Protein AF-A0A3D0HLX1-F1 (afdb_monomer_lite)

pLDDT: mean 71.3, std 19.12, range [29.48, 96.5]

Sequence (409 aa):
MECYVVQDLLPEYVEGLCREETAKEIKEHLAGCEECQRIWKNMSKNDEEPGKMELQKIQPFQKIKKEIKKDKRGKWVAIALLVLVCVVFGTLTAGQIFPALSCPSYDTIYYHHRAKQIATQLVEGDIEAVMRGMGARVTNERARGQVEFYHDTVDQIKDLQKKVFDGKDVSIQVGTVTYEQFLYSDQDFFPQTDYRTPVTITYNGKKLYLTFLFYEKNYYSMMVSDGKENFNRWGMTEEESQNEDTVHLRRMFALLDFYYCASRQDNIERLLLTHRISRITKDNIDKMRKEDLDFHTDYIVKNCNDFRPIKNGEYVSEFHTEVREKVYNILQCSVKNTLEMTDGEYDTGKKAFNATLYWTLTDRNGKKAVMTQKFYYGMSGYEPAQGTAKVYADEGFDQKLEQKLKEGF

Foldseek 3Di:
DDLVVLLVCLVCLLVVNDDPVVNVVSVVVCVPDPVSVVSSCVVNVVPDDDDDDDPPPPPPVVCVVVVCVVPPPVVVVVVVVVVVVCVVVVQQVVCVVVVQDLTHHPVQVLVLVVVQVLVVCLLVLVQVLNLVQQPLDCPPPQHPQVVLLVVVLSVLLSVLSCLQHPPWDKDKDKDGKHADQDDDDDDDPDAGQGIKIWMWIATPNDIWIKIWGDHPSRHTDIATDPPDPDDDRDDDDLVCLPDPNCVSVLLSVLSSVCSSQLSPVVRVQCLQPVDAPQPQFLVNVVPDDPVVLVVVLVSNQVSQPSQDGDHDPDDPDPVSVVVSVLSVVLRNQFGHKGKDKDNAGRDSVVSWGWIKIWMWTAGPVRWIKIWIWIWTAHNRGIDTDPQRIDMDTDPPPDPVSRVSSNRPD

Secondary structure (DSSP, 8-state):
--HHHHHHHHHHHHTT-S-HHHHHHHHHHHHH-HHHHHHHHHHHTTT------------SHHHHHHHTTT-HHHHHHHHHHHHHHHHHHHHHHHHHH-TTSSS--HHHHHHHHHHHHHHHHHHHT-HHHHHHHTT----TTSHHHHHHHHHHHHHHHHHHHHHHHTTS-EEEEE---EE------SS--PPPP-EEEEEEEEETTEEEEEEEEEETTTEEEEEEE-SSSS--S----HHHHH-HHHHHHHHHHHHHHHHHHHTSTHHHHHHHHSSSGGG--HHHHHTS-HHHHHHHHHHHHHHHHTTS---SSS---HHHHHHHHHHHHHHTT-SEEEEEE---EEETTTTEEEEEEEEEEE-TTS-EEEEEEEEEEETTEEEE-TT--EEEE-TT--HHHHHHHHH--

Radius of gyration: 36.34 Å; chains: 1; bounding box: 70×86×102 Å

Structure (mmCIF, N/CA/C/O backbone):
data_AF-A0A3D0HLX1-F1
#
_entry.id   AF-A0A3D0HLX1-F1
#
loop_
_atom_site.group_PDB
_atom_site.id
_atom_site.type_symbol
_atom_site.label_atom_id
_atom_site.label_alt_id
_atom_site.label_comp_id
_atom_site.label_asym_id
_atom_site.label_entity_id
_atom_site.label_seq_id
_atom_site.pdbx_PDB_ins_code
_atom_site.Cartn_x
_atom_site.Cartn_y
_atom_site.Cartn_z
_atom_site.occupancy
_atom_site.B_iso_or_equiv
_atom_site.auth_seq_id
_atom_site.auth_comp_id
_atom_site.auth_asym_id
_atom_site.auth_atom_id
_atom_site.pdbx_PDB_model_num
ATOM 1 N N . MET A 1 1 ? 36.469 -59.836 -31.945 1.00 81.06 1 MET A N 1
ATOM 2 C CA . MET A 1 1 ? 35.286 -59.095 -31.456 1.00 81.06 1 MET A CA 1
ATOM 3 C C . MET A 1 1 ? 34.011 -59.658 -32.065 1.00 81.06 1 MET A C 1
ATOM 5 O O . MET A 1 1 ? 34.053 -60.112 -33.205 1.00 81.06 1 MET A O 1
ATOM 9 N N . GLU A 1 2 ? 32.909 -59.605 -31.316 1.00 89.69 2 GLU A N 1
ATOM 10 C CA . GLU A 1 2 ? 31.560 -59.946 -31.790 1.00 89.69 2 GLU A CA 1
ATOM 11 C C . GLU A 1 2 ? 30.985 -58.839 -32.690 1.00 89.69 2 GLU A C 1
ATOM 13 O O . GLU A 1 2 ? 31.304 -57.663 -32.510 1.00 89.69 2 GLU A O 1
ATOM 18 N N . CYS A 1 3 ? 30.112 -59.196 -33.640 1.00 88.75 3 CYS A N 1
ATOM 19 C CA . CYS A 1 3 ? 29.606 -58.257 -34.654 1.00 88.75 3 CYS A CA 1
ATOM 20 C C . CYS A 1 3 ? 28.874 -57.045 -34.060 1.00 88.75 3 CYS A C 1
ATOM 22 O O . CYS A 1 3 ? 29.071 -55.936 -34.540 1.00 88.75 3 CYS A O 1
ATOM 24 N N . TYR A 1 4 ? 28.061 -57.234 -33.015 1.00 84.81 4 TYR A N 1
ATOM 25 C CA . TYR A 1 4 ? 27.308 -56.132 -32.402 1.00 84.81 4 TYR A CA 1
ATOM 26 C C . TYR A 1 4 ? 28.241 -55.097 -31.750 1.00 84.81 4 TYR A C 1
ATOM 28 O O . TYR A 1 4 ? 28.028 -53.902 -31.900 1.00 84.81 4 TYR A O 1
ATOM 36 N N . VAL A 1 5 ? 29.339 -55.550 -31.130 1.00 86.62 5 VAL A N 1
ATOM 37 C CA . VAL A 1 5 ? 30.357 -54.665 -30.538 1.00 86.62 5 VAL A CA 1
ATOM 38 C C . VAL A 1 5 ? 31.062 -53.858 -31.623 1.00 86.62 5 VAL A C 1
ATOM 40 O O . VAL A 1 5 ? 31.295 -52.666 -31.462 1.00 86.62 5 VAL A O 1
ATOM 43 N N . VAL A 1 6 ? 31.385 -54.495 -32.751 1.00 89.19 6 VAL A N 1
ATOM 44 C CA . VAL A 1 6 ? 32.008 -53.797 -33.880 1.00 89.19 6 VAL A CA 1
ATOM 45 C C . VAL A 1 6 ? 31.044 -52.780 -34.480 1.00 89.19 6 VAL A C 1
ATOM 47 O O . VAL A 1 6 ? 31.456 -51.660 -34.743 1.00 89.19 6 VAL A O 1
ATOM 50 N N . GLN A 1 7 ? 29.770 -53.129 -34.654 1.00 87.69 7 GLN A N 1
ATOM 51 C CA . GLN A 1 7 ? 28.758 -52.227 -35.208 1.00 87.69 7 GLN A CA 1
ATOM 52 C C . GLN A 1 7 ? 28.515 -50.988 -34.339 1.00 87.69 7 GLN A C 1
ATOM 54 O O . GLN A 1 7 ? 28.405 -49.897 -34.894 1.00 87.69 7 GLN A O 1
ATOM 59 N N . ASP A 1 8 ? 28.506 -51.136 -33.013 1.00 88.62 8 ASP A N 1
ATOM 60 C CA . ASP A 1 8 ? 28.365 -50.006 -32.085 1.00 88.62 8 ASP A CA 1
ATOM 61 C C . ASP A 1 8 ? 29.581 -49.066 -32.125 1.00 88.62 8 ASP A C 1
ATOM 63 O O . ASP A 1 8 ? 29.431 -47.853 -32.007 1.00 88.62 8 ASP A O 1
ATOM 67 N N . LEU A 1 9 ? 30.785 -49.612 -32.338 1.00 90.50 9 LEU A N 1
ATOM 68 C CA . LEU A 1 9 ? 32.038 -48.844 -32.384 1.00 90.50 9 LEU A CA 1
ATOM 69 C C . LEU A 1 9 ? 32.398 -48.325 -33.786 1.00 90.50 9 LEU A C 1
ATOM 71 O O . LEU A 1 9 ? 33.314 -47.514 -33.928 1.00 90.50 9 LEU A O 1
ATOM 75 N N . LEU A 1 10 ? 31.700 -48.773 -34.835 1.00 89.69 10 LEU A N 1
ATOM 76 C CA . LEU A 1 10 ? 31.971 -48.379 -36.220 1.00 89.69 10 LEU A CA 1
ATOM 77 C C . LEU A 1 10 ? 31.902 -46.860 -36.467 1.00 89.69 10 LEU A C 1
ATOM 79 O O . LEU A 1 10 ? 32.772 -46.375 -37.191 1.00 89.69 10 LEU A O 1
ATOM 83 N N . PRO A 1 11 ? 30.947 -46.096 -35.895 1.00 85.56 11 PRO A N 1
ATOM 84 C CA . PRO A 1 11 ? 30.908 -44.643 -36.060 1.00 85.56 11 PRO A CA 1
ATOM 85 C C . PRO A 1 11 ? 32.178 -43.961 -35.530 1.00 85.56 11 PRO A C 1
ATOM 87 O O . PRO A 1 11 ? 32.833 -43.223 -36.261 1.00 85.56 11 PRO A O 1
ATOM 90 N N . GLU A 1 12 ? 32.594 -44.293 -34.304 1.00 85.62 12 GLU A N 1
ATOM 91 C CA . GLU A 1 12 ? 33.815 -43.751 -33.689 1.00 85.62 12 GLU A CA 1
ATOM 92 C C . GLU A 1 12 ? 35.083 -44.183 -34.443 1.00 85.62 12 GLU A C 1
ATOM 94 O O . GLU A 1 12 ? 36.061 -43.435 -34.523 1.00 85.62 12 GLU A O 1
ATOM 99 N N . TYR A 1 13 ? 35.066 -45.385 -35.028 1.00 86.25 13 TYR A N 1
ATOM 100 C CA . TYR A 1 13 ? 36.150 -45.901 -35.859 1.00 86.25 13 TYR A CA 1
ATOM 101 C C . TYR A 1 13 ? 36.279 -45.146 -37.189 1.00 86.25 13 TYR A C 1
ATOM 103 O O . TYR A 1 13 ? 37.396 -44.840 -37.604 1.00 86.25 13 TYR A O 1
ATOM 111 N N . VAL A 1 14 ? 35.158 -44.812 -37.843 1.00 85.69 14 VAL A N 1
ATOM 112 C CA . VAL A 1 14 ? 35.132 -43.990 -39.069 1.00 85.69 14 VAL A CA 1
ATOM 113 C C . VAL A 1 14 ? 35.618 -42.565 -38.785 1.00 85.69 14 VAL A C 1
ATOM 115 O O . VAL A 1 14 ? 36.364 -42.010 -39.586 1.00 85.69 14 VAL A O 1
ATOM 118 N N . GLU A 1 15 ? 35.278 -42.010 -37.621 1.00 80.00 15 GLU A N 1
ATOM 119 C CA . GLU A 1 15 ? 35.713 -40.677 -37.177 1.00 80.00 15 GLU A CA 1
ATOM 120 C C . GLU A 1 15 ? 37.155 -40.642 -36.628 1.00 80.00 15 GLU A C 1
ATOM 122 O O . GLU A 1 15 ? 37.671 -39.576 -36.286 1.00 80.00 15 GLU A O 1
ATOM 127 N N . GLY A 1 16 ? 37.839 -41.791 -36.554 1.00 81.56 16 GLY A N 1
ATOM 128 C CA . GLY A 1 16 ? 39.227 -41.886 -36.092 1.00 81.56 16 GLY A CA 1
ATOM 129 C C . GLY A 1 16 ? 39.412 -41.641 -34.590 1.00 81.56 16 GLY A C 1
ATOM 130 O O . GLY A 1 16 ? 40.504 -41.276 -34.158 1.00 81.56 16 GLY A O 1
ATOM 131 N N . LEU A 1 17 ? 38.358 -41.832 -33.793 1.00 82.00 17 LEU A N 1
ATOM 132 C CA . LEU A 1 17 ? 38.333 -41.563 -32.350 1.00 82.00 17 LEU A CA 1
ATOM 133 C C . LEU A 1 17 ? 38.649 -42.801 -31.493 1.00 82.00 17 LEU A C 1
ATOM 135 O O . LEU A 1 17 ? 38.818 -42.693 -30.277 1.00 82.00 17 LEU A O 1
ATOM 139 N N . CYS A 1 18 ? 38.781 -43.977 -32.110 1.00 84.88 18 CYS A N 1
ATOM 140 C CA . CYS A 1 18 ? 39.192 -45.193 -31.413 1.00 84.88 18 CYS A CA 1
ATOM 141 C C . CYS A 1 18 ? 40.683 -45.174 -31.035 1.00 84.88 18 CYS A C 1
ATOM 143 O O . CYS A 1 18 ? 41.542 -44.742 -31.804 1.00 84.88 18 CYS A O 1
ATOM 145 N N . ARG A 1 19 ? 41.014 -45.747 -29.869 1.00 85.00 19 ARG A N 1
ATOM 146 C CA . ARG A 1 19 ? 42.407 -46.046 -29.488 1.00 85.00 19 ARG A CA 1
ATOM 147 C C . ARG A 1 19 ? 43.012 -47.079 -30.445 1.00 85.00 19 ARG A C 1
ATOM 149 O O . ARG A 1 19 ? 42.291 -47.919 -30.979 1.00 85.00 19 ARG A O 1
ATOM 156 N N . GLU A 1 20 ? 44.333 -47.056 -30.617 1.00 83.88 20 GLU A N 1
ATOM 157 C CA . GLU A 1 20 ? 45.040 -47.903 -31.597 1.00 83.88 20 GLU A CA 1
ATOM 158 C C . GLU A 1 20 ? 44.751 -49.406 -31.442 1.00 83.88 20 GLU A C 1
ATOM 160 O O . GLU A 1 20 ? 44.541 -50.101 -32.435 1.00 83.88 20 GLU A O 1
ATOM 165 N N . GLU A 1 21 ? 44.686 -49.900 -30.203 1.00 84.12 21 GLU A N 1
ATOM 166 C CA . GLU A 1 21 ? 44.392 -51.305 -29.887 1.00 84.12 21 GLU A CA 1
ATOM 167 C C . GLU A 1 21 ? 42.987 -51.702 -30.374 1.00 84.12 21 GLU A C 1
ATOM 169 O O . GLU A 1 21 ? 42.822 -52.680 -31.103 1.00 84.12 21 GLU A O 1
ATOM 174 N N . THR A 1 22 ? 41.983 -50.874 -30.075 1.00 83.56 22 THR A N 1
ATOM 175 C CA . THR A 1 22 ? 40.585 -51.062 -30.493 1.00 83.56 22 THR A CA 1
ATOM 176 C C . THR A 1 22 ? 40.424 -50.934 -32.010 1.00 83.56 22 THR A C 1
ATOM 178 O O . THR A 1 22 ? 39.735 -51.735 -32.638 1.00 83.56 22 THR A O 1
ATOM 181 N N . ALA A 1 23 ? 41.105 -49.966 -32.626 1.00 88.88 23 ALA A N 1
ATOM 182 C CA . ALA A 1 23 ? 41.091 -49.761 -34.071 1.00 88.88 23 ALA A CA 1
ATOM 183 C C . ALA A 1 23 ? 41.687 -50.958 -34.834 1.00 88.88 23 ALA A C 1
ATOM 185 O O . ALA A 1 23 ? 41.211 -51.314 -35.917 1.00 88.88 23 ALA A O 1
ATOM 186 N N . LYS A 1 24 ? 42.717 -51.601 -34.271 1.00 89.88 24 LYS A N 1
ATOM 187 C CA . LYS A 1 24 ? 43.327 -52.803 -34.842 1.00 89.88 24 LYS A CA 1
ATOM 188 C C . LYS A 1 24 ? 42.370 -53.995 -34.798 1.00 89.88 24 LYS A C 1
ATOM 190 O O . LYS A 1 24 ? 42.189 -54.651 -35.821 1.00 89.88 24 LYS A O 1
ATOM 195 N N . GLU A 1 25 ? 41.712 -54.225 -33.666 1.00 89.81 25 GLU A N 1
ATOM 196 C CA . GLU A 1 25 ? 40.734 -55.311 -33.517 1.00 89.81 25 GLU A CA 1
ATOM 197 C C . GLU A 1 25 ? 39.506 -55.136 -34.430 1.00 89.81 25 GLU A C 1
ATOM 199 O O . GLU A 1 25 ? 39.033 -56.105 -35.031 1.00 89.81 25 GLU A O 1
ATOM 204 N N . ILE A 1 26 ? 39.023 -53.900 -34.606 1.00 89.44 26 ILE A N 1
ATOM 205 C CA . ILE A 1 26 ? 37.945 -53.581 -35.557 1.00 89.44 26 ILE A CA 1
ATOM 206 C C . ILE A 1 26 ? 38.398 -53.860 -36.998 1.00 89.44 26 ILE A C 1
ATOM 208 O O . ILE A 1 26 ? 37.667 -54.485 -37.768 1.00 89.44 26 ILE A O 1
ATOM 212 N N . LYS A 1 27 ? 39.625 -53.465 -37.366 1.00 90.06 27 LYS A N 1
ATOM 213 C CA . LYS A 1 27 ? 40.192 -53.708 -38.703 1.00 90.06 27 LYS A CA 1
ATOM 214 C C . LYS A 1 27 ? 40.329 -55.199 -39.019 1.00 90.06 27 LYS A C 1
ATOM 216 O O . LYS A 1 27 ? 40.024 -55.616 -40.135 1.00 90.06 27 LYS A O 1
ATOM 221 N N . GLU A 1 28 ? 40.775 -55.995 -38.051 1.00 91.38 28 GLU A N 1
ATOM 222 C CA . GLU A 1 28 ? 40.881 -57.452 -38.182 1.00 91.38 28 GLU A CA 1
ATOM 223 C C . GLU A 1 28 ? 39.498 -58.099 -38.356 1.00 91.38 28 GLU A C 1
ATOM 225 O O . GLU A 1 28 ? 39.329 -58.964 -39.215 1.00 91.38 28 GLU A O 1
ATOM 230 N N . HIS A 1 29 ? 38.477 -57.632 -37.629 1.00 91.62 29 HIS A N 1
ATOM 231 C CA . HIS A 1 29 ? 37.105 -58.120 -37.793 1.00 91.62 29 HIS A CA 1
ATOM 232 C C . HIS A 1 29 ? 36.495 -57.740 -39.156 1.00 91.62 29 HIS A C 1
ATOM 234 O O . HIS A 1 29 ? 35.863 -58.575 -39.805 1.00 91.62 29 HIS A O 1
ATOM 240 N N . LEU A 1 30 ? 36.717 -56.510 -39.637 1.00 89.94 30 LEU A N 1
ATOM 241 C CA . LEU A 1 30 ? 36.244 -56.055 -40.954 1.00 89.94 30 LEU A CA 1
ATOM 242 C C . LEU A 1 30 ? 36.870 -56.826 -42.127 1.00 89.94 30 LEU A C 1
ATOM 244 O O . LEU A 1 30 ? 36.289 -56.854 -43.212 1.00 89.94 30 LEU A O 1
ATOM 248 N N . ALA A 1 31 ? 38.029 -57.459 -41.925 1.00 89.56 31 ALA A N 1
ATOM 249 C CA . ALA A 1 31 ? 38.653 -58.319 -42.928 1.00 89.56 31 ALA A CA 1
ATOM 250 C C . ALA A 1 31 ? 37.953 -59.684 -43.076 1.00 89.56 31 ALA A C 1
ATOM 252 O O . ALA A 1 31 ? 38.084 -60.311 -44.126 1.00 89.56 31 ALA A O 1
ATOM 253 N N . GLY A 1 32 ? 37.224 -60.141 -42.049 1.00 83.94 32 GLY A N 1
ATOM 254 C CA . GLY A 1 32 ? 36.590 -61.465 -42.007 1.00 83.94 32 GLY A CA 1
ATOM 255 C C . GLY A 1 32 ? 35.058 -61.468 -41.959 1.00 83.94 32 GLY A C 1
ATOM 256 O O . GLY A 1 32 ? 34.464 -62.535 -42.076 1.00 83.94 32 GLY A O 1
ATOM 257 N N . CYS A 1 33 ? 34.410 -60.312 -41.784 1.00 91.50 33 CYS A N 1
ATOM 258 C CA . CYS A 1 33 ? 32.954 -60.204 -41.663 1.00 91.50 33 CYS A CA 1
ATOM 259 C C . CYS A 1 33 ? 32.359 -59.312 -42.761 1.00 91.50 33 CYS A C 1
ATOM 261 O O . CYS A 1 33 ? 32.438 -58.082 -42.694 1.00 91.50 33 CYS A O 1
ATOM 263 N N . GLU A 1 34 ? 31.716 -59.934 -43.754 1.00 85.19 34 GLU A N 1
ATOM 264 C CA . GLU A 1 34 ? 31.097 -59.230 -44.888 1.00 85.19 34 GLU A CA 1
ATOM 265 C C . GLU A 1 34 ? 29.990 -58.259 -44.453 1.00 85.19 34 GLU A C 1
ATOM 267 O O . GLU A 1 34 ? 29.856 -57.176 -45.023 1.00 85.19 34 GLU A O 1
ATOM 272 N N . GLU A 1 35 ? 29.230 -58.602 -43.410 1.00 83.81 35 GLU A N 1
ATOM 273 C CA . GLU A 1 35 ? 28.116 -57.774 -42.942 1.00 83.81 35 GLU A CA 1
ATOM 274 C C . GLU A 1 35 ? 28.605 -56.485 -42.270 1.00 83.81 35 GLU A C 1
ATOM 276 O O . GLU A 1 35 ? 28.169 -55.387 -42.622 1.00 83.81 35 GLU A O 1
ATOM 281 N N . CYS A 1 36 ? 29.588 -56.584 -41.372 1.00 88.25 36 CYS A N 1
ATOM 282 C CA . CYS A 1 36 ? 30.213 -55.407 -40.767 1.00 88.25 36 CYS A CA 1
ATOM 283 C C . CYS A 1 36 ? 30.965 -54.572 -41.815 1.00 88.25 36 CYS A C 1
ATOM 285 O O . CYS A 1 36 ? 30.926 -53.343 -41.765 1.00 88.25 36 CYS A O 1
ATOM 287 N N . GLN A 1 37 ? 31.583 -55.210 -42.817 1.00 86.75 37 GLN A N 1
ATOM 288 C CA . GLN A 1 37 ? 32.238 -54.511 -43.923 1.00 86.75 37 GLN A CA 1
ATOM 289 C C . GLN A 1 37 ? 31.242 -53.731 -44.794 1.00 86.75 37 GLN A C 1
ATOM 291 O O . GLN A 1 37 ? 31.554 -52.633 -45.259 1.00 86.75 37 GLN A O 1
ATOM 296 N N . ARG A 1 38 ? 30.039 -54.272 -45.013 1.00 85.19 38 ARG A N 1
ATOM 297 C CA . ARG A 1 38 ? 28.951 -53.602 -45.737 1.00 85.19 38 ARG A CA 1
ATOM 298 C C . ARG A 1 38 ? 28.457 -52.367 -44.984 1.00 85.19 38 ARG A C 1
ATOM 300 O O . ARG A 1 38 ? 28.295 -51.315 -45.600 1.00 85.19 38 ARG A O 1
ATOM 307 N N . ILE A 1 39 ? 28.263 -52.481 -43.669 1.00 84.12 39 ILE A N 1
ATOM 308 C CA . ILE A 1 39 ? 27.845 -51.367 -42.803 1.00 84.12 39 ILE A CA 1
ATOM 309 C C . ILE A 1 39 ? 28.916 -50.272 -42.788 1.00 84.12 39 ILE A C 1
ATOM 311 O O . ILE A 1 39 ? 28.606 -49.114 -43.060 1.00 84.12 39 ILE A O 1
ATOM 315 N N . TRP A 1 40 ? 30.182 -50.648 -42.590 1.00 85.12 40 TRP A N 1
ATOM 316 C CA . TRP A 1 40 ? 31.314 -49.725 -42.646 1.00 85.12 40 TRP A CA 1
ATOM 317 C C . TRP A 1 40 ? 31.402 -49.002 -43.997 1.00 85.12 40 TRP A C 1
ATOM 319 O O . TRP A 1 40 ? 31.456 -47.779 -44.033 1.00 85.12 40 TRP A O 1
ATOM 329 N N . LYS A 1 41 ? 31.302 -49.723 -45.124 1.00 82.06 41 LYS A N 1
ATOM 330 C CA . LYS A 1 41 ? 31.297 -49.114 -46.469 1.00 82.06 41 LYS A CA 1
ATOM 331 C C . LYS A 1 41 ? 30.131 -48.155 -46.689 1.00 82.06 41 LYS A C 1
ATOM 333 O O . LYS A 1 41 ? 30.302 -47.179 -47.411 1.00 82.06 41 LYS A O 1
ATOM 338 N N . ASN A 1 42 ? 28.961 -48.423 -46.113 1.00 80.31 42 ASN A N 1
ATOM 339 C CA . ASN A 1 42 ? 27.820 -47.513 -46.200 1.00 80.31 42 ASN A CA 1
ATOM 340 C C . ASN A 1 42 ? 28.050 -46.230 -45.389 1.00 80.31 42 ASN A C 1
ATOM 342 O O . ASN A 1 42 ? 27.623 -45.169 -45.831 1.00 80.31 42 ASN A O 1
ATOM 346 N N . MET A 1 43 ? 28.749 -46.313 -44.254 1.00 75.69 43 MET A N 1
ATOM 347 C CA . MET A 1 43 ? 29.127 -45.147 -43.449 1.00 75.69 43 MET A CA 1
ATOM 348 C C . MET A 1 43 ? 30.254 -44.345 -44.119 1.00 75.69 43 MET A C 1
ATOM 350 O O . MET A 1 43 ? 30.130 -43.137 -44.270 1.00 75.69 43 MET A O 1
ATOM 354 N N . SER A 1 44 ? 31.295 -45.009 -44.633 1.00 62.97 44 SER A N 1
ATOM 355 C CA . SER A 1 44 ? 32.419 -44.356 -45.326 1.00 62.97 44 SER A CA 1
ATOM 356 C C . SER A 1 44 ? 32.064 -43.809 -46.716 1.00 62.97 44 SER A C 1
ATOM 358 O O . SER A 1 44 ? 32.752 -42.929 -47.224 1.00 62.97 44 SER A O 1
ATOM 360 N N . LYS A 1 45 ? 30.983 -44.293 -47.349 1.00 57.47 45 LYS A N 1
ATOM 361 C CA . LYS A 1 45 ? 30.473 -43.746 -48.622 1.00 57.47 45 LYS A CA 1
ATOM 362 C C . LYS A 1 45 ? 29.826 -42.370 -48.493 1.00 57.47 45 LYS A C 1
ATOM 364 O O . LYS A 1 45 ? 29.583 -41.747 -49.523 1.00 57.47 45 LYS A O 1
ATOM 369 N N . ASN A 1 46 ? 29.552 -41.905 -47.276 1.00 53.00 46 ASN A N 1
ATOM 370 C CA . ASN A 1 46 ? 29.078 -40.542 -47.078 1.00 53.00 46 ASN A CA 1
ATOM 371 C C . ASN A 1 46 ? 30.203 -39.503 -47.128 1.00 53.00 46 ASN A C 1
ATOM 373 O O . ASN A 1 46 ? 29.870 -38.326 -47.234 1.00 53.00 46 ASN A O 1
ATOM 377 N N . ASP A 1 47 ? 31.484 -39.909 -47.141 1.00 5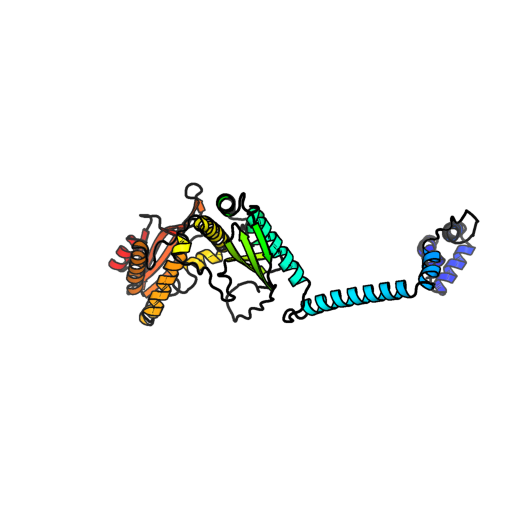3.69 47 ASP A N 1
ATOM 378 C CA . ASP A 1 47 ? 32.577 -38.943 -46.996 1.00 53.69 47 ASP A CA 1
ATOM 379 C C . ASP A 1 47 ? 33.551 -38.769 -48.171 1.00 53.69 47 ASP A C 1
ATOM 381 O O . ASP A 1 47 ? 34.128 -37.690 -48.232 1.00 53.69 47 ASP A O 1
ATOM 385 N N . GLU A 1 48 ? 33.704 -39.651 -49.175 1.00 42.66 48 GLU A N 1
ATOM 386 C CA . GLU A 1 48 ? 34.610 -39.326 -50.310 1.00 42.66 48 GLU A CA 1
ATOM 387 C C . GLU A 1 48 ? 34.214 -39.921 -51.686 1.00 42.66 48 GLU A C 1
ATOM 389 O O . GLU A 1 48 ? 34.539 -41.060 -52.005 1.00 42.66 48 GLU A O 1
ATOM 394 N N . GLU A 1 49 ? 33.592 -39.110 -52.561 1.00 35.53 49 GLU A N 1
ATOM 395 C CA . GLU A 1 49 ? 34.154 -38.812 -53.896 1.00 35.53 49 GLU A CA 1
ATOM 396 C C . GLU A 1 49 ? 33.613 -37.475 -54.477 1.00 35.53 49 GLU A C 1
ATOM 398 O O . GLU A 1 49 ? 32.405 -37.213 -54.464 1.00 35.53 49 GLU A O 1
ATOM 403 N N . PRO A 1 50 ? 34.493 -36.608 -55.022 1.00 45.25 50 PRO A N 1
ATOM 404 C CA . PRO A 1 50 ? 34.178 -35.258 -55.480 1.00 45.25 50 PRO A CA 1
ATOM 405 C C . PRO A 1 50 ? 33.628 -35.269 -56.917 1.00 45.25 50 PRO A C 1
ATOM 407 O O . PRO A 1 50 ? 34.330 -35.001 -57.894 1.00 45.25 50 PRO A O 1
ATOM 410 N N . GLY A 1 51 ? 32.339 -35.567 -57.058 1.00 30.11 51 GLY A N 1
ATOM 411 C CA . GLY A 1 51 ? 31.617 -35.496 -58.328 1.00 30.11 51 GLY A CA 1
ATOM 412 C C . GLY A 1 51 ? 31.070 -34.095 -58.600 1.00 30.11 51 GLY A C 1
ATOM 413 O O . GLY A 1 51 ? 30.212 -33.601 -57.877 1.00 30.11 51 GLY A O 1
ATOM 414 N N . LYS A 1 52 ? 31.549 -33.457 -59.672 1.00 35.50 52 LYS A N 1
ATOM 415 C CA . LYS A 1 52 ? 31.036 -32.198 -60.234 1.00 35.50 52 LYS A CA 1
ATOM 416 C C . LYS A 1 52 ? 29.509 -32.237 -60.423 1.00 35.50 52 LYS A C 1
ATOM 418 O O . LYS A 1 52 ? 29.022 -32.651 -61.469 1.00 35.50 52 LYS A O 1
ATOM 423 N N . MET A 1 53 ? 28.769 -31.706 -59.463 1.00 29.48 53 MET A N 1
ATOM 424 C CA . MET A 1 53 ? 27.499 -31.036 -59.709 1.00 29.48 53 MET A CA 1
ATOM 425 C C . MET A 1 53 ? 27.699 -29.584 -59.321 1.00 29.48 53 MET A C 1
ATOM 427 O O . MET A 1 53 ? 28.324 -29.283 -58.307 1.00 29.48 53 MET A O 1
ATOM 431 N N . GLU A 1 54 ? 27.293 -28.704 -60.228 1.00 33.81 54 GLU A N 1
ATOM 432 C CA . GLU A 1 54 ? 27.571 -27.280 -60.219 1.00 33.81 54 GLU A CA 1
ATOM 433 C C . GLU A 1 54 ? 27.496 -26.692 -58.810 1.00 33.81 54 GLU A C 1
ATOM 435 O O . GLU A 1 54 ? 26.423 -26.475 -58.250 1.00 33.81 54 GLU A O 1
ATOM 440 N N . LEU A 1 55 ? 28.668 -26.351 -58.269 1.00 32.56 55 LEU A N 1
ATOM 441 C CA . LEU A 1 55 ? 28.783 -25.231 -57.356 1.00 32.56 55 LEU A CA 1
ATOM 442 C C . LEU A 1 55 ? 28.267 -24.019 -58.136 1.00 32.56 55 LEU A C 1
ATOM 444 O O . LEU A 1 55 ? 29.046 -23.257 -58.718 1.00 32.56 55 LEU A O 1
ATOM 448 N N . GLN A 1 56 ? 26.945 -23.812 -58.126 1.00 35.12 56 GLN A N 1
ATOM 449 C CA . GLN A 1 56 ? 26.422 -22.465 -58.038 1.00 35.12 56 GLN A CA 1
ATOM 450 C C . GLN A 1 56 ? 27.262 -21.830 -56.951 1.00 35.12 56 GLN A C 1
ATOM 452 O O . GLN A 1 56 ? 27.231 -22.234 -55.791 1.00 35.12 56 GLN A O 1
ATOM 457 N N . LYS A 1 57 ? 28.141 -20.940 -57.398 1.00 38.97 57 LYS A N 1
ATOM 458 C CA . LYS A 1 57 ? 28.989 -20.096 -56.585 1.00 38.97 57 LYS A CA 1
ATOM 459 C C . LYS A 1 57 ? 28.089 -19.455 -55.536 1.00 38.97 57 LYS A C 1
ATOM 461 O O . LYS A 1 57 ? 27.577 -18.360 -55.754 1.00 38.97 57 LYS A O 1
ATOM 466 N N . ILE A 1 58 ? 27.935 -20.103 -54.385 1.00 41.72 58 ILE A N 1
ATOM 467 C CA . ILE A 1 58 ? 27.488 -19.468 -53.159 1.00 41.72 58 ILE A CA 1
ATOM 468 C C . ILE A 1 58 ? 28.679 -18.581 -52.777 1.00 41.72 58 ILE A C 1
ATOM 470 O O . ILE A 1 58 ? 29.567 -18.908 -51.995 1.00 41.72 58 ILE A O 1
ATOM 474 N N . GLN A 1 59 ? 28.707 -17.426 -53.442 1.00 45.00 59 GLN A N 1
ATOM 475 C CA . GLN A 1 59 ? 29.578 -16.284 -53.241 1.00 45.00 59 GLN A CA 1
ATOM 476 C C . GLN A 1 59 ? 29.015 -15.270 -52.213 1.00 45.00 59 GLN A C 1
ATOM 478 O O . GLN A 1 59 ? 29.182 -14.076 -52.445 1.00 45.00 59 GLN A O 1
ATOM 483 N N . PRO A 1 60 ? 28.432 -15.623 -51.046 1.00 41.69 60 PRO A N 1
ATOM 484 C CA . PRO A 1 60 ? 28.373 -14.658 -49.959 1.00 41.69 60 PRO A CA 1
ATOM 485 C C . PRO A 1 60 ? 29.768 -14.478 -49.342 1.00 41.69 60 PRO A C 1
ATOM 487 O O . PRO A 1 60 ? 30.260 -13.363 -49.236 1.00 41.69 60 PRO A O 1
ATOM 490 N N . PHE A 1 61 ? 30.500 -15.555 -49.024 1.00 42.62 61 PHE A N 1
ATOM 491 C CA . PHE A 1 61 ? 31.626 -15.446 -48.078 1.00 42.62 61 PHE A CA 1
ATOM 492 C C . PHE A 1 61 ? 33.020 -15.159 -48.670 1.00 42.62 61 PHE A C 1
ATOM 494 O O . PHE A 1 61 ? 33.882 -14.615 -47.974 1.00 42.62 61 PHE A O 1
ATOM 501 N N . GLN A 1 62 ? 33.273 -15.435 -49.955 1.00 40.75 62 GLN A N 1
ATOM 502 C CA . GLN A 1 62 ? 34.550 -15.056 -50.592 1.00 40.75 62 GLN A CA 1
ATOM 503 C C . GLN A 1 62 ? 34.555 -13.619 -51.138 1.00 40.75 62 GLN A C 1
ATOM 505 O O . GLN A 1 62 ? 35.617 -12.991 -51.166 1.00 40.75 62 GLN A O 1
ATOM 510 N N . LYS A 1 63 ? 33.385 -13.062 -51.492 1.00 42.00 63 LYS A N 1
ATOM 511 C CA . LYS A 1 63 ? 33.234 -11.619 -51.746 1.00 42.00 63 LYS A CA 1
ATOM 512 C C . LYS A 1 63 ? 33.367 -10.825 -50.453 1.00 42.00 63 LYS A C 1
ATOM 514 O O . LYS A 1 63 ? 34.108 -9.855 -50.437 1.00 42.00 63 LYS A O 1
ATOM 519 N N . ILE A 1 64 ? 32.831 -11.325 -49.341 1.00 50.59 64 ILE A N 1
ATOM 520 C CA . ILE A 1 64 ? 33.070 -10.756 -48.009 1.00 50.59 64 ILE A CA 1
ATOM 521 C C . ILE A 1 64 ? 34.582 -10.742 -47.679 1.00 50.59 64 ILE A C 1
ATOM 523 O O . ILE A 1 64 ? 35.119 -9.695 -47.338 1.00 50.59 64 ILE A O 1
ATOM 527 N N . LYS A 1 65 ? 35.356 -11.817 -47.905 1.00 43.59 65 LYS A N 1
ATOM 528 C CA . LYS A 1 65 ? 36.824 -11.785 -47.668 1.00 43.59 65 LYS A CA 1
ATOM 529 C C . LYS A 1 65 ? 37.636 -10.902 -48.640 1.00 43.59 65 LYS A C 1
ATOM 531 O O . LYS A 1 65 ? 38.700 -10.419 -48.243 1.00 43.59 65 LYS A O 1
ATOM 536 N N . LYS A 1 66 ? 37.197 -10.692 -49.892 1.00 45.12 66 LYS A N 1
ATOM 537 C CA . LYS A 1 66 ? 37.906 -9.844 -50.883 1.00 45.12 66 LYS A CA 1
ATOM 538 C C . LYS A 1 66 ? 37.462 -8.376 -50.879 1.00 45.12 66 LYS A C 1
ATOM 540 O O . LYS A 1 66 ? 38.297 -7.521 -51.164 1.00 45.12 66 LYS A O 1
ATOM 545 N N . GLU A 1 67 ? 36.230 -8.069 -50.483 1.00 47.41 67 GLU A N 1
ATOM 546 C CA . GLU A 1 67 ? 35.731 -6.694 -50.345 1.00 47.41 67 GLU A CA 1
ATOM 547 C C . GLU A 1 67 ? 36.016 -6.099 -48.960 1.00 47.41 67 GLU A C 1
ATOM 549 O O . GLU A 1 67 ? 36.459 -4.955 -48.882 1.00 47.41 67 GLU A O 1
ATOM 554 N N . ILE A 1 68 ? 35.991 -6.895 -47.879 1.00 49.84 68 ILE A N 1
ATOM 555 C CA . ILE A 1 68 ? 36.502 -6.456 -46.561 1.00 49.84 68 ILE A CA 1
ATOM 556 C C . ILE A 1 68 ? 38.024 -6.189 -46.623 1.00 49.84 68 ILE A C 1
ATOM 558 O O . ILE A 1 68 ? 38.569 -5.423 -45.829 1.00 49.84 68 ILE A O 1
ATOM 562 N N . LYS A 1 69 ? 38.761 -6.769 -47.586 1.00 48.41 69 LYS A N 1
ATOM 563 C CA . LYS A 1 69 ? 40.188 -6.453 -47.798 1.00 48.41 69 LYS A CA 1
ATOM 564 C C . LYS A 1 69 ? 40.438 -5.092 -48.459 1.00 48.41 69 LYS A C 1
ATOM 566 O O . LYS A 1 69 ? 41.545 -4.581 -48.301 1.00 48.41 69 LYS A O 1
ATOM 571 N N . LYS A 1 70 ? 39.465 -4.510 -49.170 1.00 52.06 70 LYS A N 1
ATOM 572 C CA . LYS A 1 70 ? 39.630 -3.211 -49.845 1.00 52.06 70 LYS A CA 1
ATOM 573 C C . LYS A 1 70 ? 39.139 -2.037 -49.010 1.00 52.06 70 LYS A C 1
ATOM 575 O O . LYS A 1 70 ? 39.725 -0.964 -49.112 1.00 52.06 70 LYS A O 1
ATOM 580 N N . ASP A 1 71 ? 38.168 -2.253 -48.129 1.00 58.97 71 ASP A N 1
ATOM 581 C CA . ASP A 1 71 ? 37.627 -1.175 -47.311 1.00 58.97 71 ASP A CA 1
ATOM 582 C C . ASP A 1 71 ? 38.149 -1.239 -45.872 1.00 58.97 71 ASP A C 1
ATOM 584 O O . ASP A 1 71 ? 37.524 -1.786 -44.959 1.00 58.97 71 ASP A O 1
ATOM 588 N N . LYS A 1 72 ? 39.344 -0.666 -45.653 1.00 62.31 72 LYS A N 1
ATOM 589 C CA . LYS A 1 72 ? 39.902 -0.487 -44.299 1.00 62.31 72 LYS A CA 1
ATOM 590 C C . LYS A 1 72 ? 38.876 0.195 -43.382 1.00 62.31 72 LYS A C 1
ATOM 592 O O . LYS A 1 72 ? 38.811 -0.142 -42.206 1.00 62.31 72 LYS A O 1
ATOM 597 N N . ARG A 1 73 ? 38.040 1.085 -43.934 1.00 69.25 73 ARG A N 1
ATOM 598 C CA . ARG A 1 73 ? 36.964 1.786 -43.221 1.00 69.25 73 ARG A CA 1
ATOM 599 C C . ARG A 1 73 ? 35.906 0.828 -42.671 1.00 69.25 73 ARG A C 1
ATOM 601 O O . ARG A 1 73 ? 35.574 0.950 -41.503 1.00 69.25 73 ARG A O 1
ATOM 608 N N . GLY A 1 74 ? 35.457 -0.169 -43.437 1.00 74.94 74 GLY A N 1
ATOM 609 C CA . GLY A 1 74 ? 34.467 -1.153 -42.971 1.00 74.94 74 GLY A CA 1
ATOM 610 C C . GLY A 1 74 ? 34.957 -2.000 -41.790 1.00 74.94 74 GLY A C 1
ATOM 611 O O . GLY A 1 74 ? 34.205 -2.251 -40.851 1.00 74.94 74 GLY A O 1
ATOM 612 N N . LYS A 1 75 ? 36.247 -2.370 -41.775 1.00 81.75 75 LYS A N 1
ATOM 613 C CA . LYS A 1 75 ? 36.867 -3.049 -40.621 1.00 81.75 75 LYS A CA 1
ATOM 614 C C . LYS A 1 75 ? 36.934 -2.151 -39.388 1.00 81.75 75 LYS A C 1
ATOM 616 O O . LYS A 1 75 ? 36.598 -2.605 -38.302 1.00 81.75 75 LYS A O 1
ATOM 621 N N . TRP A 1 76 ? 37.357 -0.896 -39.550 1.00 85.75 76 TRP A N 1
ATOM 622 C CA . TRP A 1 76 ? 37.406 0.066 -38.445 1.00 85.75 76 TRP A CA 1
ATOM 623 C C . TRP A 1 76 ? 36.014 0.376 -37.894 1.00 85.75 76 TRP A C 1
ATOM 625 O O . TRP A 1 76 ? 35.865 0.454 -36.683 1.00 85.75 76 TRP A O 1
ATOM 635 N N . VAL A 1 77 ? 34.992 0.463 -38.752 1.00 88.44 77 VAL A N 1
ATOM 636 C CA . VAL A 1 77 ? 33.588 0.609 -38.336 1.00 88.44 77 VAL A CA 1
ATOM 637 C C . VAL A 1 77 ? 33.122 -0.615 -37.547 1.00 88.44 77 VAL A C 1
ATOM 639 O O . VAL A 1 77 ? 32.552 -0.455 -36.475 1.00 88.44 77 VAL A O 1
ATOM 642 N N . ALA A 1 78 ? 33.409 -1.834 -38.012 1.00 86.94 78 ALA A N 1
ATOM 643 C CA . ALA A 1 78 ? 33.047 -3.054 -37.287 1.00 86.94 78 ALA A CA 1
ATOM 644 C C . ALA A 1 78 ? 33.756 -3.167 -35.924 1.00 86.94 78 ALA A C 1
ATOM 646 O O . ALA A 1 78 ? 33.125 -3.521 -34.932 1.00 86.94 78 ALA A O 1
ATOM 647 N N . ILE A 1 79 ? 35.049 -2.826 -35.857 1.00 90.88 79 ILE A N 1
ATOM 648 C CA . ILE A 1 79 ? 35.811 -2.787 -34.599 1.00 90.88 79 ILE A CA 1
ATOM 649 C C . ILE A 1 79 ? 35.248 -1.709 -33.667 1.00 90.88 79 ILE A C 1
ATOM 651 O O . ILE A 1 79 ? 35.041 -1.982 -32.491 1.00 90.88 79 ILE A O 1
ATOM 655 N N . ALA A 1 80 ? 34.955 -0.510 -34.178 1.00 91.94 80 ALA A N 1
ATOM 656 C CA . ALA A 1 80 ? 34.371 0.570 -33.388 1.00 91.94 80 ALA A CA 1
ATOM 657 C C . ALA A 1 80 ? 32.988 0.194 -32.834 1.00 91.94 80 ALA A C 1
ATOM 659 O O . ALA A 1 80 ? 32.713 0.459 -31.667 1.00 91.94 80 ALA A O 1
ATOM 660 N N . LEU A 1 81 ? 32.148 -0.477 -33.629 1.00 94.00 81 LEU A N 1
ATOM 661 C CA . LEU A 1 81 ? 30.861 -1.012 -33.177 1.00 94.00 81 LEU A CA 1
ATOM 662 C C . LEU A 1 81 ? 31.038 -2.081 -32.095 1.00 94.00 81 LEU A C 1
ATOM 664 O O . LEU A 1 81 ? 30.333 -2.048 -31.093 1.00 94.00 81 LEU A O 1
ATOM 668 N N . LEU A 1 82 ? 31.991 -3.001 -32.258 1.00 94.06 82 LEU A N 1
ATOM 669 C CA . LEU A 1 82 ? 32.273 -4.028 -31.254 1.00 94.06 82 LEU A CA 1
ATOM 670 C C . LEU A 1 82 ? 32.760 -3.407 -29.941 1.00 94.06 82 LEU A C 1
ATOM 672 O O . LEU A 1 82 ? 32.273 -3.772 -28.877 1.00 94.06 82 LEU A O 1
ATOM 676 N N . VAL A 1 83 ? 33.670 -2.432 -30.011 1.00 94.69 83 VAL A N 1
ATOM 677 C CA . VAL A 1 83 ? 34.141 -1.687 -28.836 1.00 94.69 83 VAL A CA 1
ATOM 678 C C . VAL A 1 83 ? 32.983 -0.949 -28.170 1.00 94.69 83 VAL A C 1
ATOM 680 O O . VAL A 1 83 ? 32.846 -1.035 -26.956 1.00 94.69 83 VAL A O 1
ATOM 683 N N . LEU A 1 84 ? 32.116 -0.285 -28.941 1.00 95.38 84 LEU A N 1
ATOM 684 C CA . LEU A 1 84 ? 30.926 0.384 -28.413 1.00 95.38 84 LEU A CA 1
ATOM 685 C C . LEU A 1 84 ? 30.017 -0.598 -27.663 1.00 95.38 84 LEU A C 1
ATOM 687 O O . LEU A 1 84 ? 29.610 -0.313 -26.542 1.00 95.38 84 LEU A O 1
ATOM 691 N N . VAL A 1 85 ? 29.746 -1.767 -28.249 1.00 94.75 85 VAL A N 1
ATOM 692 C CA . VAL A 1 85 ? 28.970 -2.834 -27.604 1.00 94.75 85 VAL A CA 1
ATOM 693 C C . VAL A 1 85 ? 29.651 -3.269 -26.304 1.00 94.75 85 VAL A C 1
ATOM 695 O O . VAL A 1 85 ? 29.019 -3.243 -25.254 1.00 94.75 85 VAL A O 1
ATOM 698 N N . CYS A 1 86 ? 30.947 -3.588 -26.325 1.00 94.38 86 CYS A N 1
ATOM 699 C CA . CYS A 1 86 ? 31.683 -3.980 -25.121 1.00 94.38 86 CYS A CA 1
ATOM 700 C C . CYS A 1 86 ? 31.666 -2.898 -24.034 1.00 94.38 86 CYS A C 1
ATOM 702 O O . CYS A 1 86 ? 31.540 -3.233 -22.860 1.00 94.38 86 CYS A O 1
ATOM 704 N N . VAL A 1 87 ? 31.753 -1.616 -24.401 1.00 94.38 87 VAL A N 1
ATOM 705 C CA . VAL A 1 87 ? 31.654 -0.498 -23.454 1.00 94.38 87 VAL A CA 1
ATOM 706 C C . VAL A 1 87 ? 30.255 -0.438 -22.844 1.00 94.38 87 VAL A C 1
ATOM 708 O O . VAL A 1 87 ? 30.143 -0.389 -21.625 1.00 94.38 87 VAL A O 1
ATOM 711 N N . VAL A 1 88 ? 29.192 -0.515 -23.651 1.00 93.19 88 VAL A N 1
ATOM 712 C CA . VAL A 1 88 ? 27.807 -0.505 -23.148 1.00 93.19 88 VAL A CA 1
ATOM 713 C C . VAL A 1 88 ? 27.574 -1.677 -22.196 1.00 93.19 88 VAL A C 1
ATOM 715 O O . VAL A 1 88 ? 27.235 -1.459 -21.036 1.00 93.19 88 VAL A O 1
ATOM 718 N N . PHE A 1 89 ? 27.834 -2.912 -22.631 1.00 94.06 89 PHE A N 1
ATOM 719 C CA . PHE A 1 89 ? 27.654 -4.096 -21.785 1.00 94.06 89 PHE A CA 1
ATOM 720 C C . PHE A 1 89 ? 28.550 -4.047 -20.541 1.00 94.06 89 PHE A C 1
ATOM 722 O O . PHE A 1 89 ? 28.077 -4.336 -19.445 1.00 94.06 89 PHE A O 1
ATOM 729 N N . GLY A 1 90 ? 29.802 -3.604 -20.682 1.00 93.06 90 GLY A N 1
ATOM 730 C CA . GLY A 1 90 ? 30.731 -3.406 -19.572 1.00 93.06 90 GLY A CA 1
ATOM 731 C C . GLY A 1 90 ? 30.183 -2.436 -18.526 1.00 93.06 90 GLY A C 1
ATOM 732 O O . GLY A 1 90 ? 30.132 -2.780 -17.348 1.00 93.06 90 GLY A O 1
ATOM 733 N N . THR A 1 91 ? 29.686 -1.269 -18.949 1.00 91.12 91 THR A N 1
ATOM 734 C CA . THR A 1 91 ? 29.080 -0.283 -18.036 1.00 91.12 91 THR A CA 1
ATOM 735 C C . THR A 1 91 ? 27.844 -0.827 -17.324 1.00 91.12 91 THR A C 1
ATOM 737 O O . THR A 1 91 ? 27.763 -0.694 -16.106 1.00 91.12 91 THR A O 1
ATOM 740 N N . LEU A 1 92 ? 26.951 -1.526 -18.038 1.00 93.12 92 LEU A N 1
ATOM 741 C CA . LEU A 1 92 ? 25.759 -2.139 -17.444 1.00 93.12 92 LEU A CA 1
ATOM 742 C C . LEU A 1 92 ? 26.116 -3.236 -16.436 1.00 93.12 92 LEU A C 1
ATOM 744 O O . LEU A 1 92 ? 25.510 -3.310 -15.369 1.00 93.12 92 LEU A O 1
ATOM 748 N N . THR A 1 93 ? 27.112 -4.075 -16.746 1.00 91.38 93 THR A N 1
ATOM 749 C CA . THR A 1 93 ? 27.595 -5.107 -15.813 1.00 91.38 93 THR A CA 1
ATOM 750 C C . THR A 1 93 ? 28.267 -4.503 -14.584 1.00 91.38 93 THR A C 1
ATOM 752 O O . THR A 1 93 ? 28.024 -4.973 -13.477 1.00 91.38 93 THR A O 1
ATOM 755 N N . ALA A 1 94 ? 29.049 -3.433 -14.744 1.00 88.94 94 ALA A N 1
ATOM 756 C CA . ALA A 1 94 ? 29.658 -2.731 -13.621 1.00 88.94 94 ALA A CA 1
ATOM 757 C C . ALA A 1 94 ? 28.592 -2.103 -12.711 1.00 88.94 94 ALA A C 1
ATOM 759 O O . ALA A 1 94 ? 28.660 -2.290 -11.500 1.00 88.94 94 ALA A O 1
ATOM 760 N N . GLY A 1 95 ? 27.576 -1.444 -13.282 1.00 86.88 95 GLY A N 1
ATOM 761 C CA . GLY A 1 95 ? 26.445 -0.903 -12.522 1.00 86.88 95 GLY A CA 1
ATOM 762 C C . GLY A 1 95 ? 25.597 -1.987 -11.848 1.00 86.88 95 GLY A C 1
ATOM 763 O O . GLY A 1 95 ? 25.038 -1.756 -10.784 1.00 86.88 95 GLY A O 1
ATOM 764 N N . GLN A 1 96 ? 25.517 -3.190 -12.427 1.00 86.69 96 GLN A N 1
ATOM 765 C CA . GLN A 1 96 ? 24.821 -4.328 -11.814 1.00 86.69 96 GLN A CA 1
ATOM 766 C C . GLN A 1 96 ? 25.573 -4.886 -10.598 1.00 86.69 96 GLN A C 1
ATOM 768 O O . GLN A 1 96 ? 24.949 -5.275 -9.616 1.00 86.69 96 GLN A O 1
ATOM 773 N N . ILE A 1 97 ? 26.906 -4.955 -10.670 1.00 86.00 97 ILE A N 1
ATOM 774 C CA . ILE A 1 97 ? 27.754 -5.460 -9.579 1.00 86.00 97 ILE A CA 1
ATOM 775 C C . ILE A 1 97 ? 27.896 -4.407 -8.473 1.00 86.00 97 ILE A C 1
ATOM 777 O O . ILE A 1 97 ? 27.917 -4.744 -7.291 1.00 86.00 97 ILE A O 1
ATOM 781 N N . PHE A 1 98 ? 27.977 -3.132 -8.853 1.00 84.75 98 PHE A N 1
ATOM 782 C CA . PHE A 1 98 ? 28.169 -2.003 -7.950 1.00 84.75 98 PHE A CA 1
ATOM 783 C C . PHE A 1 98 ? 27.023 -0.993 -8.111 1.00 84.75 98 PHE A C 1
ATOM 785 O O . PHE A 1 98 ? 27.228 0.087 -8.669 1.00 84.75 98 PHE A O 1
ATOM 792 N N . PRO A 1 99 ? 25.819 -1.303 -7.601 1.00 74.75 99 PRO A N 1
ATOM 793 C CA . PRO A 1 99 ? 24.629 -0.471 -7.797 1.00 74.75 99 PRO A CA 1
ATOM 794 C C . PRO A 1 99 ? 24.696 0.898 -7.098 1.00 74.75 99 PRO A C 1
ATOM 796 O O . PRO A 1 99 ? 23.888 1.775 -7.385 1.00 74.75 99 PRO A O 1
ATOM 799 N N . ALA A 1 100 ? 25.681 1.111 -6.217 1.00 71.12 100 ALA A N 1
ATOM 800 C CA . ALA A 1 100 ? 25.987 2.416 -5.629 1.00 71.12 100 ALA A CA 1
ATOM 801 C C . ALA A 1 100 ? 26.728 3.373 -6.590 1.00 71.12 100 ALA A C 1
ATOM 803 O O . ALA A 1 100 ? 26.848 4.563 -6.299 1.00 71.12 100 ALA A O 1
ATOM 804 N N . LEU A 1 101 ? 27.257 2.880 -7.718 1.00 75.31 101 LEU A N 1
ATOM 805 C CA . LEU A 1 101 ? 27.854 3.733 -8.744 1.00 75.31 101 LEU A CA 1
ATOM 806 C C . LEU A 1 101 ? 26.756 4.471 -9.514 1.00 75.31 101 LEU A C 1
ATOM 808 O O . LEU A 1 101 ? 25.731 3.899 -9.862 1.00 75.31 101 LEU A O 1
ATOM 812 N N . SER A 1 102 ? 27.006 5.728 -9.878 1.00 72.50 102 SER A N 1
ATOM 813 C CA . SER A 1 102 ? 26.065 6.552 -10.654 1.00 72.50 102 SER A CA 1
ATOM 814 C C . SER A 1 102 ? 25.954 6.155 -12.139 1.00 72.50 102 SER A C 1
ATOM 816 O O . SER A 1 102 ? 25.501 6.960 -12.953 1.00 72.50 102 SER A O 1
ATOM 818 N N . CYS A 1 103 ? 26.415 4.962 -12.528 1.00 81.69 103 CYS A N 1
ATOM 819 C CA . CYS A 1 103 ? 26.325 4.474 -13.903 1.00 81.69 103 CYS A CA 1
ATOM 820 C C . CYS A 1 103 ? 25.069 3.605 -14.115 1.00 81.69 103 CYS A C 1
ATOM 822 O O . CYS A 1 103 ? 24.602 2.956 -13.180 1.00 81.69 103 CYS A O 1
ATOM 824 N N . PRO A 1 104 ? 24.516 3.558 -15.342 1.00 86.94 104 PRO A N 1
ATOM 825 C CA . PRO A 1 104 ? 23.377 2.696 -15.644 1.00 86.94 104 PRO A CA 1
ATOM 826 C C . PRO A 1 104 ? 23.688 1.210 -15.419 1.00 86.94 104 PRO A C 1
ATOM 828 O O . PRO A 1 104 ? 24.773 0.735 -15.750 1.00 86.94 104 PRO A O 1
ATOM 831 N N . SER A 1 105 ? 22.695 0.467 -14.939 1.00 90.56 105 SER A N 1
ATOM 832 C CA . SER A 1 105 ? 22.666 -0.998 -14.857 1.00 90.56 105 SER A CA 1
ATOM 833 C C . SER A 1 105 ? 21.468 -1.574 -15.621 1.00 90.56 105 SER A C 1
ATOM 835 O O . SER A 1 105 ? 20.546 -0.841 -15.999 1.00 90.56 105 SER A O 1
ATOM 837 N N . TYR A 1 106 ? 21.438 -2.896 -15.819 1.00 90.00 106 TYR A N 1
ATOM 838 C CA . TYR A 1 106 ? 20.263 -3.566 -16.390 1.00 90.00 106 TYR A CA 1
ATOM 839 C C . TYR A 1 106 ? 19.002 -3.298 -15.565 1.00 90.00 106 TYR A C 1
ATOM 841 O O . TYR A 1 106 ? 17.954 -2.994 -16.133 1.00 90.00 106 TYR A O 1
ATOM 849 N N . ASP A 1 107 ? 19.124 -3.332 -14.238 1.00 88.62 107 ASP A N 1
ATOM 850 C CA . ASP A 1 107 ? 18.018 -3.044 -13.332 1.00 88.62 107 ASP A CA 1
ATOM 851 C C . ASP A 1 107 ? 17.546 -1.586 -13.449 1.00 88.62 107 ASP A C 1
ATOM 853 O O . ASP A 1 107 ? 16.345 -1.351 -13.550 1.00 88.62 107 ASP A O 1
ATOM 857 N N . THR A 1 108 ? 18.444 -0.596 -13.553 1.00 89.88 108 THR A N 1
ATOM 858 C CA . THR A 1 108 ? 18.011 0.808 -13.736 1.00 89.88 108 THR A CA 1
ATOM 859 C C . THR A 1 108 ? 17.209 1.008 -15.024 1.00 89.88 108 THR A C 1
ATOM 861 O O . THR A 1 108 ? 16.210 1.723 -15.024 1.00 89.88 108 THR A O 1
ATOM 864 N N . ILE A 1 109 ? 17.587 0.336 -16.118 1.00 91.88 109 ILE A N 1
ATOM 865 C CA . ILE A 1 109 ? 16.839 0.387 -17.381 1.00 91.88 109 ILE A CA 1
ATOM 866 C C . ILE A 1 109 ? 15.489 -0.317 -17.224 1.00 91.88 109 ILE A C 1
ATOM 868 O O . ILE A 1 109 ? 14.456 0.213 -17.643 1.00 91.88 109 ILE A O 1
ATOM 872 N N . TYR A 1 110 ? 15.492 -1.496 -16.602 1.00 92.38 110 TYR A N 1
ATOM 873 C CA . TYR A 1 110 ? 14.289 -2.280 -16.350 1.00 92.38 110 TYR A CA 1
ATOM 874 C C . TYR A 1 110 ? 13.273 -1.497 -15.514 1.00 92.38 110 TYR A C 1
ATOM 876 O O . TYR A 1 110 ? 12.128 -1.346 -15.938 1.00 92.38 110 TYR A O 1
ATOM 884 N N . TYR A 1 111 ? 13.682 -0.937 -14.374 1.00 91.75 111 TYR A N 1
ATOM 885 C CA . TYR A 1 111 ? 12.790 -0.205 -13.477 1.00 91.75 111 TYR A CA 1
ATOM 886 C C . TYR A 1 111 ? 12.345 1.138 -14.048 1.00 91.75 111 TYR A C 1
ATOM 888 O O . TYR A 1 111 ? 11.197 1.527 -13.839 1.00 91.75 111 TYR A O 1
ATOM 896 N N . HIS A 1 112 ? 13.176 1.797 -14.863 1.00 94.06 112 HIS A N 1
ATOM 897 C CA . HIS A 1 112 ? 12.744 2.968 -15.623 1.00 94.06 112 HIS A CA 1
ATOM 898 C C . HIS A 1 112 ? 11.588 2.617 -16.571 1.00 94.06 112 HIS A C 1
ATOM 900 O O . HIS A 1 112 ? 10.538 3.265 -16.559 1.00 94.06 112 HIS A O 1
ATOM 906 N N . HIS A 1 113 ? 11.751 1.557 -17.372 1.00 95.00 113 HIS A N 1
ATOM 907 C CA . HIS A 1 113 ? 10.704 1.088 -18.278 1.00 95.00 113 HIS A CA 1
ATOM 908 C C . HIS A 1 113 ? 9.459 0.623 -17.510 1.00 95.00 113 HIS A C 1
ATOM 910 O O . HIS A 1 113 ? 8.335 0.972 -17.873 1.00 95.00 113 HIS A O 1
ATOM 916 N N . ARG A 1 114 ? 9.649 -0.128 -16.421 1.00 94.12 114 ARG A N 1
ATOM 917 C CA . ARG A 1 114 ? 8.563 -0.665 -15.599 1.00 94.12 114 ARG A CA 1
ATOM 918 C C . ARG A 1 114 ? 7.748 0.446 -14.939 1.00 94.12 114 ARG A C 1
ATOM 920 O O . ARG A 1 114 ? 6.525 0.402 -15.010 1.00 94.12 114 ARG A O 1
ATOM 927 N N . ALA A 1 115 ? 8.393 1.461 -14.369 1.00 94.25 115 ALA A N 1
ATOM 928 C CA . ALA A 1 115 ? 7.712 2.613 -13.781 1.00 94.25 115 ALA A CA 1
ATOM 929 C C . ALA A 1 115 ? 6.912 3.398 -14.828 1.00 94.25 115 ALA A C 1
ATOM 931 O O . ALA A 1 115 ? 5.763 3.761 -14.578 1.00 94.25 115 ALA A O 1
ATOM 932 N N . LYS A 1 116 ? 7.476 3.597 -16.031 1.00 96.50 116 LYS A N 1
ATOM 933 C CA . LYS A 1 116 ? 6.750 4.218 -17.149 1.00 96.50 116 LYS A CA 1
ATOM 934 C C . LYS A 1 116 ? 5.511 3.411 -17.528 1.00 96.50 116 LYS A C 1
ATOM 936 O O . LYS A 1 116 ? 4.441 3.988 -17.706 1.00 96.50 116 LYS A O 1
ATOM 941 N N . GLN A 1 117 ? 5.654 2.092 -17.638 1.00 96.19 117 GLN A N 1
ATOM 942 C CA . GLN A 1 117 ? 4.555 1.188 -17.963 1.00 96.19 117 GLN A CA 1
ATOM 943 C C . GLN A 1 117 ? 3.446 1.265 -16.908 1.00 96.19 117 GLN A C 1
ATOM 945 O O . GLN A 1 117 ? 2.296 1.464 -17.273 1.00 96.19 117 GLN A O 1
ATOM 950 N N . ILE A 1 118 ? 3.778 1.171 -15.618 1.00 95.12 118 ILE A N 1
ATOM 951 C CA . ILE A 1 118 ? 2.790 1.231 -14.529 1.00 95.12 118 ILE A CA 1
ATOM 952 C C . ILE A 1 118 ? 2.071 2.584 -14.511 1.00 95.12 118 ILE A C 1
ATOM 954 O O . ILE A 1 118 ? 0.851 2.635 -14.387 1.00 95.12 118 ILE A O 1
ATOM 958 N N . ALA A 1 119 ? 2.807 3.686 -14.673 1.00 95.25 119 ALA A N 1
ATOM 959 C CA . ALA A 1 119 ? 2.211 5.015 -14.761 1.00 95.25 119 ALA A CA 1
ATOM 960 C C . ALA A 1 119 ? 1.274 5.145 -15.972 1.00 95.25 119 ALA A C 1
ATOM 962 O O . ALA A 1 119 ? 0.220 5.763 -15.865 1.00 95.25 119 ALA A O 1
ATOM 963 N N . THR A 1 120 ? 1.630 4.524 -17.100 1.00 96.31 120 THR A N 1
ATOM 964 C CA . THR A 1 120 ? 0.777 4.473 -18.296 1.00 96.31 120 THR A CA 1
ATOM 965 C C . THR A 1 120 ? -0.493 3.673 -18.015 1.00 96.31 120 THR A C 1
ATOM 967 O O . THR A 1 120 ? -1.581 4.176 -18.255 1.00 96.31 120 THR A O 1
ATOM 970 N N . GLN A 1 121 ? -0.375 2.496 -17.392 1.00 95.81 121 GLN A N 1
ATOM 971 C CA . GLN A 1 121 ? -1.517 1.670 -16.983 1.00 95.81 121 GLN A CA 1
ATOM 972 C C . GLN A 1 121 ? -2.464 2.417 -16.037 1.00 95.81 121 GLN A C 1
ATOM 974 O O . GLN A 1 121 ? -3.679 2.352 -16.201 1.00 95.81 121 GLN A O 1
ATOM 979 N N . LEU A 1 122 ? -1.923 3.179 -15.082 1.00 94.50 122 LEU A N 1
ATOM 980 C CA . LEU A 1 122 ? -2.724 4.025 -14.198 1.00 94.50 122 LEU A CA 1
ATOM 981 C C . LEU A 1 122 ? -3.481 5.110 -14.980 1.00 94.50 122 LEU A C 1
ATOM 983 O O . LEU A 1 122 ? -4.661 5.329 -14.725 1.00 94.50 122 LEU A O 1
ATOM 987 N N . VAL A 1 123 ? -2.818 5.781 -15.925 1.00 94.38 123 VAL A N 1
ATOM 988 C CA . VAL A 1 123 ? -3.423 6.840 -16.751 1.00 94.38 123 VAL A CA 1
ATOM 989 C C . VAL A 1 123 ? -4.467 6.286 -17.717 1.00 94.38 123 VAL A C 1
ATOM 991 O O . VAL A 1 123 ? -5.490 6.930 -17.910 1.00 94.38 123 VAL A O 1
ATOM 994 N N . GLU A 1 124 ? -4.248 5.103 -18.286 1.00 94.19 124 GLU A N 1
ATOM 995 C CA . GLU A 1 124 ? -5.163 4.440 -19.228 1.00 94.19 124 GLU A CA 1
ATOM 996 C C . GLU A 1 124 ? -6.323 3.707 -18.531 1.00 94.19 124 GLU A C 1
ATOM 998 O O . GLU A 1 124 ? -7.286 3.309 -19.185 1.00 94.19 124 GLU A O 1
ATOM 1003 N N . GLY A 1 125 ? -6.262 3.537 -17.206 1.00 92.75 125 GLY A N 1
ATOM 1004 C CA . GLY A 1 125 ? -7.305 2.863 -16.429 1.00 92.75 125 GLY A CA 1
ATOM 1005 C C . GLY A 1 125 ? -7.170 1.338 -16.347 1.00 92.75 125 GLY A C 1
ATOM 1006 O O . GLY A 1 125 ? -8.115 0.667 -15.921 1.00 92.75 125 GLY A O 1
ATOM 1007 N N . ASP A 1 126 ? -6.001 0.774 -16.671 1.00 94.06 126 ASP A N 1
ATOM 1008 C CA . ASP A 1 126 ? -5.641 -0.631 -16.412 1.00 94.06 126 ASP A CA 1
ATOM 1009 C C . ASP A 1 126 ? -5.290 -0.842 -14.923 1.00 94.06 126 ASP A C 1
ATOM 1011 O O . ASP A 1 126 ? -4.180 -1.202 -14.521 1.00 94.06 126 ASP A O 1
ATOM 1015 N N . ILE A 1 127 ? -6.275 -0.555 -14.071 1.00 91.94 127 ILE A N 1
ATOM 1016 C CA . ILE A 1 127 ? -6.145 -0.570 -12.611 1.00 91.94 127 ILE A CA 1
ATOM 1017 C C . ILE A 1 127 ? -5.866 -1.975 -12.075 1.00 91.94 127 ILE A C 1
ATOM 1019 O O . ILE A 1 127 ? -5.168 -2.130 -11.075 1.00 91.94 127 ILE A O 1
ATOM 1023 N N . GLU A 1 128 ? -6.361 -3.012 -12.744 1.00 89.56 128 GLU A N 1
ATOM 1024 C CA . GLU A 1 128 ? -6.127 -4.394 -12.329 1.00 89.56 128 GLU A CA 1
ATOM 1025 C C . GLU A 1 128 ? -4.647 -4.759 -12.421 1.00 89.56 128 GLU A C 1
ATOM 1027 O O . GLU A 1 128 ? -4.105 -5.349 -11.482 1.00 89.56 128 GLU A O 1
ATOM 1032 N N . ALA A 1 129 ? -3.973 -4.377 -13.512 1.00 89.38 129 ALA A N 1
ATOM 1033 C CA . ALA A 1 129 ? -2.541 -4.593 -13.649 1.00 89.38 129 ALA A CA 1
ATOM 1034 C C . ALA A 1 129 ? -1.739 -3.770 -12.634 1.00 89.38 129 ALA A C 1
ATOM 1036 O O . ALA A 1 129 ? -0.777 -4.294 -12.061 1.00 89.38 129 ALA A O 1
ATOM 1037 N N . VAL A 1 130 ? -2.165 -2.529 -12.363 1.00 90.50 130 VAL A N 1
ATOM 1038 C CA . VAL A 1 130 ? -1.560 -1.688 -11.321 1.00 90.50 130 VAL A CA 1
ATOM 1039 C C . VAL A 1 130 ? -1.674 -2.372 -9.955 1.00 90.50 130 VAL A C 1
ATOM 1041 O O . VAL A 1 130 ? -0.677 -2.573 -9.269 1.00 90.50 130 VAL A O 1
ATOM 1044 N N . MET A 1 131 ? -2.869 -2.796 -9.552 1.00 84.75 131 MET A N 1
ATOM 1045 C CA . MET A 1 131 ? -3.076 -3.414 -8.240 1.00 84.75 131 MET A CA 1
ATOM 1046 C C . MET A 1 131 ? -2.401 -4.786 -8.123 1.00 84.75 131 MET A C 1
ATOM 1048 O O . MET A 1 131 ? -1.901 -5.134 -7.054 1.00 84.75 131 MET A O 1
ATOM 1052 N N . ARG A 1 132 ? -2.323 -5.561 -9.214 1.00 82.06 132 ARG A N 1
ATOM 1053 C CA . ARG A 1 132 ? -1.621 -6.856 -9.242 1.00 82.06 132 ARG A CA 1
ATOM 1054 C C . ARG A 1 132 ? -0.122 -6.701 -8.985 1.00 82.06 132 ARG A C 1
ATOM 1056 O O . ARG A 1 132 ? 0.460 -7.496 -8.252 1.00 82.06 132 ARG A O 1
ATOM 1063 N N . GLY A 1 133 ? 0.498 -5.677 -9.570 1.00 82.19 133 GLY A N 1
ATOM 1064 C CA . GLY A 1 133 ? 1.918 -5.381 -9.378 1.00 82.19 133 GLY A CA 1
ATOM 1065 C C . GLY A 1 133 ? 2.271 -4.906 -7.965 1.00 82.19 133 GLY A C 1
ATOM 1066 O O . GLY A 1 133 ? 3.427 -4.993 -7.567 1.00 82.19 133 GLY A O 1
ATOM 1067 N N . MET A 1 134 ? 1.288 -4.477 -7.169 1.00 79.94 134 MET A N 1
ATOM 1068 C CA . MET A 1 134 ? 1.512 -4.028 -5.791 1.00 79.94 134 MET A CA 1
ATOM 1069 C C . MET A 1 134 ? 1.712 -5.171 -4.775 1.00 79.94 134 MET A C 1
ATOM 1071 O O . MET A 1 134 ? 1.849 -4.924 -3.581 1.00 79.94 134 MET A O 1
ATOM 1075 N N . GLY A 1 135 ? 1.742 -6.433 -5.223 1.00 62.56 135 GLY A N 1
ATOM 1076 C CA . GLY A 1 135 ? 2.069 -7.585 -4.368 1.00 62.56 135 GLY A CA 1
ATOM 1077 C C . GLY A 1 135 ? 1.003 -7.962 -3.345 1.00 62.56 135 GLY A C 1
ATOM 1078 O O . GLY A 1 135 ? 1.264 -8.758 -2.444 1.00 62.56 135 GLY A O 1
ATOM 1079 N N . ALA A 1 136 ? -0.205 -7.432 -3.511 1.00 55.69 136 ALA A N 1
ATOM 1080 C CA . ALA A 1 136 ? -1.377 -7.814 -2.750 1.00 55.69 136 ALA A CA 1
ATOM 1081 C C . ALA A 1 136 ? -1.705 -9.296 -2.988 1.00 55.69 136 ALA A C 1
ATOM 1083 O O . ALA A 1 136 ? -2.258 -9.669 -4.027 1.00 55.69 136 ALA A O 1
ATOM 1084 N N . ARG A 1 137 ? -1.338 -10.163 -2.038 1.00 49.91 137 ARG A N 1
ATOM 1085 C CA . ARG A 1 137 ? -1.721 -11.576 -2.070 1.00 49.91 137 ARG A CA 1
ATOM 1086 C C . ARG A 1 137 ? -3.176 -11.673 -1.631 1.00 49.91 137 ARG A C 1
ATOM 1088 O O . ARG A 1 137 ? -3.472 -11.533 -0.451 1.00 49.91 137 ARG A O 1
ATOM 1095 N N . VAL A 1 138 ? -4.074 -11.959 -2.569 1.00 47.91 138 VAL A N 1
ATOM 1096 C CA . VAL A 1 138 ? -5.372 -12.556 -2.232 1.00 47.91 138 VAL A CA 1
ATOM 1097 C C . VAL A 1 138 ? -5.042 -13.942 -1.668 1.00 47.91 138 VAL A C 1
ATOM 1099 O O . VAL A 1 138 ? -4.738 -14.865 -2.425 1.00 47.91 138 VAL A O 1
ATOM 1102 N N . THR A 1 139 ? -4.918 -14.074 -0.345 1.00 43.91 139 THR A N 1
ATOM 1103 C CA . THR A 1 139 ? -4.529 -15.344 0.274 1.00 43.91 139 THR A CA 1
ATOM 1104 C C . THR A 1 139 ? -5.690 -16.329 0.135 1.00 43.91 139 THR A C 1
ATOM 1106 O O . THR A 1 139 ? -6.807 -16.113 0.602 1.00 43.91 139 THR A O 1
ATOM 1109 N N . ASN A 1 140 ? -5.410 -17.413 -0.589 1.00 41.62 140 ASN A N 1
ATOM 1110 C CA . ASN A 1 140 ? -6.373 -18.278 -1.275 1.00 41.62 140 ASN A CA 1
ATOM 1111 C C . ASN A 1 140 ? -7.368 -19.057 -0.389 1.00 41.62 140 ASN A C 1
ATOM 1113 O O . ASN A 1 140 ? -8.223 -19.749 -0.927 1.00 41.62 140 ASN A O 1
ATOM 1117 N N . GLU A 1 141 ? -7.314 -18.957 0.939 1.00 39.72 141 GLU A N 1
ATOM 1118 C CA . GLU A 1 141 ? -8.161 -19.771 1.831 1.00 39.72 141 GLU A CA 1
ATOM 1119 C C . GLU A 1 141 ? -9.285 -18.977 2.533 1.00 39.72 141 GLU A C 1
ATOM 1121 O O . GLU A 1 141 ? -10.181 -19.575 3.122 1.00 39.72 141 GLU A O 1
ATOM 1126 N N . ARG A 1 142 ? -9.331 -17.639 2.388 1.00 45.69 142 ARG A N 1
ATOM 1127 C CA . ARG A 1 142 ? -10.405 -16.741 2.896 1.00 45.69 142 ARG A CA 1
ATOM 1128 C C . ARG A 1 142 ? -11.169 -16.007 1.770 1.00 45.69 142 ARG A C 1
ATOM 1130 O O . ARG A 1 142 ? -11.783 -14.962 1.972 1.00 45.69 142 ARG A O 1
ATOM 1137 N N . ALA A 1 143 ? -11.111 -16.554 0.556 1.00 49.91 143 ALA A N 1
ATOM 1138 C CA . ALA A 1 143 ? -11.091 -15.792 -0.695 1.00 49.91 143 ALA A CA 1
ATOM 1139 C C . ALA A 1 143 ? -12.389 -15.093 -1.151 1.00 49.91 143 ALA A C 1
ATOM 1141 O O . ALA A 1 143 ? -12.287 -14.111 -1.882 1.00 49.91 143 ALA A O 1
ATOM 1142 N N . ARG A 1 144 ? -13.600 -15.529 -0.768 1.00 50.69 144 ARG A N 1
ATOM 1143 C CA . ARG A 1 144 ? -14.826 -14.969 -1.388 1.00 50.69 144 ARG A CA 1
ATOM 1144 C C . ARG A 1 144 ? -14.969 -13.460 -1.138 1.00 50.69 144 ARG A C 1
ATOM 1146 O O . ARG A 1 144 ? -15.136 -12.703 -2.088 1.00 50.69 144 ARG A O 1
ATOM 1153 N N . GLY A 1 145 ? -14.792 -13.024 0.110 1.00 56.28 145 GLY A N 1
ATOM 1154 C CA . GLY A 1 145 ? -14.892 -11.609 0.472 1.00 56.28 145 GLY A CA 1
ATOM 1155 C C . GLY A 1 145 ? -13.734 -10.743 -0.036 1.00 56.28 145 GLY A C 1
ATOM 1156 O O . GLY A 1 145 ? -13.928 -9.575 -0.349 1.00 56.28 145 GLY A O 1
ATOM 1157 N N . GLN A 1 146 ? -12.532 -11.312 -0.173 1.00 64.31 146 GLN A N 1
ATOM 1158 C CA . GLN A 1 146 ? -11.369 -10.583 -0.690 1.00 64.31 146 GLN A CA 1
ATOM 1159 C C . GLN A 1 146 ? -11.440 -10.356 -2.205 1.00 64.31 146 GLN A C 1
ATOM 1161 O O . GLN A 1 146 ? -10.989 -9.318 -2.682 1.00 64.31 146 GLN A O 1
ATOM 1166 N N . VAL A 1 147 ? -12.016 -11.300 -2.956 1.00 69.25 147 VAL A N 1
ATOM 1167 C CA . VAL A 1 147 ? -12.230 -11.160 -4.405 1.00 69.25 147 VAL A CA 1
ATOM 1168 C C . VAL A 1 147 ? -13.286 -10.095 -4.695 1.00 69.25 147 VAL A C 1
ATOM 1170 O O . VAL A 1 147 ? -13.058 -9.221 -5.527 1.00 69.25 147 VAL A O 1
ATOM 1173 N N . GLU A 1 148 ? -14.412 -10.119 -3.981 1.00 70.75 148 GLU A N 1
ATOM 1174 C CA . GLU A 1 148 ? -15.459 -9.097 -4.113 1.00 70.75 148 GLU A CA 1
ATOM 1175 C C . GLU A 1 148 ? -14.926 -7.712 -3.724 1.00 70.75 148 GLU A C 1
ATOM 1177 O O . GLU A 1 148 ? -15.053 -6.770 -4.501 1.00 70.75 148 GLU A O 1
ATOM 1182 N N . PHE A 1 149 ? -14.221 -7.608 -2.593 1.00 72.81 149 PHE A N 1
ATOM 1183 C CA . PHE A 1 149 ? -13.529 -6.386 -2.183 1.00 72.81 149 PHE A CA 1
ATOM 1184 C C . PHE A 1 149 ? -12.534 -5.875 -3.235 1.00 72.81 149 PHE A C 1
ATOM 1186 O O . PHE A 1 149 ? -12.483 -4.672 -3.501 1.00 72.81 149 PHE A O 1
ATOM 1193 N N . TYR A 1 150 ? -11.747 -6.770 -3.843 1.00 77.19 150 TYR A N 1
ATOM 1194 C CA . TYR A 1 150 ? -10.810 -6.419 -4.908 1.00 77.19 150 TYR A CA 1
ATOM 1195 C C . TYR A 1 150 ? -11.534 -5.791 -6.097 1.00 77.19 150 TYR A C 1
ATOM 1197 O O . TYR A 1 150 ? -11.169 -4.693 -6.513 1.00 77.19 150 TYR A O 1
ATOM 1205 N N . HIS A 1 151 ? -12.573 -6.450 -6.612 1.00 81.12 151 HIS A N 1
ATOM 1206 C CA . HIS A 1 151 ? -13.333 -5.947 -7.755 1.00 81.12 151 HIS A CA 1
ATOM 1207 C C . HIS A 1 151 ? -14.023 -4.612 -7.445 1.00 81.12 151 HIS A C 1
ATOM 1209 O O . HIS A 1 151 ? -13.884 -3.665 -8.216 1.00 81.12 151 HIS A O 1
ATOM 1215 N N . ASP A 1 152 ? -14.649 -4.483 -6.274 1.00 79.56 152 ASP A N 1
ATOM 1216 C CA . ASP A 1 152 ? -15.282 -3.238 -5.828 1.00 79.56 152 ASP A CA 1
ATOM 1217 C C . ASP A 1 152 ? -14.287 -2.073 -5.683 1.00 79.56 152 ASP A C 1
ATOM 1219 O O . ASP A 1 152 ? -14.632 -0.911 -5.931 1.00 79.56 152 ASP A O 1
ATOM 1223 N N . THR A 1 153 ? -13.052 -2.378 -5.279 1.00 76.50 153 THR A N 1
ATOM 1224 C CA . THR A 1 153 ? -11.960 -1.402 -5.172 1.00 76.50 153 THR A CA 1
ATOM 1225 C C . THR A 1 153 ? -11.456 -1.001 -6.558 1.00 76.50 153 THR A C 1
ATOM 1227 O O . THR A 1 153 ? -11.322 0.191 -6.842 1.00 76.50 153 THR A O 1
ATOM 1230 N N . VAL A 1 154 ? -11.229 -1.976 -7.446 1.00 85.62 154 VAL A N 1
ATOM 1231 C CA . VAL A 1 154 ? -10.830 -1.750 -8.844 1.00 85.62 154 VAL A CA 1
ATOM 1232 C C . VAL A 1 154 ? -11.834 -0.840 -9.550 1.00 85.62 154 VAL A C 1
ATOM 1234 O O . VAL A 1 154 ? -11.427 0.133 -10.183 1.00 85.62 154 VAL A O 1
ATOM 1237 N N . ASP A 1 155 ? -13.132 -1.114 -9.424 1.00 86.38 155 ASP A N 1
ATOM 1238 C CA . ASP A 1 155 ? -14.181 -0.357 -10.111 1.00 86.38 155 ASP A CA 1
ATOM 1239 C C . ASP A 1 155 ? -14.257 1.098 -9.635 1.00 86.38 155 ASP A C 1
ATOM 1241 O O . ASP A 1 155 ? -14.391 2.018 -10.447 1.00 86.38 155 ASP A O 1
ATOM 1245 N N . GLN A 1 156 ? -14.090 1.338 -8.333 1.00 81.38 156 GLN A N 1
ATOM 1246 C CA . GLN A 1 156 ? -14.039 2.696 -7.787 1.00 81.38 156 GLN A CA 1
ATOM 1247 C C . GLN A 1 156 ? -12.797 3.460 -8.2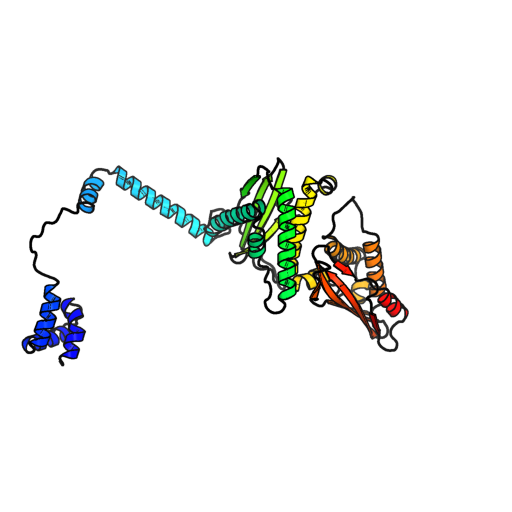34 1.00 81.38 156 GLN A C 1
ATOM 1249 O O . GLN A 1 156 ? -12.890 4.633 -8.599 1.00 81.38 156 GLN A O 1
ATOM 1254 N N . ILE A 1 157 ? -11.633 2.810 -8.239 1.00 84.94 157 ILE A N 1
ATOM 1255 C CA . ILE A 1 157 ? -10.401 3.431 -8.727 1.00 84.94 157 ILE A CA 1
ATOM 1256 C C . ILE A 1 157 ? -10.532 3.735 -10.225 1.00 84.94 157 ILE A C 1
ATOM 1258 O O . ILE A 1 157 ? -10.137 4.822 -10.632 1.00 84.94 157 ILE A O 1
ATOM 1262 N N . LYS A 1 158 ? -11.144 2.856 -11.034 1.00 92.50 158 LYS A N 1
ATOM 1263 C CA . LYS A 1 158 ? -11.435 3.115 -12.458 1.00 92.50 158 LYS A CA 1
ATOM 1264 C C . LYS A 1 158 ? -12.350 4.334 -12.643 1.00 92.50 158 LYS A C 1
ATOM 1266 O O . LYS A 1 158 ? -12.070 5.180 -13.487 1.00 92.50 158 LYS A O 1
ATOM 1271 N N . ASP A 1 159 ? -13.421 4.465 -11.859 1.00 86.56 159 ASP A N 1
ATOM 1272 C CA . ASP A 1 159 ? -14.309 5.641 -11.909 1.00 86.56 159 ASP A CA 1
ATOM 1273 C C . ASP A 1 159 ? -13.572 6.944 -11.545 1.00 86.56 159 ASP A C 1
ATOM 1275 O O . ASP A 1 159 ? -13.718 7.968 -12.216 1.00 86.56 159 ASP A O 1
ATOM 1279 N N . LEU A 1 160 ? -12.729 6.908 -10.511 1.00 83.12 160 LEU A N 1
ATOM 1280 C CA . LEU A 1 160 ? -11.930 8.061 -10.095 1.00 83.12 160 LEU A CA 1
ATOM 1281 C C . LEU A 1 160 ? -10.849 8.409 -11.122 1.00 83.12 160 LEU A C 1
ATOM 1283 O O . LEU A 1 160 ? -10.693 9.581 -11.461 1.00 83.12 160 LEU A O 1
ATOM 1287 N N . GLN A 1 161 ? -10.151 7.408 -11.657 1.00 91.88 161 GLN A N 1
ATOM 1288 C CA . GLN A 1 161 ? -9.160 7.548 -12.722 1.00 91.88 161 GLN A CA 1
ATOM 1289 C C . GLN A 1 161 ? -9.767 8.266 -13.930 1.00 91.88 161 GLN A C 1
ATOM 1291 O O . GLN A 1 161 ? -9.177 9.240 -14.400 1.00 91.88 161 GLN A O 1
ATOM 1296 N N . LYS A 1 162 ? -10.972 7.873 -14.372 1.00 91.69 162 LYS A N 1
ATOM 1297 C CA . LYS A 1 162 ? -11.666 8.530 -15.490 1.00 91.69 162 LYS A CA 1
ATOM 1298 C C . LYS A 1 162 ? -11.887 10.018 -15.233 1.00 91.69 162 LYS A C 1
ATOM 1300 O O . LYS A 1 162 ? -11.558 10.849 -16.071 1.00 91.69 162 LYS A O 1
ATOM 1305 N N . LYS A 1 163 ? -12.355 10.384 -14.038 1.00 86.69 163 LYS A N 1
ATOM 1306 C CA . LYS A 1 163 ? -12.551 11.798 -13.654 1.00 86.69 163 LYS A CA 1
ATOM 1307 C C . LYS A 1 163 ? -11.233 12.587 -13.647 1.00 86.69 163 LYS A C 1
ATOM 1309 O O . LYS A 1 163 ? -11.211 13.791 -13.925 1.00 86.69 163 LYS A O 1
ATOM 1314 N N . VAL A 1 164 ? -10.119 11.917 -13.350 1.00 85.56 164 VAL A N 1
ATOM 1315 C CA . VAL A 1 164 ? -8.792 12.538 -13.277 1.00 85.56 164 VAL A CA 1
ATOM 1316 C C . VAL A 1 164 ? -8.131 12.677 -14.647 1.00 85.56 164 VAL A C 1
ATOM 1318 O O . VAL A 1 164 ? -7.608 13.759 -14.908 1.00 85.56 164 VAL A O 1
ATOM 1321 N N . PHE A 1 165 ? -8.159 11.661 -15.513 1.00 91.31 165 PHE A N 1
ATOM 1322 C CA . PHE A 1 165 ? -7.331 11.618 -16.729 1.00 91.31 165 PHE A CA 1
ATOM 1323 C C . PHE A 1 165 ? -8.103 11.505 -18.051 1.00 91.31 165 PHE A C 1
ATOM 1325 O O . PHE A 1 165 ? -7.540 11.860 -19.084 1.00 91.31 165 PHE A O 1
ATOM 1332 N N . ASP A 1 166 ? -9.359 11.046 -18.054 1.00 87.19 166 ASP A N 1
ATOM 1333 C CA . ASP A 1 166 ? -10.072 10.748 -19.304 1.00 87.19 166 ASP A CA 1
ATOM 1334 C C . ASP A 1 166 ? -10.310 12.009 -20.148 1.00 87.19 166 ASP A C 1
ATOM 1336 O O . ASP A 1 166 ? -10.680 13.069 -19.635 1.00 87.19 166 ASP A O 1
ATOM 1340 N N . GLY A 1 167 ? -10.046 11.900 -21.451 1.00 82.06 167 GLY A N 1
ATOM 1341 C CA . GLY A 1 167 ? -10.116 13.014 -22.400 1.00 82.06 167 GLY A CA 1
ATOM 1342 C C . GLY A 1 167 ? -9.103 14.149 -22.175 1.00 82.06 167 GLY A C 1
ATOM 1343 O O . GLY A 1 167 ? -9.227 15.190 -22.821 1.00 82.06 167 GLY A O 1
ATOM 1344 N N . LYS A 1 168 ? -8.116 13.990 -21.279 1.00 85.19 168 LYS A N 1
ATOM 1345 C CA . LYS A 1 168 ? -7.092 15.012 -20.994 1.00 85.19 168 LYS A CA 1
ATOM 1346 C C . LYS A 1 168 ? -5.782 14.686 -21.706 1.00 85.19 168 LYS A C 1
ATOM 1348 O O . LYS A 1 168 ? -5.431 13.525 -21.882 1.00 85.19 168 LYS A O 1
ATOM 1353 N N . ASP A 1 169 ? -5.035 15.724 -22.076 1.00 89.88 169 ASP A N 1
ATOM 1354 C CA . ASP A 1 169 ? -3.660 15.556 -22.549 1.00 89.88 169 ASP A CA 1
ATOM 1355 C C . ASP A 1 169 ? -2.757 15.189 -21.364 1.00 89.88 169 ASP A C 1
ATOM 1357 O O . ASP A 1 169 ? -2.710 15.919 -20.363 1.00 89.88 169 ASP A O 1
ATOM 1361 N N . VAL A 1 170 ? -2.090 14.036 -21.460 1.00 93.62 170 VAL A N 1
ATOM 1362 C CA . VAL A 1 170 ? -1.263 13.468 -20.392 1.00 93.62 170 VAL A CA 1
ATOM 1363 C C . VAL A 1 170 ? 0.122 13.122 -20.925 1.00 93.62 170 VAL A C 1
ATOM 1365 O O . VAL A 1 170 ? 0.269 12.431 -21.929 1.00 93.62 170 VAL A O 1
ATOM 1368 N N . SER A 1 171 ? 1.160 13.546 -20.205 1.00 95.25 171 SER A N 1
ATOM 1369 C CA . SER A 1 171 ? 2.544 13.142 -20.467 1.00 95.25 171 SER A CA 1
ATOM 1370 C C . SER A 1 171 ? 3.195 12.551 -19.222 1.00 95.25 171 SER A C 1
ATOM 1372 O O . SER A 1 171 ? 2.930 12.971 -18.096 1.00 95.25 171 SER A O 1
ATOM 1374 N N . ILE A 1 172 ? 4.060 11.558 -19.430 1.00 96.38 172 ILE A N 1
ATOM 1375 C CA . ILE A 1 172 ? 4.725 10.808 -18.362 1.00 96.38 172 ILE A CA 1
ATOM 1376 C C . ILE A 1 172 ? 6.235 10.945 -18.531 1.00 96.38 172 ILE A C 1
ATOM 1378 O O . ILE A 1 172 ? 6.790 10.598 -19.577 1.00 96.38 172 ILE A O 1
ATOM 1382 N N . GLN A 1 173 ? 6.903 11.414 -17.481 1.00 95.44 173 GLN A N 1
ATOM 1383 C CA . GLN A 1 173 ? 8.356 11.498 -17.391 1.00 95.44 173 GLN A CA 1
ATOM 1384 C C . GLN A 1 173 ? 8.845 10.648 -16.227 1.00 95.44 173 GLN A C 1
ATOM 1386 O O . GLN A 1 173 ? 8.359 10.782 -15.108 1.00 95.44 173 GLN A O 1
ATOM 1391 N N . VAL A 1 174 ? 9.820 9.783 -16.483 1.00 94.94 174 VAL A N 1
ATOM 1392 C CA . VAL A 1 174 ? 10.466 8.979 -15.443 1.00 94.94 174 VAL A CA 1
ATOM 1393 C C . VAL A 1 174 ? 11.804 9.622 -15.111 1.00 94.94 174 VAL A C 1
ATOM 1395 O O . VAL A 1 174 ? 12.591 9.910 -16.013 1.00 94.94 174 VAL A O 1
ATOM 1398 N N . GLY A 1 175 ? 12.033 9.887 -13.828 1.00 90.56 175 GLY A N 1
ATOM 1399 C CA . GLY A 1 175 ? 13.281 10.459 -13.342 1.00 90.56 175 GLY A CA 1
ATOM 1400 C C . GLY A 1 175 ? 14.379 9.411 -13.166 1.00 90.56 175 GLY A C 1
ATOM 1401 O O . GLY A 1 175 ? 14.288 8.279 -13.649 1.00 90.56 175 GLY A O 1
ATOM 1402 N N . THR A 1 176 ? 15.446 9.807 -12.477 1.00 89.75 176 THR A N 1
ATOM 1403 C CA . THR A 1 176 ? 16.601 8.943 -12.218 1.00 89.75 176 THR A CA 1
ATOM 1404 C C . THR A 1 176 ? 16.215 7.791 -11.298 1.00 89.75 176 THR A C 1
ATOM 1406 O O . THR A 1 176 ? 15.674 8.014 -10.219 1.00 89.75 176 THR A O 1
ATOM 1409 N N . VAL A 1 177 ? 16.520 6.564 -11.719 1.00 90.19 177 VAL A N 1
ATOM 1410 C CA . VAL A 1 177 ? 16.351 5.370 -10.886 1.00 90.19 177 VAL A CA 1
ATOM 1411 C C . VAL A 1 177 ? 17.514 5.294 -9.906 1.00 90.19 177 VAL A C 1
ATOM 1413 O O . VAL A 1 177 ? 18.671 5.288 -10.325 1.00 90.19 177 VAL A O 1
ATOM 1416 N N . THR A 1 178 ? 17.215 5.227 -8.614 1.00 86.56 178 THR A N 1
ATOM 1417 C CA . THR A 1 178 ? 18.215 5.184 -7.544 1.00 86.56 178 THR A CA 1
ATOM 1418 C C . THR A 1 178 ? 18.139 3.861 -6.800 1.00 86.56 178 THR A C 1
ATOM 1420 O O . THR A 1 178 ? 17.060 3.435 -6.391 1.00 86.56 178 THR A O 1
ATOM 1423 N N . TYR A 1 179 ? 19.287 3.214 -6.616 1.00 84.19 179 TYR A N 1
ATOM 1424 C CA . TYR A 1 179 ? 19.408 2.070 -5.720 1.00 84.19 179 TYR A CA 1
ATOM 1425 C C . TYR A 1 179 ? 19.412 2.572 -4.270 1.00 84.19 179 TYR A C 1
ATOM 1427 O O . TYR A 1 179 ? 20.247 3.403 -3.913 1.00 84.19 179 TYR A O 1
ATOM 1435 N N . GLU A 1 180 ? 18.482 2.096 -3.445 1.00 74.50 180 GLU A N 1
ATOM 1436 C CA . GLU A 1 180 ? 18.390 2.463 -2.026 1.00 74.50 180 GLU A CA 1
ATOM 1437 C C . GLU A 1 180 ? 18.613 1.215 -1.170 1.00 74.50 180 GLU A C 1
ATOM 1439 O O . GLU A 1 180 ? 17.701 0.428 -0.941 1.00 74.50 180 GLU A O 1
ATOM 1444 N N . GLN A 1 181 ? 19.837 1.027 -0.672 1.00 63.53 181 GLN A N 1
ATOM 1445 C CA . GLN A 1 181 ? 20.119 -0.043 0.282 1.00 63.53 181 GLN A CA 1
ATOM 1446 C C . GLN A 1 181 ? 19.660 0.386 1.680 1.00 63.53 181 GLN A C 1
ATOM 1448 O O . GLN A 1 181 ? 20.405 1.046 2.405 1.00 63.53 181 GLN A O 1
ATOM 1453 N N . PHE A 1 182 ? 18.448 0.015 2.090 1.00 56.16 182 PHE A N 1
ATOM 1454 C CA . PHE A 1 182 ? 18.055 0.188 3.489 1.00 56.16 182 PHE A CA 1
ATOM 1455 C C . PHE A 1 182 ? 18.756 -0.860 4.361 1.00 56.16 182 PHE A C 1
ATOM 1457 O O . PHE A 1 182 ? 18.445 -2.049 4.320 1.00 56.16 182 PHE A O 1
ATOM 1464 N N . LEU A 1 183 ? 19.710 -0.403 5.170 1.00 42.91 183 LEU A N 1
ATOM 1465 C CA . LEU A 1 183 ? 20.194 -1.119 6.346 1.00 42.91 183 LEU A CA 1
ATOM 1466 C C . LEU A 1 183 ? 19.233 -0.808 7.494 1.00 42.91 183 LEU A C 1
ATOM 1468 O O . LEU A 1 183 ? 19.220 0.327 7.963 1.00 42.91 183 LEU A O 1
ATOM 1472 N N . TYR A 1 184 ? 18.478 -1.788 7.989 1.00 48.25 184 TYR A N 1
ATOM 1473 C CA . TYR A 1 184 ? 17.902 -1.663 9.326 1.00 48.25 184 TYR A CA 1
ATOM 1474 C C . TYR A 1 184 ? 18.193 -2.871 10.203 1.00 48.25 184 TYR A C 1
ATOM 1476 O O . TYR A 1 184 ? 18.159 -4.024 9.776 1.00 48.25 184 TYR A O 1
ATOM 1484 N N . SER A 1 185 ? 18.509 -2.518 11.447 1.00 39.31 185 SER A N 1
ATOM 1485 C CA . SER A 1 185 ? 18.641 -3.365 12.617 1.00 39.31 185 SER A CA 1
ATOM 1486 C C . SER A 1 185 ? 17.297 -3.990 12.979 1.00 39.31 185 SER A C 1
ATOM 1488 O O . SER A 1 185 ? 16.308 -3.272 13.099 1.00 39.31 185 SER A O 1
ATOM 1490 N N . ASP A 1 186 ? 17.316 -5.304 13.172 1.00 42.56 186 ASP A N 1
ATOM 1491 C CA . ASP A 1 186 ? 16.417 -6.128 13.979 1.00 42.56 186 ASP A CA 1
ATOM 1492 C C . ASP A 1 186 ? 14.953 -5.660 14.154 1.00 42.56 186 ASP A C 1
ATOM 1494 O O . ASP A 1 186 ? 14.645 -4.787 14.961 1.00 42.56 186 ASP A O 1
ATOM 1498 N N . GLN A 1 187 ? 14.061 -6.420 13.499 1.00 43.62 187 GLN A N 1
ATOM 1499 C CA . GLN A 1 187 ? 12.648 -6.704 13.831 1.00 43.62 187 GLN A CA 1
ATOM 1500 C C . GLN A 1 187 ? 11.506 -6.143 12.969 1.00 43.62 187 GLN A C 1
ATOM 1502 O O . GLN A 1 187 ? 10.368 -6.519 13.244 1.00 43.62 187 GLN A O 1
ATOM 1507 N N . ASP A 1 188 ? 11.734 -5.419 11.869 1.00 42.44 188 ASP A N 1
ATOM 1508 C CA . ASP A 1 188 ? 10.627 -5.077 10.957 1.00 42.44 188 ASP A CA 1
ATOM 1509 C C . ASP A 1 188 ? 10.824 -5.554 9.510 1.00 42.44 188 ASP A C 1
ATOM 1511 O O . ASP A 1 188 ? 11.714 -5.140 8.774 1.00 42.44 188 ASP A O 1
ATOM 1515 N N . PHE A 1 189 ? 9.932 -6.475 9.142 1.00 45.97 189 PHE A N 1
ATOM 1516 C CA . PHE A 1 189 ? 9.866 -7.333 7.957 1.00 45.97 189 PHE A CA 1
ATOM 1517 C C . PHE A 1 189 ? 9.465 -6.576 6.671 1.00 45.97 189 PHE A C 1
ATOM 1519 O O . PHE A 1 189 ? 8.551 -6.981 5.945 1.00 45.97 189 PHE A O 1
ATOM 1526 N N . PHE A 1 190 ? 10.105 -5.442 6.380 1.00 43.47 190 PHE A N 1
ATOM 1527 C CA . PHE A 1 190 ? 9.955 -4.796 5.076 1.00 43.47 190 PHE A CA 1
ATOM 1528 C C . PHE A 1 190 ? 10.947 -5.419 4.084 1.00 43.47 190 PHE A C 1
ATOM 1530 O O . PHE A 1 190 ? 12.131 -5.529 4.408 1.00 43.47 190 PHE A O 1
ATOM 1537 N N . PRO A 1 191 ? 10.497 -5.864 2.894 1.00 44.56 191 PRO A N 1
ATOM 1538 C CA . PRO A 1 191 ? 11.418 -6.336 1.871 1.00 44.56 191 PRO A CA 1
ATOM 1539 C C . PRO A 1 191 ? 12.398 -5.216 1.514 1.00 44.56 191 PRO A C 1
ATOM 1541 O O . PRO A 1 191 ? 12.020 -4.042 1.472 1.00 44.56 191 PRO A O 1
ATOM 1544 N N . GLN A 1 192 ? 13.653 -5.601 1.283 1.00 51.72 192 GLN A N 1
ATOM 1545 C CA . GLN A 1 192 ? 14.712 -4.725 0.790 1.00 51.72 192 GLN A CA 1
ATOM 1546 C C . GLN A 1 192 ? 14.157 -3.961 -0.421 1.00 51.72 192 GLN A C 1
ATOM 1548 O O . GLN A 1 192 ? 13.721 -4.590 -1.385 1.00 51.72 192 GLN A O 1
ATOM 1553 N N . THR A 1 193 ? 14.063 -2.629 -0.362 1.00 53.78 193 THR A N 1
ATOM 1554 C CA . THR A 1 193 ? 13.783 -1.884 -1.595 1.00 53.78 193 THR A CA 1
ATOM 1555 C C . THR A 1 193 ? 15.010 -2.048 -2.469 1.00 53.78 193 THR A C 1
ATOM 1557 O O . THR A 1 193 ? 16.106 -1.684 -2.051 1.00 53.78 193 THR A O 1
ATOM 1560 N N . ASP A 1 194 ? 14.841 -2.577 -3.670 1.00 68.81 194 ASP A N 1
ATOM 1561 C CA . ASP A 1 194 ? 15.965 -2.674 -4.590 1.00 68.81 194 ASP A CA 1
ATOM 1562 C C . ASP A 1 194 ? 16.168 -1.306 -5.259 1.00 68.81 194 ASP A C 1
ATOM 1564 O O . ASP A 1 194 ? 17.281 -0.796 -5.344 1.00 68.81 194 ASP A O 1
ATOM 1568 N N . TYR A 1 195 ? 15.081 -0.660 -5.701 1.00 84.31 195 TYR A N 1
ATOM 1569 C CA . TYR A 1 195 ? 15.169 0.575 -6.482 1.00 84.31 195 TYR A CA 1
ATOM 1570 C C . TYR A 1 195 ? 13.995 1.522 -6.248 1.00 84.31 195 TYR A C 1
ATOM 1572 O O . TYR A 1 195 ? 12.827 1.127 -6.277 1.00 84.31 195 TYR A O 1
ATOM 1580 N N . ARG A 1 196 ? 14.318 2.808 -6.119 1.00 87.38 196 ARG A N 1
ATOM 1581 C CA . ARG A 1 196 ? 13.380 3.928 -6.104 1.00 87.38 196 ARG A CA 1
ATOM 1582 C C . ARG A 1 196 ? 13.344 4.582 -7.480 1.00 87.38 196 ARG A C 1
ATOM 1584 O O . ARG A 1 196 ? 14.379 4.889 -8.066 1.00 87.38 196 ARG A O 1
ATOM 1591 N N . THR A 1 197 ? 12.142 4.791 -8.008 1.00 90.25 197 THR A N 1
ATOM 1592 C CA . THR A 1 197 ? 11.930 5.401 -9.327 1.00 90.25 197 THR A CA 1
ATOM 1593 C C . THR A 1 197 ? 10.875 6.507 -9.253 1.00 90.25 197 THR A C 1
ATOM 1595 O O . THR A 1 197 ? 9.682 6.206 -9.145 1.00 90.25 197 THR A O 1
ATOM 1598 N N . PRO A 1 198 ? 11.276 7.788 -9.311 1.00 91.12 198 PRO A N 1
ATOM 1599 C CA . PRO A 1 198 ? 10.341 8.900 -9.372 1.00 91.12 198 PRO A CA 1
ATOM 1600 C C . PRO A 1 198 ? 9.709 9.006 -10.766 1.00 91.12 198 PRO A C 1
ATOM 1602 O O . PRO A 1 198 ? 10.372 8.828 -11.789 1.00 91.12 198 PRO A O 1
ATOM 1605 N N . VAL A 1 199 ? 8.425 9.339 -10.816 1.00 93.00 199 VAL A N 1
ATOM 1606 C CA . VAL A 1 199 ? 7.655 9.556 -12.042 1.00 93.00 199 VAL A CA 1
ATOM 1607 C C . VAL A 1 199 ? 6.847 10.836 -11.909 1.00 93.00 199 VAL A C 1
ATOM 1609 O O . VAL A 1 199 ? 6.195 11.067 -10.901 1.00 93.00 199 VAL A O 1
ATOM 1612 N N . THR A 1 200 ? 6.869 11.672 -12.939 1.00 92.94 200 THR A N 1
ATOM 1613 C CA . THR A 1 200 ? 6.020 12.858 -13.047 1.00 92.94 200 THR A CA 1
ATOM 1614 C C . THR A 1 200 ? 4.979 12.627 -14.131 1.00 92.94 200 THR A C 1
ATOM 1616 O O . THR A 1 200 ? 5.326 12.424 -15.295 1.00 92.94 200 THR A O 1
ATOM 1619 N N . ILE A 1 201 ? 3.706 12.682 -13.754 1.00 92.31 201 ILE A N 1
ATOM 1620 C CA . ILE A 1 201 ? 2.567 12.665 -14.669 1.00 92.31 201 ILE A CA 1
ATOM 1621 C C . ILE A 1 201 ? 2.068 14.102 -14.796 1.00 92.31 201 ILE A C 1
ATOM 1623 O O . ILE A 1 201 ? 1.618 14.697 -13.819 1.00 92.31 201 ILE A O 1
ATOM 1627 N N . THR A 1 202 ? 2.164 14.677 -15.990 1.00 90.81 202 THR A N 1
ATOM 1628 C CA . THR A 1 202 ? 1.634 16.014 -16.279 1.00 90.81 202 THR A CA 1
ATOM 1629 C C . THR A 1 202 ? 0.300 15.868 -16.990 1.00 90.81 202 THR A C 1
ATOM 1631 O O . THR A 1 202 ? 0.244 15.201 -18.018 1.00 90.81 202 THR A O 1
ATOM 1634 N N . TYR A 1 203 ? -0.754 16.479 -16.458 1.00 88.19 203 TYR A N 1
ATOM 1635 C CA . TYR A 1 203 ? -2.114 16.400 -16.990 1.00 88.19 203 TYR A CA 1
ATOM 1636 C C . TYR A 1 203 ? -2.817 17.749 -16.809 1.00 88.19 203 TYR A C 1
ATOM 1638 O O . TYR A 1 203 ? -2.782 18.325 -15.724 1.00 88.19 203 TYR A O 1
ATOM 1646 N N . ASN A 1 204 ? -3.437 18.282 -17.866 1.00 82.44 204 ASN A N 1
ATOM 1647 C CA . ASN A 1 204 ? -4.158 19.568 -17.833 1.00 82.44 204 ASN A CA 1
ATOM 1648 C C . ASN A 1 204 ? -3.370 20.723 -17.157 1.00 82.44 204 ASN A C 1
ATOM 1650 O O . ASN A 1 204 ? -3.889 21.435 -16.298 1.00 82.44 204 ASN A O 1
ATOM 1654 N N . GLY A 1 205 ? -2.072 20.843 -17.465 1.00 79.38 205 GLY A N 1
ATOM 1655 C CA . GLY A 1 205 ? -1.175 21.846 -16.867 1.00 79.38 205 GLY A CA 1
ATOM 1656 C C . GLY A 1 205 ? -0.769 21.592 -15.406 1.00 79.38 205 GLY A C 1
ATOM 1657 O O . GLY A 1 205 ? 0.034 22.348 -14.860 1.00 79.38 205 GLY A O 1
ATOM 1658 N N . LYS A 1 206 ? -1.272 20.525 -14.774 1.00 82.25 206 LYS A N 1
ATOM 1659 C CA . LYS A 1 206 ? -0.925 20.092 -13.412 1.00 82.25 206 LYS A CA 1
ATOM 1660 C C . LYS A 1 206 ? 0.124 18.990 -13.447 1.00 82.25 206 LYS A C 1
ATOM 1662 O O . LYS A 1 206 ? 0.250 18.274 -14.438 1.00 82.25 206 LYS A O 1
ATOM 1667 N N . LYS A 1 207 ? 0.862 18.833 -12.348 1.00 84.50 207 LYS A N 1
ATOM 1668 C CA . LYS A 1 207 ? 1.853 17.768 -12.169 1.00 84.50 207 LYS A CA 1
ATOM 1669 C C . LYS A 1 207 ? 1.486 16.905 -10.972 1.00 84.50 207 LYS A C 1
ATOM 1671 O O . LYS A 1 207 ? 1.196 17.420 -9.899 1.00 84.50 207 LYS A O 1
ATOM 1676 N N . LEU A 1 208 ? 1.524 15.599 -11.177 1.00 85.06 208 LEU A N 1
ATOM 1677 C CA . LEU A 1 208 ? 1.454 14.575 -10.150 1.00 85.06 208 LEU A CA 1
ATOM 1678 C C . LEU A 1 208 ? 2.824 13.912 -10.058 1.00 85.06 208 LEU A C 1
ATOM 1680 O O . LEU A 1 208 ? 3.315 13.367 -11.047 1.00 85.06 208 LEU A O 1
ATOM 1684 N N . TYR A 1 209 ? 3.418 13.947 -8.873 1.00 85.62 209 TYR A N 1
ATOM 1685 C CA . TYR A 1 209 ? 4.680 13.279 -8.599 1.00 85.62 209 TYR A CA 1
ATOM 1686 C C . TYR A 1 209 ? 4.399 11.959 -7.888 1.00 85.62 209 TYR A C 1
ATOM 1688 O O . TYR A 1 209 ? 3.742 11.919 -6.849 1.00 85.62 209 TYR A O 1
ATOM 1696 N N . LEU A 1 210 ? 4.880 10.873 -8.479 1.00 87.19 210 LEU A N 1
ATOM 1697 C CA . LEU A 1 210 ? 4.817 9.527 -7.939 1.00 87.19 210 LEU A CA 1
ATOM 1698 C C . LEU A 1 210 ? 6.223 9.028 -7.662 1.00 87.19 210 LEU A C 1
ATOM 1700 O O . LEU A 1 210 ? 7.183 9.394 -8.335 1.00 87.19 210 LEU A O 1
ATOM 1704 N N . THR A 1 211 ? 6.341 8.147 -6.684 1.00 86.31 211 THR A N 1
ATOM 1705 C CA . THR A 1 211 ? 7.552 7.379 -6.426 1.00 86.31 211 THR A CA 1
ATOM 1706 C C . THR A 1 211 ? 7.180 5.909 -6.345 1.00 86.31 211 THR A C 1
ATOM 1708 O O . THR A 1 211 ? 6.354 5.522 -5.519 1.00 86.31 211 THR A O 1
ATOM 1711 N N . PHE A 1 212 ? 7.791 5.100 -7.208 1.00 87.88 212 PHE A N 1
ATOM 1712 C CA . PHE A 1 212 ? 7.712 3.645 -7.145 1.00 87.88 212 PHE A CA 1
ATOM 1713 C C . PHE A 1 212 ? 8.899 3.107 -6.353 1.00 87.88 212 PHE A C 1
ATOM 1715 O O . PHE A 1 212 ? 10.042 3.447 -6.662 1.00 87.88 212 PHE A O 1
ATOM 1722 N N . LEU A 1 213 ? 8.628 2.264 -5.360 1.00 85.25 213 LEU A N 1
ATOM 1723 C CA . LEU A 1 213 ? 9.644 1.463 -4.682 1.00 85.25 213 LEU A CA 1
ATOM 1724 C C . LEU A 1 213 ? 9.474 0.021 -5.135 1.00 85.25 213 LEU A C 1
ATOM 1726 O O . LEU A 1 213 ? 8.428 -0.571 -4.882 1.00 85.25 213 LEU A O 1
ATOM 1730 N N . PHE A 1 214 ? 10.468 -0.527 -5.824 1.00 85.81 214 PHE A N 1
ATOM 1731 C CA . PHE A 1 214 ? 10.418 -1.889 -6.344 1.00 85.81 214 PHE A CA 1
ATOM 1732 C C . PHE A 1 214 ? 11.052 -2.895 -5.380 1.00 85.81 214 PHE A C 1
ATOM 1734 O O . PHE A 1 214 ? 12.089 -2.617 -4.775 1.00 85.81 214 PHE A O 1
ATOM 1741 N N . TYR A 1 215 ? 10.437 -4.077 -5.299 1.00 77.56 215 TYR A N 1
ATOM 1742 C CA . TYR A 1 215 ? 10.860 -5.211 -4.480 1.00 77.56 215 TYR A CA 1
ATOM 1743 C C . TYR A 1 215 ? 10.845 -6.494 -5.323 1.00 77.56 215 TYR A C 1
ATOM 1745 O O . TYR A 1 215 ? 9.868 -6.761 -6.031 1.00 77.56 215 TYR A O 1
ATOM 1753 N N . GLU A 1 216 ? 11.901 -7.309 -5.242 1.00 71.25 216 GLU A N 1
ATOM 1754 C CA . GLU A 1 216 ? 11.962 -8.654 -5.847 1.00 71.25 216 GLU A CA 1
ATOM 1755 C C . GLU A 1 216 ? 11.590 -8.678 -7.351 1.00 71.25 216 GLU A C 1
ATOM 1757 O O . GLU A 1 216 ? 10.951 -9.614 -7.839 1.00 71.25 216 GLU A O 1
ATOM 1762 N N . LYS A 1 217 ? 11.948 -7.623 -8.101 1.00 72.50 217 LYS A N 1
ATOM 1763 C CA . LYS A 1 217 ? 11.672 -7.392 -9.543 1.00 72.50 217 LYS A CA 1
ATOM 1764 C C . LYS A 1 217 ? 10.207 -7.290 -9.985 1.00 72.50 217 LYS A C 1
ATOM 1766 O O . LYS A 1 217 ? 9.941 -6.652 -11.009 1.00 72.50 217 LYS A O 1
ATOM 1771 N N . ASN A 1 218 ? 9.272 -7.893 -9.258 1.00 72.00 218 ASN A N 1
ATOM 1772 C CA . ASN A 1 218 ? 7.876 -8.044 -9.673 1.00 72.00 218 ASN A CA 1
ATOM 1773 C C . ASN A 1 218 ? 6.893 -7.218 -8.846 1.00 72.00 218 ASN A C 1
ATOM 1775 O O . ASN A 1 218 ? 5.786 -6.960 -9.321 1.00 72.00 218 ASN A O 1
ATOM 1779 N N . TYR A 1 219 ? 7.290 -6.799 -7.646 1.00 80.50 219 TYR A N 1
ATOM 1780 C CA . TYR A 1 219 ? 6.424 -6.077 -6.728 1.00 80.50 219 TYR A CA 1
ATOM 1781 C C . TYR A 1 219 ? 6.842 -4.622 -6.608 1.00 80.50 219 TYR A C 1
ATOM 1783 O O . TYR A 1 219 ? 8.013 -4.277 -6.781 1.00 80.50 219 TYR A O 1
ATOM 1791 N N . TYR A 1 220 ? 5.887 -3.760 -6.286 1.00 83.81 220 TYR A N 1
ATOM 1792 C CA . TYR A 1 220 ? 6.189 -2.384 -5.934 1.00 83.81 220 TYR A CA 1
ATOM 1793 C C . TYR A 1 220 ? 5.210 -1.811 -4.921 1.00 83.81 220 TYR A C 1
ATOM 1795 O O . TYR A 1 220 ? 4.063 -2.234 -4.822 1.00 83.81 220 TYR A O 1
ATOM 1803 N N . SER A 1 221 ? 5.650 -0.784 -4.208 1.00 78.94 221 SER A N 1
ATOM 1804 C CA . SER A 1 221 ? 4.756 0.178 -3.580 1.00 78.94 221 SER A CA 1
ATOM 1805 C C . SER A 1 221 ? 4.760 1.455 -4.412 1.00 78.94 221 SER A C 1
ATOM 1807 O O . SER A 1 221 ? 5.742 1.791 -5.078 1.00 78.94 221 SER A O 1
ATOM 1809 N N . MET A 1 222 ? 3.621 2.135 -4.436 1.00 82.12 222 MET A N 1
ATOM 1810 C CA . MET A 1 222 ? 3.440 3.385 -5.162 1.00 82.12 222 MET A CA 1
ATOM 1811 C C . MET A 1 222 ? 3.036 4.453 -4.161 1.00 82.12 222 MET A C 1
ATOM 1813 O O . MET A 1 222 ? 2.074 4.275 -3.420 1.00 82.12 222 MET A O 1
ATOM 1817 N N . MET A 1 223 ? 3.764 5.562 -4.156 1.00 74.38 223 MET A N 1
ATOM 1818 C CA . MET A 1 223 ? 3.529 6.680 -3.249 1.00 74.38 223 MET A CA 1
ATOM 1819 C C . MET A 1 223 ? 3.360 7.965 -4.045 1.00 74.38 223 MET A C 1
ATOM 1821 O O . MET A 1 223 ? 4.035 8.164 -5.056 1.00 74.38 223 MET A O 1
ATOM 1825 N N . VAL A 1 224 ? 2.494 8.852 -3.567 1.00 70.81 224 VAL A N 1
ATOM 1826 C CA . VAL A 1 224 ? 2.440 10.238 -4.040 1.00 70.81 224 VAL A CA 1
ATOM 1827 C C . VAL A 1 224 ? 3.513 11.029 -3.295 1.00 70.81 224 VAL A C 1
ATOM 1829 O O . VAL A 1 224 ? 3.670 10.855 -2.089 1.00 70.81 224 VAL A O 1
ATOM 1832 N N . SER A 1 225 ? 4.277 11.862 -4.002 1.00 64.00 225 SER A N 1
ATOM 1833 C CA . SER A 1 225 ? 5.280 12.749 -3.405 1.00 64.00 225 SER A CA 1
ATOM 1834 C C . SER A 1 225 ? 4.944 14.218 -3.656 1.00 64.00 225 SER A C 1
ATOM 1836 O O . SER A 1 225 ? 4.185 14.560 -4.562 1.00 64.00 225 SER A O 1
ATOM 1838 N N . ASP A 1 226 ? 5.523 15.113 -2.858 1.00 57.66 226 ASP A N 1
ATOM 1839 C CA . ASP A 1 226 ? 5.390 16.570 -3.013 1.00 57.66 226 ASP A CA 1
ATOM 1840 C C . ASP A 1 226 ? 6.370 17.151 -4.058 1.00 57.66 226 ASP A C 1
ATOM 1842 O O . ASP A 1 226 ? 6.555 18.365 -4.155 1.00 57.66 226 ASP A O 1
ATOM 1846 N N . GLY A 1 227 ? 7.022 16.283 -4.842 1.00 54.38 227 GLY A N 1
ATOM 1847 C CA . GLY A 1 227 ? 8.064 16.659 -5.797 1.00 54.38 227 GLY A CA 1
ATOM 1848 C C . GLY A 1 227 ? 9.399 17.057 -5.154 1.00 54.38 227 GLY A C 1
ATOM 1849 O O . GLY A 1 227 ? 10.333 17.381 -5.888 1.00 54.38 227 GLY A O 1
ATOM 1850 N N . LYS A 1 228 ? 9.522 17.024 -3.818 1.00 49.41 228 LYS A N 1
ATOM 1851 C CA . LYS A 1 228 ? 10.787 17.187 -3.090 1.00 49.41 228 LYS A CA 1
ATOM 1852 C C . LYS A 1 228 ? 11.342 15.809 -2.718 1.00 49.41 228 LYS A C 1
ATOM 1854 O O . LYS A 1 228 ? 10.617 14.824 -2.616 1.00 49.41 228 LYS A O 1
ATOM 1859 N N . GLU A 1 229 ? 12.658 15.721 -2.536 1.00 41.34 229 GLU A N 1
ATOM 1860 C CA . GLU A 1 229 ? 13.347 14.449 -2.249 1.00 41.34 229 GLU A CA 1
ATOM 1861 C C . GLU A 1 229 ? 12.976 13.843 -0.881 1.00 41.34 229 GLU A C 1
ATOM 1863 O O . GLU A 1 229 ? 13.171 12.641 -0.670 1.00 41.34 229 GLU A O 1
ATOM 1868 N N . ASN A 1 230 ? 12.390 14.649 0.014 1.00 37.25 230 ASN A N 1
ATOM 1869 C CA . ASN A 1 230 ? 11.997 14.250 1.361 1.00 37.25 230 ASN A CA 1
ATOM 1870 C C . ASN A 1 230 ? 10.644 13.527 1.375 1.00 37.25 230 ASN A C 1
ATOM 1872 O O . ASN A 1 230 ? 9.676 13.942 0.745 1.00 37.25 230 ASN A O 1
ATOM 1876 N N . PHE A 1 231 ? 10.588 12.446 2.146 1.00 35.84 231 PHE A N 1
ATOM 1877 C CA . PHE A 1 231 ? 9.431 11.576 2.324 1.00 35.84 231 PHE A CA 1
ATOM 1878 C C . PHE A 1 231 ? 8.273 12.313 3.024 1.00 35.84 231 PHE A C 1
ATOM 1880 O O . PHE A 1 231 ? 8.142 12.260 4.243 1.00 35.84 231 PHE A O 1
ATOM 1887 N N . ASN A 1 232 ? 7.420 13.002 2.266 1.00 38.22 232 ASN A N 1
ATOM 1888 C CA . ASN A 1 232 ? 6.154 13.535 2.763 1.00 38.22 232 ASN A CA 1
ATOM 1889 C C . ASN A 1 232 ? 5.007 12.803 2.078 1.00 38.22 232 ASN A C 1
ATOM 1891 O O . ASN A 1 232 ? 4.779 12.980 0.883 1.00 38.22 232 ASN A O 1
ATOM 1895 N N . ARG A 1 233 ? 4.288 11.978 2.852 1.00 45.03 233 ARG A N 1
ATOM 1896 C CA . ARG A 1 233 ? 3.225 11.101 2.342 1.00 45.03 233 ARG A CA 1
ATOM 1897 C C . ARG A 1 233 ? 2.141 11.884 1.600 1.00 45.03 233 ARG A C 1
ATOM 1899 O O . ARG A 1 233 ? 1.643 11.356 0.627 1.00 45.03 233 ARG A O 1
ATOM 1906 N N . TRP A 1 234 ? 1.843 13.124 1.996 1.00 49.19 234 TRP A N 1
ATOM 1907 C CA . TRP A 1 234 ? 1.035 14.104 1.259 1.00 49.19 234 TRP A CA 1
ATOM 1908 C C . TRP A 1 234 ? 1.323 15.499 1.832 1.00 49.19 234 TRP A C 1
ATOM 1910 O O . TRP A 1 234 ? 1.087 15.731 3.014 1.00 49.19 234 TRP A O 1
ATOM 1920 N N . GLY A 1 235 ? 1.837 16.425 1.021 1.00 41.31 235 GLY A N 1
ATOM 1921 C CA . GLY A 1 235 ? 2.113 17.815 1.413 1.00 41.31 235 GLY A CA 1
ATOM 1922 C C . GLY A 1 235 ? 1.281 18.822 0.618 1.00 41.31 235 GLY A C 1
ATOM 1923 O O . GLY A 1 235 ? 1.855 19.733 0.034 1.00 41.31 235 GLY A O 1
ATOM 1924 N N . MET A 1 236 ? -0.039 18.623 0.520 1.00 44.62 236 MET A N 1
ATOM 1925 C CA . MET A 1 236 ? -0.940 19.580 -0.145 1.00 44.62 236 MET A CA 1
ATOM 1926 C C . MET A 1 236 ? -1.467 20.621 0.845 1.00 44.62 236 MET A C 1
ATOM 1928 O O . MET A 1 236 ? -1.698 20.307 2.014 1.00 44.62 236 MET A O 1
ATOM 1932 N N . THR A 1 237 ? -1.700 21.844 0.372 1.00 43.69 237 THR A N 1
ATOM 1933 C CA . THR A 1 237 ? -2.372 22.880 1.170 1.00 43.69 237 THR A CA 1
ATOM 1934 C C . THR A 1 237 ? -3.883 22.605 1.268 1.00 43.69 237 THR A C 1
ATOM 1936 O O . THR A 1 237 ? -4.457 21.854 0.480 1.00 43.69 237 THR A O 1
ATOM 1939 N N . GLU A 1 238 ? -4.562 23.208 2.244 1.00 37.59 238 GLU A N 1
ATOM 1940 C CA . GLU A 1 238 ? -6.018 23.081 2.445 1.00 37.59 238 GLU A CA 1
ATOM 1941 C C . GLU A 1 238 ? -6.845 23.555 1.234 1.00 37.59 238 GLU A C 1
ATOM 1943 O O . GLU A 1 238 ? -7.894 23.004 0.908 1.00 37.59 238 GLU A O 1
ATOM 1948 N N . GLU A 1 239 ? -6.343 24.549 0.510 1.00 40.16 239 GLU A N 1
ATOM 1949 C CA . GLU A 1 239 ? -6.977 25.069 -0.702 1.00 40.16 239 GLU A CA 1
ATOM 1950 C C . GLU A 1 239 ? -6.905 24.043 -1.846 1.00 40.16 239 GLU A C 1
ATOM 1952 O O . GLU A 1 239 ? -7.889 23.765 -2.538 1.00 40.16 239 GLU A O 1
ATOM 1957 N N . GLU A 1 240 ? -5.762 23.368 -1.974 1.00 46.09 240 GLU A N 1
ATOM 1958 C CA . GLU A 1 240 ? -5.601 22.239 -2.883 1.00 46.09 240 GLU A CA 1
ATOM 1959 C C . GLU A 1 240 ? -6.420 21.021 -2.438 1.00 46.09 240 GLU A C 1
ATOM 1961 O O . GLU A 1 240 ? -6.770 20.197 -3.286 1.00 46.09 240 GLU A O 1
ATOM 1966 N N . SER A 1 241 ? -6.756 20.892 -1.146 1.00 44.06 241 SER A N 1
ATOM 1967 C CA . SER A 1 241 ? -7.535 19.782 -0.575 1.00 44.06 241 SER A CA 1
ATOM 1968 C C . SER A 1 241 ? -9.049 19.860 -0.833 1.00 44.06 241 SER A C 1
ATOM 1970 O O . SER A 1 241 ? -9.744 18.840 -0.770 1.00 44.06 241 SER A O 1
ATOM 1972 N N . GLN A 1 242 ? -9.561 21.032 -1.210 1.00 42.16 242 GLN A N 1
ATOM 1973 C CA . GLN A 1 242 ? -10.984 21.247 -1.506 1.00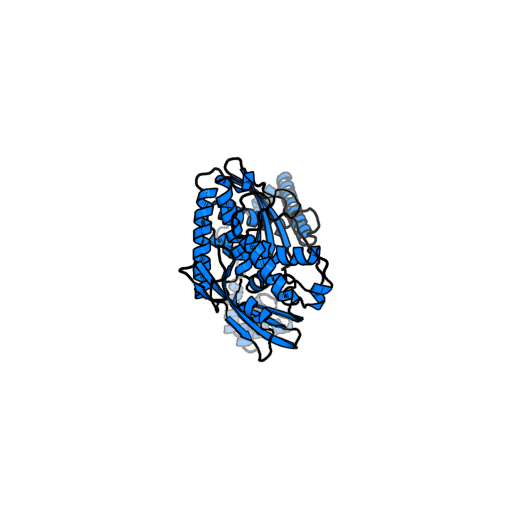 42.16 242 GLN A CA 1
ATOM 1974 C C . GLN A 1 242 ? -11.287 21.441 -2.989 1.00 42.16 242 GLN A C 1
ATOM 1976 O O . GLN A 1 242 ? -12.451 21.420 -3.381 1.00 42.16 242 GLN A O 1
ATOM 1981 N N . ASN A 1 243 ? -10.256 21.586 -3.818 1.00 56.06 243 ASN A N 1
ATOM 1982 C CA . ASN A 1 243 ? -10.416 21.694 -5.257 1.00 56.06 243 ASN A CA 1
ATOM 1983 C C . ASN A 1 243 ? -11.006 20.386 -5.836 1.00 56.06 243 ASN A C 1
ATOM 1985 O O . ASN A 1 243 ? -10.451 19.299 -5.641 1.00 56.06 243 ASN A O 1
ATOM 1989 N N . GLU A 1 244 ? -12.134 20.481 -6.547 1.00 58.47 244 GLU A N 1
ATOM 1990 C CA . GLU A 1 244 ? -12.789 19.328 -7.188 1.00 58.47 244 GLU A CA 1
ATOM 1991 C C . GLU A 1 244 ? -11.856 18.602 -8.167 1.00 58.47 244 GLU A C 1
ATOM 1993 O O . GLU A 1 244 ? -11.905 17.379 -8.292 1.00 58.47 244 GLU A O 1
ATOM 1998 N N . ASP A 1 245 ? -10.913 19.313 -8.782 1.00 59.88 245 ASP A N 1
ATOM 1999 C CA . ASP A 1 245 ? -9.959 18.707 -9.705 1.00 59.88 245 ASP A CA 1
ATOM 2000 C C . ASP A 1 245 ? -8.961 17.755 -9.021 1.00 59.88 245 ASP A C 1
ATOM 2002 O O . ASP A 1 245 ? -8.342 16.924 -9.685 1.00 59.88 245 ASP A O 1
ATOM 2006 N N . THR A 1 246 ? -8.743 17.895 -7.710 1.00 62.72 246 THR A N 1
ATOM 2007 C CA . THR A 1 246 ? -7.750 17.121 -6.942 1.00 62.72 246 THR A CA 1
ATOM 2008 C C . THR A 1 246 ? -8.405 16.113 -5.995 1.00 62.72 246 THR A C 1
ATOM 2010 O O . THR A 1 246 ? -7.746 15.171 -5.549 1.00 62.72 246 THR A O 1
ATOM 2013 N N . VAL A 1 247 ? -9.706 16.252 -5.705 1.00 61.59 247 VAL A N 1
ATOM 2014 C CA . VAL A 1 247 ? -10.425 15.358 -4.780 1.00 61.59 247 VAL A CA 1
ATOM 2015 C C . VAL A 1 247 ? -10.520 13.932 -5.317 1.00 61.59 247 VAL A C 1
ATOM 2017 O O . VAL A 1 247 ? -10.351 12.975 -4.561 1.00 61.59 247 VAL A O 1
ATOM 2020 N N . HIS A 1 248 ? -10.730 13.776 -6.626 1.00 71.31 248 HIS A N 1
ATOM 2021 C CA . HIS A 1 248 ? -10.791 12.463 -7.265 1.00 71.31 248 HIS A CA 1
ATOM 2022 C C . HIS A 1 248 ? -9.437 11.756 -7.232 1.00 71.31 248 HIS A C 1
ATOM 2024 O O . HIS A 1 248 ? -9.363 10.581 -6.881 1.00 71.31 248 HIS A O 1
ATOM 2030 N N . LEU A 1 249 ? -8.366 12.505 -7.498 1.00 72.69 249 LEU A N 1
ATOM 2031 C CA . LEU A 1 249 ? -6.991 12.025 -7.425 1.00 72.69 249 LEU A CA 1
ATOM 2032 C C . LEU A 1 249 ? -6.638 11.547 -6.011 1.00 72.69 249 LEU A C 1
ATOM 2034 O O . LEU A 1 249 ? -6.135 10.439 -5.846 1.00 72.69 249 LEU A O 1
ATOM 2038 N N . ARG A 1 250 ? -6.961 12.340 -4.981 1.00 67.12 250 ARG A N 1
ATOM 2039 C CA . ARG A 1 250 ? -6.751 11.950 -3.577 1.00 67.12 250 ARG A CA 1
ATOM 2040 C C . ARG A 1 250 ? -7.474 10.659 -3.224 1.00 67.12 250 ARG A C 1
ATOM 2042 O O . ARG A 1 250 ? -6.860 9.746 -2.684 1.00 67.12 250 ARG A O 1
ATOM 2049 N N . ARG A 1 251 ? -8.766 10.570 -3.549 1.00 64.50 251 ARG A N 1
ATOM 2050 C CA . ARG A 1 251 ? -9.566 9.368 -3.272 1.00 64.50 251 ARG A CA 1
ATOM 2051 C C . ARG A 1 251 ? -8.984 8.139 -3.962 1.00 64.50 251 ARG A C 1
ATOM 2053 O O . ARG A 1 251 ? -8.915 7.081 -3.351 1.00 64.50 251 ARG A O 1
ATOM 2060 N N . MET A 1 252 ? -8.525 8.292 -5.203 1.00 76.94 252 MET A N 1
ATOM 2061 C CA . MET A 1 252 ? -7.938 7.200 -5.975 1.00 76.94 252 MET A CA 1
ATOM 2062 C C . MET A 1 252 ? -6.698 6.631 -5.276 1.00 76.94 252 MET A C 1
ATOM 2064 O O . MET A 1 252 ? -6.597 5.424 -5.074 1.00 76.94 252 MET A O 1
ATOM 2068 N N . PHE A 1 253 ? -5.776 7.498 -4.855 1.00 73.19 253 PHE A N 1
ATOM 2069 C CA . PHE A 1 253 ? -4.553 7.068 -4.178 1.00 73.19 253 PHE A CA 1
ATOM 2070 C C . PHE A 1 253 ? -4.777 6.596 -2.739 1.00 73.19 253 PHE A C 1
ATOM 2072 O O . PHE A 1 253 ? -4.084 5.680 -2.310 1.00 73.19 253 PHE A O 1
ATOM 2079 N N . ALA A 1 254 ? -5.764 7.143 -2.023 1.00 64.88 254 ALA A N 1
ATOM 2080 C CA . ALA A 1 254 ? -6.168 6.615 -0.721 1.00 64.88 254 ALA A CA 1
ATOM 2081 C C . ALA A 1 254 ? -6.655 5.161 -0.842 1.00 64.88 254 ALA A C 1
ATOM 2083 O O . ALA A 1 254 ? -6.234 4.304 -0.073 1.00 64.88 254 ALA A O 1
ATOM 2084 N N . LEU A 1 255 ? -7.474 4.848 -1.854 1.00 68.06 255 LEU A N 1
ATOM 2085 C CA . LEU A 1 255 ? -7.928 3.475 -2.111 1.00 68.06 255 LEU A CA 1
ATOM 2086 C C . LEU A 1 255 ? -6.777 2.531 -2.485 1.00 68.06 255 LEU A C 1
ATOM 2088 O O . LEU A 1 255 ? -6.750 1.388 -2.034 1.00 68.06 255 LEU A O 1
ATOM 2092 N N . LEU A 1 256 ? -5.814 3.002 -3.282 1.00 72.38 256 LEU A N 1
ATOM 2093 C CA . LEU A 1 256 ? -4.625 2.224 -3.645 1.00 72.38 256 LEU A CA 1
ATOM 2094 C C . LEU A 1 256 ? -3.740 1.923 -2.422 1.00 72.38 256 LEU A C 1
ATOM 2096 O O . LEU A 1 256 ? -3.297 0.786 -2.261 1.00 72.38 256 LEU A O 1
ATOM 2100 N N . ASP A 1 257 ? -3.522 2.907 -1.546 1.00 68.31 257 ASP A N 1
ATOM 2101 C CA . ASP A 1 257 ? -2.772 2.739 -0.292 1.00 68.31 257 ASP A CA 1
ATOM 2102 C C . ASP A 1 257 ? -3.515 1.817 0.688 1.00 68.31 257 ASP A C 1
ATOM 2104 O O . ASP A 1 257 ? -2.908 0.909 1.259 1.00 68.31 257 ASP A O 1
ATOM 2108 N N . PHE A 1 258 ? -4.843 1.966 0.806 1.00 61.91 258 PHE A N 1
ATOM 2109 C CA . PHE A 1 258 ? -5.683 1.052 1.581 1.00 61.91 258 PHE A CA 1
ATOM 2110 C C . PHE A 1 258 ? -5.514 -0.378 1.114 1.00 61.91 258 PHE A C 1
ATOM 2112 O O . PHE A 1 258 ? -5.252 -1.256 1.921 1.00 61.91 258 PHE A O 1
ATOM 2119 N N . TYR A 1 259 ? -5.654 -0.615 -0.188 1.00 67.75 259 TYR A N 1
ATOM 2120 C CA . TYR A 1 259 ? -5.563 -1.949 -0.752 1.00 67.75 259 TYR A CA 1
ATOM 2121 C C . TYR A 1 259 ? -4.172 -2.556 -0.539 1.00 67.75 259 TYR A C 1
ATOM 2123 O O . TYR A 1 259 ? -4.051 -3.718 -0.144 1.00 67.75 259 TYR A O 1
ATOM 2131 N N . TYR A 1 260 ? -3.115 -1.762 -0.732 1.00 65.00 260 TYR A N 1
ATOM 2132 C CA . TYR A 1 260 ? -1.744 -2.177 -0.443 1.00 65.00 260 TYR A CA 1
ATOM 2133 C C . TYR A 1 260 ? -1.555 -2.583 1.025 1.00 65.00 260 TYR A C 1
ATOM 2135 O O . TYR A 1 260 ? -0.922 -3.599 1.311 1.00 65.00 260 TYR A O 1
ATOM 2143 N N . CYS A 1 261 ? -2.141 -1.830 1.958 1.00 58.41 261 CYS A N 1
ATOM 2144 C CA . CYS A 1 261 ? -2.057 -2.134 3.381 1.00 58.41 261 CYS A CA 1
ATOM 2145 C C . CYS A 1 261 ? -2.954 -3.317 3.775 1.00 58.41 261 CYS A C 1
ATOM 2147 O O . CYS A 1 261 ? -2.484 -4.244 4.420 1.00 58.41 261 CYS A O 1
ATOM 2149 N N . ALA A 1 262 ? -4.216 -3.329 3.352 1.00 53.19 262 ALA A N 1
ATOM 2150 C CA . ALA A 1 262 ? -5.223 -4.318 3.729 1.00 53.19 262 ALA A CA 1
ATOM 2151 C C . ALA A 1 262 ? -4.956 -5.718 3.159 1.00 53.19 262 ALA A C 1
ATOM 2153 O O . ALA A 1 262 ? -5.279 -6.721 3.790 1.00 53.19 262 ALA A O 1
ATOM 2154 N N . SER A 1 263 ? -4.344 -5.805 1.976 1.00 51.88 263 SER A N 1
ATOM 2155 C CA . SER A 1 263 ? -3.957 -7.084 1.363 1.00 51.88 263 SER A CA 1
ATOM 2156 C C . SER A 1 263 ? -2.802 -7.792 2.078 1.00 51.88 263 SER A C 1
ATOM 2158 O O . SER A 1 263 ? -2.547 -8.970 1.832 1.00 51.88 263 SER A O 1
ATOM 2160 N N . ARG A 1 264 ? -2.109 -7.103 2.989 1.00 51.25 264 ARG A N 1
ATOM 2161 C CA . ARG A 1 264 ? -1.146 -7.704 3.909 1.00 51.25 264 ARG A CA 1
ATOM 2162 C C . ARG A 1 264 ? -1.859 -7.830 5.252 1.00 51.25 264 ARG A C 1
ATOM 2164 O O . ARG A 1 264 ? -1.955 -6.850 5.973 1.00 51.25 264 ARG A O 1
ATOM 2171 N N . GLN A 1 265 ? -2.395 -9.012 5.563 1.00 44.78 265 GLN A N 1
ATOM 2172 C CA . GLN A 1 265 ? -3.171 -9.277 6.792 1.00 44.78 265 GLN A CA 1
ATOM 2173 C C . GLN A 1 265 ? -2.504 -8.725 8.070 1.00 44.78 265 GLN A C 1
ATOM 2175 O O . GLN A 1 265 ? -3.185 -8.139 8.907 1.00 44.78 265 GLN A O 1
ATOM 2180 N N . ASP A 1 266 ? -1.170 -8.767 8.152 1.00 44.03 266 ASP A N 1
ATOM 2181 C CA . ASP A 1 266 ? -0.388 -8.235 9.279 1.00 44.03 266 ASP A CA 1
ATOM 2182 C C . ASP A 1 266 ? -0.496 -6.706 9.453 1.00 44.03 266 ASP A C 1
ATOM 2184 O O . ASP A 1 266 ? -0.198 -6.170 10.519 1.00 44.03 266 ASP A O 1
ATOM 2188 N N . ASN A 1 267 ? -0.904 -5.975 8.411 1.00 44.47 267 ASN A N 1
ATOM 2189 C CA . ASN A 1 267 ? -0.904 -4.519 8.389 1.00 44.47 267 ASN A CA 1
ATOM 2190 C C . ASN A 1 267 ? -2.192 -3.874 8.897 1.00 44.47 267 ASN A C 1
ATOM 2192 O O . ASN A 1 267 ? -2.127 -2.697 9.204 1.00 44.47 267 ASN A O 1
ATOM 2196 N N . ILE A 1 268 ? -3.327 -4.573 9.010 1.00 43.31 268 ILE A N 1
ATOM 2197 C CA . ILE A 1 268 ? -4.552 -4.002 9.616 1.00 43.31 268 ILE A CA 1
ATOM 2198 C C . ILE A 1 268 ? -4.488 -4.112 11.135 1.00 43.31 268 ILE A C 1
ATOM 2200 O O . ILE A 1 268 ? -4.739 -3.136 11.843 1.00 43.31 268 ILE A O 1
ATOM 2204 N N . GLU A 1 269 ? -4.069 -5.283 11.621 1.00 42.69 269 GLU A N 1
ATOM 2205 C CA . GLU A 1 269 ? -3.690 -5.470 13.014 1.00 42.69 269 GLU A CA 1
ATOM 2206 C C . GLU A 1 269 ? -2.586 -4.472 13.368 1.00 42.69 269 GLU A C 1
ATOM 2208 O O . GLU A 1 269 ? -2.752 -3.712 14.312 1.00 42.69 269 GLU A O 1
ATOM 2213 N N . ARG A 1 270 ? -1.533 -4.326 12.546 1.00 43.56 270 ARG A N 1
ATOM 2214 C CA . ARG A 1 270 ? -0.602 -3.202 12.708 1.00 43.56 270 ARG A CA 1
ATOM 2215 C C . ARG A 1 270 ? -1.313 -1.849 12.569 1.00 43.56 270 ARG A C 1
ATOM 2217 O O . ARG A 1 270 ? -1.175 -1.074 13.481 1.00 43.56 270 ARG A O 1
ATOM 2224 N N . LEU A 1 271 ? -2.094 -1.470 11.569 1.00 43.28 271 LEU A N 1
ATOM 2225 C CA . LEU A 1 271 ? -2.654 -0.100 11.455 1.00 43.28 271 LEU A CA 1
ATOM 2226 C C . LEU A 1 271 ? -3.452 0.340 12.696 1.00 43.28 271 LEU A C 1
ATOM 2228 O O . LEU A 1 271 ? -3.389 1.506 13.079 1.00 43.28 271 LEU A O 1
ATOM 2232 N N . LEU A 1 272 ? -4.110 -0.606 13.370 1.00 42.97 272 LEU A N 1
ATOM 2233 C CA . LEU A 1 272 ? -4.764 -0.390 14.662 1.00 42.97 272 LEU A CA 1
ATOM 2234 C C . LEU A 1 272 ? -3.817 -0.535 15.877 1.00 42.97 272 LEU A C 1
ATOM 2236 O O . LEU A 1 272 ? -4.085 0.044 16.928 1.00 42.97 272 LEU A O 1
ATOM 2240 N N . LEU A 1 273 ? -2.706 -1.276 15.754 1.00 46.62 273 LEU A N 1
ATOM 2241 C CA . LEU A 1 273 ? -1.781 -1.654 16.839 1.00 46.62 273 LEU A CA 1
ATOM 2242 C C . LEU A 1 273 ? -0.298 -1.246 16.656 1.00 46.62 273 LEU A C 1
ATOM 2244 O O . LEU A 1 273 ? 0.516 -1.605 17.512 1.00 46.62 273 LEU A O 1
ATOM 2248 N N . THR A 1 274 ? 0.110 -0.533 15.590 1.00 36.31 274 THR A N 1
ATOM 2249 C CA . THR A 1 274 ? 1.502 -0.603 15.064 1.00 36.31 274 THR A CA 1
ATOM 2250 C C . THR A 1 274 ? 2.468 0.004 16.053 1.00 36.31 274 THR A C 1
ATOM 2252 O O . THR A 1 274 ? 3.629 -0.382 16.072 1.00 36.31 274 THR A O 1
ATOM 2255 N N . HIS A 1 275 ? 2.010 0.859 16.966 1.00 40.84 275 HIS A N 1
ATOM 2256 C CA . HIS A 1 275 ? 2.813 1.195 18.123 1.00 40.84 275 HIS A CA 1
ATOM 2257 C C . HIS A 1 275 ? 2.028 1.117 19.436 1.00 40.84 275 HIS A C 1
ATOM 2259 O O . HIS A 1 275 ? 1.282 2.008 19.828 1.00 40.84 275 HIS A O 1
ATOM 2265 N N . ARG A 1 276 ? 2.360 0.052 20.172 1.00 46.06 276 ARG A N 1
ATOM 2266 C CA . ARG A 1 276 ? 2.389 -0.061 21.636 1.00 46.06 276 ARG A CA 1
ATOM 2267 C C . ARG A 1 276 ? 1.060 -0.201 22.382 1.00 46.06 276 ARG A C 1
ATOM 2269 O O . ARG A 1 276 ? 1.133 -0.709 23.488 1.00 46.06 276 ARG A O 1
ATOM 2276 N N . ILE A 1 277 ? -0.124 0.111 21.849 1.00 45.72 277 ILE A N 1
ATOM 2277 C CA . ILE A 1 277 ? -1.373 0.085 22.663 1.00 45.72 277 ILE A CA 1
ATOM 2278 C C . ILE A 1 277 ? -1.698 -1.285 23.256 1.00 45.72 277 ILE A C 1
ATOM 2280 O O . ILE A 1 277 ? -1.934 -1.370 24.462 1.00 45.72 277 ILE A O 1
ATOM 2284 N N . SER A 1 278 ? -1.593 -2.360 22.465 1.00 48.50 278 SER A N 1
ATOM 2285 C CA . SER A 1 278 ? -1.784 -3.737 22.954 1.00 48.50 278 SER A CA 1
ATOM 2286 C C . SER A 1 278 ? -0.761 -4.156 24.024 1.00 48.50 278 SER A C 1
ATOM 2288 O O . SER A 1 278 ? -0.942 -5.183 24.675 1.00 48.50 278 SER A O 1
ATOM 2290 N N . ARG A 1 279 ? 0.307 -3.363 24.220 1.00 54.12 279 ARG A N 1
ATOM 2291 C CA . ARG A 1 279 ? 1.389 -3.567 25.196 1.00 54.12 279 ARG A CA 1
ATOM 2292 C C . ARG A 1 279 ? 1.494 -2.448 26.250 1.00 54.12 279 ARG A C 1
ATOM 2294 O O . ARG A 1 279 ? 2.377 -2.528 27.102 1.00 54.12 279 ARG A O 1
ATOM 2301 N N . ILE A 1 280 ? 0.640 -1.417 26.221 1.00 57.28 280 ILE A N 1
ATOM 2302 C CA . ILE A 1 280 ? 0.702 -0.278 27.154 1.00 57.28 280 ILE A CA 1
ATOM 2303 C C . ILE A 1 280 ? 0.003 -0.656 28.463 1.00 57.28 280 ILE A C 1
ATOM 2305 O O . ILE A 1 280 ? -1.216 -0.711 28.575 1.00 57.28 280 ILE A O 1
ATOM 2309 N N . THR A 1 281 ? 0.780 -0.929 29.499 1.00 63.84 281 THR A N 1
ATOM 2310 C CA . THR A 1 281 ? 0.242 -1.112 30.852 1.00 63.84 281 THR A CA 1
ATOM 2311 C C . THR A 1 281 ? 0.063 0.235 31.545 1.00 63.84 281 THR A C 1
ATOM 2313 O O . THR A 1 281 ? 0.610 1.248 31.107 1.00 63.84 281 THR A O 1
ATOM 2316 N N . LYS A 1 282 ? -0.647 0.257 32.674 1.00 70.25 282 LYS A N 1
ATOM 2317 C CA . LYS A 1 282 ? -0.752 1.466 33.497 1.00 70.25 282 LYS A CA 1
ATOM 2318 C C . LYS A 1 282 ? 0.610 2.029 33.889 1.00 70.25 282 LYS A C 1
ATOM 2320 O O . LYS A 1 282 ? 0.816 3.228 33.809 1.00 70.25 282 LYS A O 1
ATOM 2325 N N . ASP A 1 283 ? 1.550 1.159 34.247 1.00 70.06 283 ASP A N 1
ATOM 2326 C CA . ASP A 1 283 ? 2.912 1.566 34.602 1.00 70.06 283 ASP A CA 1
ATOM 2327 C C . ASP A 1 283 ? 3.629 2.256 33.429 1.00 70.06 283 ASP A C 1
ATOM 2329 O O . ASP A 1 283 ? 4.417 3.175 33.633 1.00 70.06 283 ASP A O 1
ATOM 2333 N N . ASN A 1 284 ? 3.315 1.869 32.186 1.00 72.06 284 ASN A N 1
ATOM 2334 C CA . ASN A 1 284 ? 3.809 2.583 31.013 1.00 72.06 284 ASN A CA 1
ATOM 2335 C C . ASN A 1 284 ? 3.168 3.972 30.885 1.00 72.06 284 ASN A C 1
ATOM 2337 O O . ASN A 1 284 ? 3.878 4.913 30.550 1.00 72.06 284 ASN A O 1
ATOM 2341 N N . ILE A 1 285 ? 1.866 4.107 31.163 1.00 66.56 285 ILE A N 1
ATOM 2342 C CA . ILE A 1 285 ? 1.130 5.385 31.096 1.00 66.56 285 ILE A CA 1
ATOM 2343 C C . ILE A 1 285 ? 1.601 6.346 32.184 1.00 66.56 285 ILE A C 1
ATOM 2345 O O . ILE A 1 285 ? 1.903 7.495 31.889 1.00 66.56 285 ILE A O 1
ATOM 2349 N N . ASP A 1 286 ? 1.725 5.866 33.421 1.00 74.44 286 ASP A N 1
ATOM 2350 C CA . ASP A 1 286 ? 2.144 6.668 34.574 1.00 74.44 286 ASP A CA 1
ATOM 2351 C C . ASP A 1 286 ? 3.564 7.245 34.386 1.00 74.44 286 ASP A C 1
ATOM 2353 O O . ASP A 1 286 ? 3.906 8.274 34.967 1.00 74.44 286 ASP A O 1
ATOM 2357 N N . LYS A 1 287 ? 4.393 6.592 33.559 1.00 79.12 287 LYS A N 1
ATOM 2358 C CA . LYS A 1 287 ? 5.763 7.011 33.219 1.00 79.12 287 LYS A CA 1
ATOM 2359 C C . LYS A 1 287 ? 5.866 7.781 31.899 1.00 79.12 287 LYS A C 1
ATOM 2361 O O . LYS A 1 287 ? 6.949 8.271 31.581 1.00 79.12 287 LYS A O 1
ATOM 2366 N N . MET A 1 288 ? 4.792 7.863 31.114 1.00 73.12 288 MET A N 1
ATOM 2367 C CA . MET A 1 288 ? 4.796 8.569 29.833 1.00 73.12 288 MET A CA 1
ATOM 2368 C C . MET A 1 288 ? 4.639 10.073 30.041 1.00 73.12 288 MET A C 1
ATOM 2370 O O . MET A 1 288 ? 3.862 10.534 30.877 1.00 73.12 288 MET A O 1
ATOM 2374 N N . ARG A 1 289 ? 5.362 10.861 29.240 1.00 73.06 289 ARG A N 1
ATOM 2375 C CA . ARG A 1 289 ? 5.113 12.302 29.167 1.00 73.06 289 ARG A CA 1
ATOM 2376 C C . ARG A 1 289 ? 3.788 12.532 28.452 1.00 73.06 289 ARG A C 1
ATOM 2378 O O . ARG A 1 289 ? 3.408 11.755 27.577 1.00 73.06 289 ARG A O 1
ATOM 2385 N N . LYS A 1 290 ? 3.118 13.633 28.788 1.00 67.25 290 LYS A N 1
ATOM 2386 C CA . LYS A 1 290 ? 1.837 14.005 28.176 1.00 67.25 290 LYS A CA 1
ATOM 2387 C C . LYS A 1 290 ? 1.922 14.061 26.644 1.00 67.25 290 LYS A C 1
ATOM 2389 O O . LYS A 1 290 ? 1.054 13.522 25.981 1.00 67.25 290 LYS A O 1
ATOM 2394 N N . GLU A 1 291 ? 3.014 14.594 26.097 1.00 54.56 291 GLU A N 1
ATOM 2395 C CA . GLU A 1 291 ? 3.254 14.649 24.645 1.00 54.56 291 GLU A CA 1
ATOM 2396 C C . GLU A 1 291 ? 3.360 13.262 23.988 1.00 54.56 291 GLU A C 1
ATOM 2398 O O . GLU A 1 291 ? 2.886 13.072 22.873 1.00 54.56 291 GLU A O 1
ATOM 2403 N N . ASP A 1 292 ? 3.966 12.282 24.669 1.00 55.28 292 ASP A N 1
ATOM 2404 C CA . ASP A 1 292 ? 4.127 10.920 24.141 1.00 55.28 292 ASP A CA 1
ATOM 2405 C C . ASP A 1 292 ? 2.781 10.169 24.165 1.00 55.28 292 ASP A C 1
ATOM 2407 O O . ASP A 1 292 ? 2.461 9.393 23.265 1.00 55.28 292 ASP A O 1
ATOM 2411 N N . LEU A 1 293 ? 1.971 10.432 25.191 1.00 59.50 293 LEU A N 1
ATOM 2412 C CA . LEU A 1 293 ? 0.608 9.927 25.322 1.00 59.50 293 LEU A CA 1
ATOM 2413 C C . LEU A 1 293 ? -0.334 10.545 24.273 1.00 59.50 293 LEU A C 1
ATOM 2415 O O . LEU A 1 293 ? -1.103 9.818 23.637 1.00 59.50 293 LEU A O 1
ATOM 2419 N N . ASP A 1 294 ? -0.247 11.861 24.077 1.00 56.72 294 ASP A N 1
ATOM 2420 C CA . ASP A 1 294 ? -0.981 12.587 23.041 1.00 56.72 294 ASP A CA 1
ATOM 2421 C C . ASP A 1 294 ? -0.563 12.063 21.659 1.00 56.72 294 ASP A C 1
ATOM 2423 O O . ASP A 1 294 ? -1.428 11.697 20.876 1.00 56.72 294 ASP A O 1
ATOM 2427 N N . PHE A 1 295 ? 0.735 11.844 21.403 1.00 53.44 295 PHE A N 1
ATOM 2428 C CA . PHE A 1 295 ? 1.235 11.227 20.166 1.00 53.44 295 PHE A CA 1
ATOM 2429 C C . PHE A 1 295 ? 0.683 9.818 19.922 1.00 53.44 295 PHE A C 1
ATOM 2431 O O . PHE A 1 295 ? 0.242 9.516 18.815 1.00 53.44 295 PHE A O 1
ATOM 2438 N N . HIS A 1 296 ? 0.703 8.933 20.925 1.00 52.59 296 HIS A N 1
ATOM 2439 C CA . HIS A 1 296 ? 0.165 7.579 20.771 1.00 52.59 296 HIS A CA 1
ATOM 2440 C C . HIS A 1 296 ? -1.335 7.595 20.489 1.00 52.59 296 HIS A C 1
ATOM 2442 O O . HIS A 1 296 ? -1.816 6.780 19.703 1.00 52.59 296 HIS A O 1
ATOM 2448 N N . THR A 1 297 ? -2.064 8.538 21.081 1.00 51.97 297 THR A N 1
ATOM 2449 C CA . THR A 1 297 ? -3.501 8.654 20.857 1.00 51.97 297 THR A CA 1
ATOM 2450 C C . THR A 1 297 ? -3.822 9.309 19.516 1.00 51.97 297 THR A C 1
ATOM 2452 O O . THR A 1 297 ? -4.654 8.804 18.766 1.00 51.97 297 THR A O 1
ATOM 2455 N N . ASP A 1 298 ? -3.096 10.365 19.161 1.00 48.62 298 ASP A N 1
ATOM 2456 C CA . ASP A 1 298 ? -3.164 11.025 17.863 1.00 48.62 298 ASP A CA 1
ATOM 2457 C C . ASP A 1 298 ? -2.742 10.075 16.742 1.00 48.62 298 ASP A C 1
ATOM 2459 O O . ASP A 1 298 ? -3.276 10.171 15.652 1.00 48.62 298 ASP A O 1
ATOM 2463 N N . TYR A 1 299 ? -1.852 9.110 16.983 1.00 44.00 299 TYR A N 1
ATOM 2464 C CA . TYR A 1 299 ? -1.482 8.079 16.010 1.00 44.00 299 TYR A CA 1
ATOM 2465 C C . TYR A 1 299 ? -2.625 7.087 15.742 1.00 44.00 299 TYR A C 1
ATOM 2467 O O . TYR A 1 299 ? -2.903 6.792 14.579 1.00 44.00 299 TYR A O 1
ATOM 2475 N N . ILE A 1 300 ? -3.327 6.610 16.781 1.00 44.97 300 ILE A N 1
ATOM 2476 C CA . ILE A 1 300 ? -4.552 5.792 16.625 1.00 44.97 300 ILE A CA 1
ATOM 2477 C C . ILE A 1 300 ? -5.576 6.565 15.798 1.00 44.97 300 ILE A C 1
ATOM 2479 O O . ILE A 1 300 ? -6.164 6.051 14.851 1.00 44.97 300 ILE A O 1
ATOM 2483 N N . VAL A 1 301 ? -5.750 7.837 16.145 1.00 45.09 301 VAL A N 1
ATOM 2484 C CA . VAL A 1 301 ? -6.713 8.741 15.525 1.00 45.09 301 VAL A CA 1
ATOM 2485 C C . VAL A 1 301 ? -6.319 9.085 14.087 1.00 45.09 301 VAL A C 1
ATOM 2487 O O . VAL A 1 301 ? -7.180 9.076 13.216 1.00 45.09 301 VAL A O 1
ATOM 2490 N N . LYS A 1 302 ? -5.042 9.345 13.805 1.00 42.50 302 LYS A N 1
ATOM 2491 C CA . LYS A 1 302 ? -4.513 9.728 12.488 1.00 42.50 302 LYS A CA 1
ATOM 2492 C C . LYS A 1 302 ? -4.621 8.577 11.490 1.00 42.50 302 LYS A C 1
ATOM 2494 O O . LYS A 1 302 ? -5.122 8.790 10.396 1.00 42.50 302 LYS A O 1
ATOM 2499 N N . ASN A 1 303 ? -4.298 7.347 11.895 1.00 43.56 303 ASN A N 1
ATOM 2500 C CA . ASN A 1 303 ? -4.448 6.175 11.021 1.00 43.56 303 ASN A CA 1
ATOM 2501 C C . ASN A 1 303 ? -5.919 5.773 10.790 1.00 43.56 303 ASN A C 1
ATOM 2503 O O . ASN A 1 303 ? -6.249 5.233 9.736 1.00 43.56 303 ASN A O 1
ATOM 2507 N N . CYS A 1 304 ? -6.824 6.074 11.731 1.00 38.84 304 CYS A N 1
ATOM 2508 C CA . CYS A 1 304 ? -8.270 5.949 11.512 1.00 38.84 304 CYS A CA 1
ATOM 2509 C C . CYS A 1 304 ? -8.841 7.076 10.623 1.00 38.84 304 CYS A C 1
ATOM 2511 O O . CYS A 1 304 ? -9.856 6.872 9.957 1.00 38.84 304 CYS A O 1
ATOM 2513 N N . ASN A 1 305 ? -8.190 8.246 10.601 1.00 41.19 305 ASN A N 1
ATOM 2514 C CA . ASN A 1 305 ? -8.589 9.442 9.849 1.00 41.19 305 ASN A CA 1
ATOM 2515 C C . ASN A 1 305 ? -8.090 9.504 8.407 1.00 41.19 305 ASN A C 1
ATOM 2517 O O . ASN A 1 305 ? -8.663 10.251 7.614 1.00 41.19 305 ASN A O 1
ATOM 2521 N N . ASP A 1 30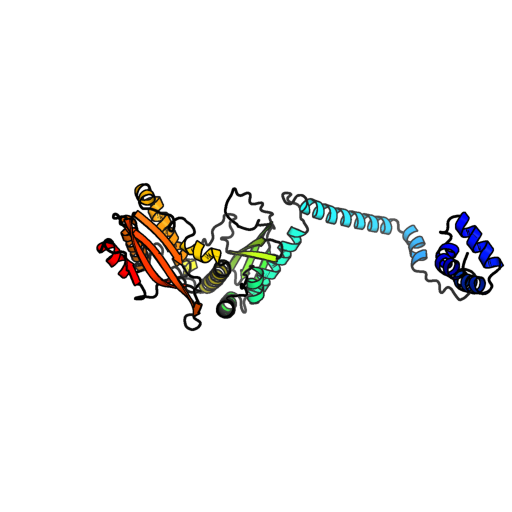6 ? -7.081 8.719 8.035 1.00 42.50 306 ASP A N 1
ATOM 2522 C CA . ASP A 1 306 ? -6.496 8.760 6.687 1.00 42.50 306 ASP A CA 1
ATOM 2523 C C . ASP A 1 306 ? -7.480 8.322 5.563 1.00 42.50 306 ASP A C 1
ATOM 2525 O O . ASP A 1 306 ? -7.130 8.346 4.384 1.00 42.50 306 ASP A O 1
ATOM 2529 N N . PHE A 1 307 ? -8.746 8.008 5.894 1.00 39.62 307 PHE A N 1
ATOM 2530 C CA . PHE A 1 307 ? -9.807 7.611 4.957 1.00 39.62 307 PHE A CA 1
ATOM 2531 C C . PHE A 1 307 ? -10.997 8.567 4.768 1.00 39.62 307 PHE A C 1
ATOM 2533 O O . PHE A 1 307 ? -11.932 8.204 4.050 1.00 39.62 307 PHE A O 1
ATOM 2540 N N . ARG A 1 308 ? -10.999 9.805 5.290 1.00 37.69 308 ARG A N 1
ATOM 2541 C CA . ARG A 1 308 ? -12.016 10.807 4.883 1.00 37.69 308 ARG A CA 1
ATOM 2542 C C . ARG A 1 308 ? -11.435 12.200 4.614 1.00 37.69 308 ARG A C 1
ATOM 2544 O O . ARG A 1 308 ? -10.447 12.591 5.224 1.00 37.69 308 ARG A O 1
ATOM 2551 N N . PRO A 1 309 ? -12.009 12.940 3.639 1.00 33.22 309 PRO A N 1
ATOM 2552 C CA . PRO A 1 309 ? -11.388 14.131 3.077 1.00 33.22 309 PRO A CA 1
ATOM 2553 C C . PRO A 1 309 ? -11.399 15.289 4.074 1.00 33.22 309 PRO A C 1
ATOM 2555 O O . PRO A 1 309 ? -12.441 15.657 4.612 1.00 33.22 309 PRO A O 1
ATOM 2558 N N . ILE A 1 310 ? -10.219 15.875 4.255 1.00 35.78 310 ILE A N 1
ATOM 2559 C CA . ILE A 1 310 ? -9.960 17.035 5.104 1.00 35.78 310 ILE A CA 1
ATOM 2560 C C . ILE A 1 310 ? -10.756 18.243 4.589 1.00 35.78 310 ILE A C 1
ATOM 2562 O O . ILE A 1 310 ? -10.585 18.655 3.439 1.00 35.78 310 ILE A O 1
ATOM 2566 N N . LYS A 1 311 ? -11.559 18.855 5.467 1.00 31.00 311 LYS A N 1
ATOM 2567 C CA . LYS A 1 311 ? -11.894 20.280 5.387 1.00 31.00 311 LYS A CA 1
ATOM 2568 C C . LYS A 1 311 ? -11.426 20.980 6.656 1.00 31.00 311 LYS A C 1
ATOM 2570 O O . LYS A 1 311 ? -11.859 20.630 7.745 1.00 31.00 311 LYS A O 1
ATOM 2575 N N . ASN A 1 312 ? -10.630 22.010 6.416 1.00 35.16 312 ASN A N 1
ATOM 2576 C CA . ASN A 1 312 ? -10.224 23.077 7.312 1.00 35.16 312 ASN A CA 1
ATOM 2577 C C . ASN A 1 312 ? -9.202 22.721 8.393 1.00 35.16 312 ASN A C 1
ATOM 2579 O O . ASN A 1 312 ? -9.344 21.736 9.101 1.00 35.16 312 ASN A O 1
ATOM 2583 N N . GLY A 1 313 ? -8.126 23.507 8.462 1.00 47.81 313 GLY A N 1
ATOM 2584 C CA . GLY A 1 313 ? -7.074 23.404 9.465 1.00 47.81 313 GLY A CA 1
ATOM 2585 C C . GLY A 1 313 ? -7.633 23.274 10.882 1.00 47.81 313 GLY A C 1
ATOM 2586 O O . GLY A 1 313 ? -8.624 23.909 11.230 1.00 47.81 313 GLY A O 1
ATOM 2587 N N . GLU A 1 314 ? -6.989 22.402 11.660 1.00 44.69 314 GLU A N 1
ATOM 2588 C CA . GLU A 1 314 ? -7.358 22.007 13.026 1.00 44.69 314 GLU A CA 1
ATOM 2589 C C . GLU A 1 314 ? -8.796 21.489 13.190 1.00 44.69 314 GLU A C 1
ATOM 2591 O O . GLU A 1 314 ? -9.619 22.075 13.884 1.00 44.69 314 GLU A O 1
ATOM 2596 N N . TYR A 1 315 ? -9.089 20.316 12.624 1.00 38.72 315 TYR A N 1
ATOM 2597 C CA . TYR A 1 315 ? -10.260 19.534 13.027 1.00 38.72 315 TYR A CA 1
ATOM 2598 C C . TYR A 1 315 ? -9.831 18.147 13.503 1.00 38.72 315 TYR A C 1
ATOM 2600 O O . TYR A 1 315 ? -9.732 17.196 12.731 1.00 38.72 315 TYR A O 1
ATOM 2608 N N . VAL A 1 316 ? -9.623 18.013 14.814 1.00 42.50 316 VAL A N 1
ATOM 2609 C CA . VAL A 1 316 ? -9.907 16.740 15.483 1.00 42.50 316 VAL A CA 1
ATOM 2610 C C . VAL A 1 316 ? -11.431 16.651 15.496 1.00 42.50 316 VAL A C 1
ATOM 2612 O O . VAL A 1 316 ? -12.070 17.502 16.110 1.00 42.50 316 VAL A O 1
ATOM 2615 N N . SER A 1 317 ? -12.043 15.711 14.766 1.00 46.22 317 SER A N 1
ATOM 2616 C CA . SER A 1 317 ? -13.509 15.584 14.813 1.00 46.22 317 SER A CA 1
ATOM 2617 C C . SER A 1 317 ? -13.968 15.401 16.270 1.00 46.22 317 SER A C 1
ATOM 2619 O O . SER A 1 317 ? -13.235 14.822 17.079 1.00 46.22 317 SER A O 1
ATOM 2621 N N . GLU A 1 318 ? -15.161 15.887 16.626 1.00 44.12 318 GLU A N 1
ATOM 2622 C CA . GLU A 1 318 ? -15.732 15.675 17.969 1.00 44.12 318 GLU A CA 1
ATOM 2623 C C . GLU A 1 318 ? -15.711 14.186 18.343 1.00 44.12 318 GLU A C 1
ATOM 2625 O O . GLU A 1 318 ? -15.298 13.837 19.444 1.00 44.12 318 GLU A O 1
ATOM 2630 N N . PHE A 1 319 ? -15.999 13.312 17.374 1.00 39.53 319 PHE A N 1
ATOM 2631 C CA . PHE A 1 319 ? -15.893 11.861 17.514 1.00 39.53 319 PHE A CA 1
ATOM 2632 C C . PHE A 1 319 ? -14.468 11.393 17.858 1.00 39.53 319 PHE A C 1
ATOM 2634 O O . PHE A 1 319 ? -14.291 10.528 18.706 1.00 39.53 319 PHE A O 1
ATOM 2641 N N . HIS A 1 320 ? -13.422 11.970 17.262 1.00 47.12 320 HIS A N 1
ATOM 2642 C CA . HIS A 1 320 ? -12.039 11.609 17.597 1.00 47.12 320 HIS A CA 1
ATOM 2643 C C . HIS A 1 320 ? -11.609 12.096 18.976 1.00 47.12 320 HIS A C 1
ATOM 2645 O O . HIS A 1 320 ? -10.904 11.372 19.679 1.00 47.12 320 HIS A O 1
ATOM 2651 N N . THR A 1 321 ? -12.045 13.293 19.371 1.00 51.22 321 THR A N 1
ATOM 2652 C CA . THR A 1 321 ? -11.823 13.798 20.731 1.00 51.22 321 THR A CA 1
ATOM 2653 C C . THR A 1 321 ? -12.535 12.904 21.743 1.00 51.22 321 THR A C 1
ATOM 2655 O O . THR A 1 321 ? -11.931 12.505 22.735 1.00 51.22 321 THR A O 1
ATOM 2658 N N . GLU A 1 322 ? -13.768 12.499 21.443 1.00 58.09 322 GLU A N 1
ATOM 2659 C CA . GLU A 1 322 ? -14.573 11.606 22.271 1.00 58.09 322 GLU A CA 1
ATOM 2660 C C . GLU A 1 322 ? -13.946 10.209 22.396 1.00 58.09 322 GLU A C 1
ATOM 2662 O O . GLU A 1 322 ? -13.768 9.713 23.507 1.00 58.09 322 GLU A O 1
ATOM 2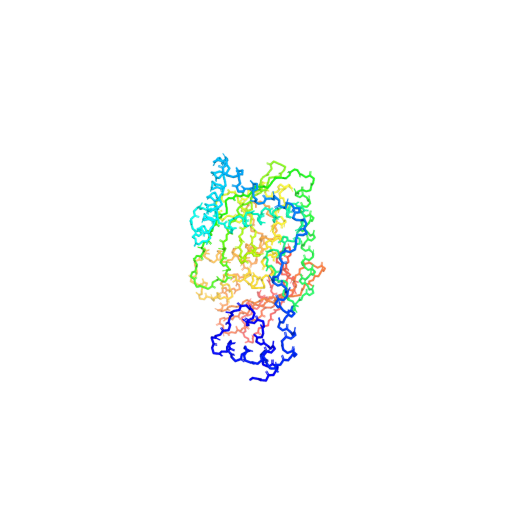667 N N . VAL A 1 323 ? -13.534 9.587 21.284 1.00 56.47 323 VAL A N 1
ATOM 2668 C CA . VAL A 1 323 ? -12.870 8.272 21.291 1.00 56.47 323 VAL A CA 1
ATOM 2669 C C . VAL A 1 323 ? -11.542 8.339 22.046 1.00 56.47 323 VAL A C 1
ATOM 2671 O O . VAL A 1 323 ? -11.263 7.463 22.865 1.00 56.47 323 VAL A O 1
ATOM 2674 N N . ARG A 1 324 ? -10.740 9.395 21.843 1.00 57.72 324 ARG A N 1
ATOM 2675 C CA . ARG A 1 324 ? -9.503 9.637 22.604 1.00 57.72 324 ARG A CA 1
ATOM 2676 C C . ARG A 1 324 ? -9.776 9.705 24.100 1.00 57.72 324 ARG A C 1
ATOM 2678 O O . ARG A 1 324 ? -9.118 9.014 24.877 1.00 57.72 324 ARG A O 1
ATOM 2685 N N . GLU A 1 325 ? -10.721 10.546 24.505 1.00 63.44 325 GLU A N 1
ATOM 2686 C CA . GLU A 1 325 ? -11.053 10.740 25.913 1.00 63.44 325 GLU A CA 1
ATOM 2687 C C . GLU A 1 325 ? -11.582 9.447 26.534 1.00 63.44 325 GLU A C 1
ATOM 2689 O O . GLU A 1 325 ? -11.149 9.075 27.625 1.00 63.44 325 GLU A O 1
ATOM 2694 N N . LYS A 1 326 ? -12.436 8.702 25.823 1.00 67.25 326 LYS A N 1
ATOM 2695 C CA . LYS A 1 326 ? -12.933 7.387 26.248 1.00 67.25 326 LYS A CA 1
ATOM 2696 C C . LYS A 1 326 ? -11.800 6.376 26.439 1.00 67.25 326 LYS A C 1
ATOM 2698 O O . LYS A 1 326 ? -11.687 5.797 27.521 1.00 67.25 326 LYS A O 1
ATOM 2703 N N . VAL A 1 327 ? -10.928 6.202 25.440 1.00 69.94 327 VAL A N 1
ATOM 2704 C CA . VAL A 1 327 ? -9.784 5.272 25.499 1.00 69.94 327 VAL A CA 1
ATOM 2705 C C . VAL A 1 327 ? -8.877 5.613 26.678 1.00 69.94 327 VAL A C 1
ATOM 2707 O O . VAL A 1 327 ? -8.571 4.751 27.504 1.00 69.94 327 VAL A O 1
ATOM 2710 N N . TYR A 1 328 ? -8.485 6.881 26.797 1.00 68.81 328 TYR A N 1
ATOM 2711 C CA . TYR A 1 328 ? -7.620 7.353 27.871 1.00 68.81 328 TYR A CA 1
ATOM 2712 C C . TYR A 1 328 ? -8.240 7.118 29.256 1.00 68.81 328 TYR A C 1
ATOM 2714 O O . TYR A 1 328 ? -7.603 6.541 30.142 1.00 68.81 328 TYR A O 1
ATOM 2722 N N . ASN A 1 329 ? -9.512 7.484 29.425 1.00 72.25 329 ASN A N 1
ATOM 2723 C CA . ASN A 1 329 ? -10.245 7.335 30.681 1.00 72.25 329 ASN A CA 1
ATOM 2724 C C . ASN A 1 329 ? -10.400 5.875 31.130 1.00 72.25 329 ASN A C 1
ATOM 2726 O O . ASN A 1 329 ? -10.542 5.623 32.333 1.00 72.25 329 ASN A O 1
ATOM 2730 N N . ILE A 1 330 ? -10.428 4.925 30.192 1.00 76.50 330 ILE A N 1
ATOM 2731 C CA . ILE A 1 330 ? -10.449 3.484 30.470 1.00 76.50 330 ILE A CA 1
ATOM 2732 C C . ILE A 1 330 ? -9.044 3.014 30.863 1.00 76.50 330 ILE A C 1
ATOM 2734 O O . ILE A 1 330 ? -8.866 2.385 31.911 1.00 76.50 330 ILE A O 1
ATOM 2738 N N . LEU A 1 331 ? -8.028 3.377 30.076 1.00 74.88 331 LEU A N 1
ATOM 2739 C CA . LEU A 1 331 ? -6.654 2.928 30.285 1.00 74.88 331 LEU A CA 1
ATOM 2740 C C . LEU A 1 331 ? -6.067 3.381 31.630 1.00 74.88 331 LEU A C 1
ATOM 2742 O O . LEU A 1 331 ? -5.473 2.555 32.324 1.00 74.88 331 LEU A O 1
ATOM 2746 N N . GLN A 1 332 ? -6.310 4.624 32.064 1.00 73.62 332 GLN A N 1
ATOM 2747 C CA . GLN A 1 332 ? -5.871 5.134 33.379 1.00 73.62 332 GLN A CA 1
ATOM 2748 C C . GLN A 1 332 ? -6.422 4.342 34.581 1.00 73.62 332 GLN A C 1
ATOM 2750 O O . GLN A 1 332 ? -5.878 4.370 35.695 1.00 73.62 332 GLN A O 1
ATOM 2755 N N . CYS A 1 333 ? -7.558 3.677 34.384 1.00 74.56 333 CYS A N 1
ATOM 2756 C CA . CYS A 1 333 ? -8.257 2.935 35.425 1.00 74.56 333 CYS A CA 1
ATOM 2757 C C . CYS A 1 333 ? -7.878 1.442 35.430 1.00 74.56 333 CYS A C 1
ATOM 2759 O O . CYS A 1 333 ? -8.063 0.778 36.451 1.00 74.56 333 CYS A O 1
ATOM 2761 N N . SER A 1 334 ? -7.290 0.938 34.343 1.00 78.88 334 SER A N 1
ATOM 2762 C CA . SER A 1 334 ? -6.767 -0.428 34.214 1.00 78.88 334 SER A CA 1
ATOM 2763 C C . SER A 1 334 ? -5.349 -0.568 34.785 1.00 78.88 334 SER A C 1
ATOM 2765 O O . SER A 1 334 ? -4.692 0.426 35.062 1.00 78.88 334 SER A O 1
ATOM 2767 N N . VAL A 1 335 ? -4.869 -1.796 34.983 1.00 83.44 335 VAL A N 1
ATOM 2768 C CA . VAL A 1 335 ? -3.474 -2.150 35.315 1.00 83.44 335 VAL A CA 1
ATOM 2769 C C . VAL A 1 335 ? -2.762 -2.712 34.085 1.00 83.44 335 VAL A C 1
ATOM 2771 O O . VAL A 1 335 ? -1.596 -2.398 33.840 1.00 83.44 335 VAL A O 1
ATOM 2774 N N . LYS A 1 336 ? -3.465 -3.521 33.286 1.00 80.88 336 LYS A N 1
ATOM 2775 C CA . LYS A 1 336 ? -2.986 -4.097 32.023 1.00 80.88 336 LYS A CA 1
ATOM 2776 C C . LYS A 1 336 ? -4.097 -4.065 30.984 1.00 80.88 336 LYS A C 1
ATOM 2778 O O . LYS A 1 336 ? -5.268 -4.178 31.349 1.00 80.88 336 LYS A O 1
ATOM 2783 N N . ASN A 1 337 ? -3.714 -3.971 29.714 1.00 81.69 337 ASN A N 1
ATOM 2784 C CA . ASN A 1 337 ? -4.641 -4.064 28.598 1.00 81.69 337 ASN A CA 1
ATOM 2785 C C . ASN A 1 337 ? -4.018 -4.802 27.401 1.00 81.69 337 ASN A C 1
ATOM 2787 O O . ASN A 1 337 ? -2.796 -4.805 27.247 1.00 81.69 337 ASN A O 1
ATOM 2791 N N . THR A 1 338 ? -4.859 -5.422 26.578 1.00 75.69 338 THR A N 1
ATOM 2792 C CA . THR A 1 338 ? -4.487 -6.051 25.304 1.00 75.69 338 THR A CA 1
ATOM 2793 C C . THR A 1 338 ? -5.648 -5.906 24.331 1.00 75.69 338 THR A C 1
ATOM 2795 O O . THR A 1 338 ? -6.799 -6.098 24.723 1.00 75.69 338 THR A O 1
ATOM 2798 N N . LEU A 1 339 ? -5.353 -5.556 23.083 1.00 71.88 339 LEU A N 1
ATOM 2799 C CA . LEU A 1 339 ? -6.343 -5.308 22.042 1.00 71.88 339 LEU A CA 1
ATOM 2800 C C . LEU A 1 339 ? -6.035 -6.208 20.845 1.00 71.88 339 LEU A C 1
ATOM 2802 O O . LEU A 1 339 ? -4.899 -6.228 20.376 1.00 71.88 339 LEU A O 1
ATOM 2806 N N . GLU A 1 340 ? -7.039 -6.956 20.402 1.00 68.19 340 GLU A N 1
ATOM 2807 C CA . GLU A 1 340 ? -6.981 -7.923 19.304 1.00 68.19 340 GLU A CA 1
ATOM 2808 C C . GLU A 1 340 ? -8.171 -7.676 18.372 1.00 68.19 340 GLU A C 1
ATOM 2810 O O . GLU A 1 340 ? -9.241 -7.261 18.820 1.00 68.19 340 GLU A O 1
ATOM 2815 N N . MET A 1 341 ? -8.020 -7.929 17.075 1.00 67.69 341 MET A N 1
ATOM 2816 C CA . MET A 1 341 ? -9.116 -7.791 16.119 1.00 67.69 341 MET A CA 1
ATOM 2817 C C . MET A 1 341 ? -9.163 -9.001 15.196 1.00 67.69 341 MET A C 1
ATOM 2819 O O . MET A 1 341 ? -8.137 -9.451 14.700 1.00 67.69 341 MET A O 1
ATOM 2823 N N . THR A 1 342 ? -10.358 -9.533 14.956 1.00 70.25 342 THR A N 1
ATOM 2824 C CA . THR A 1 342 ? -10.536 -10.618 13.983 1.00 70.25 342 THR A CA 1
ATOM 2825 C C . THR A 1 342 ? -10.373 -10.099 12.562 1.00 70.25 342 THR A C 1
ATOM 2827 O O . THR A 1 342 ? -10.759 -8.967 12.283 1.00 70.25 342 THR A O 1
ATOM 2830 N N . ASP A 1 343 ? -10.009 -10.976 11.634 1.00 62.72 343 ASP A N 1
ATOM 2831 C CA . ASP A 1 343 ? -9.972 -10.663 10.198 1.00 62.72 343 ASP A CA 1
ATOM 2832 C C . ASP A 1 343 ? -11.330 -10.254 9.595 1.00 62.72 343 ASP A C 1
ATOM 2834 O O . ASP A 1 343 ? -11.378 -9.632 8.541 1.00 62.72 343 ASP A O 1
ATOM 2838 N N . GLY A 1 344 ? -12.443 -10.612 10.243 1.00 69.88 344 GLY A N 1
ATOM 2839 C CA . GLY A 1 344 ? -13.789 -10.268 9.791 1.00 69.88 344 GLY A CA 1
ATOM 2840 C C . GLY A 1 344 ? -14.225 -10.920 8.471 1.00 69.88 344 GLY A C 1
ATOM 2841 O O . GLY A 1 344 ? -13.451 -11.558 7.760 1.00 69.88 344 GLY A O 1
ATOM 2842 N N . GLU A 1 345 ? -15.507 -10.772 8.143 1.00 73.75 345 GLU A N 1
ATOM 2843 C CA . GLU A 1 345 ? -16.082 -11.215 6.864 1.00 73.75 345 GLU A CA 1
ATOM 2844 C C . GLU A 1 345 ? -16.448 -10.001 6.010 1.00 73.75 345 GLU A C 1
ATOM 2846 O O . GLU A 1 345 ? -16.943 -9.006 6.538 1.00 73.75 345 GLU A O 1
ATOM 2851 N N . TYR A 1 346 ? -16.212 -10.056 4.696 1.00 74.56 346 TYR A N 1
ATOM 2852 C CA . TYR A 1 346 ? -16.585 -8.949 3.814 1.00 74.56 346 TYR A CA 1
ATOM 2853 C C . TYR A 1 346 ? -18.107 -8.861 3.667 1.00 74.56 346 TYR A C 1
ATOM 2855 O O . TYR A 1 346 ? -18.756 -9.807 3.222 1.00 74.56 346 TYR A O 1
ATOM 2863 N N . ASP A 1 347 ? -18.667 -7.714 4.033 1.00 74.94 347 ASP A N 1
ATOM 2864 C CA . ASP A 1 347 ? -20.068 -7.364 3.838 1.00 74.94 347 ASP A CA 1
ATOM 2865 C C . ASP A 1 347 ? -20.188 -6.563 2.537 1.00 74.94 347 ASP A C 1
ATOM 2867 O O . ASP A 1 347 ? -19.776 -5.402 2.464 1.00 74.94 347 ASP A O 1
ATOM 2871 N N . THR A 1 348 ? -20.753 -7.181 1.501 1.00 73.50 348 THR A N 1
ATOM 2872 C CA . THR A 1 348 ? -20.944 -6.560 0.180 1.00 73.50 348 THR A CA 1
ATOM 2873 C C . THR A 1 348 ? -21.920 -5.389 0.203 1.00 73.50 348 THR A C 1
ATOM 2875 O O . THR A 1 348 ? -21.742 -4.427 -0.543 1.00 73.50 348 THR A O 1
ATOM 2878 N N . GLY A 1 349 ? -22.930 -5.426 1.076 1.00 74.06 349 GLY A N 1
ATOM 2879 C CA . GLY A 1 349 ? -23.899 -4.342 1.224 1.00 74.06 349 GLY A CA 1
ATOM 2880 C C . GLY A 1 349 ? -23.269 -3.096 1.840 1.00 74.06 349 GLY A C 1
ATOM 2881 O O . GLY A 1 349 ? -23.576 -1.976 1.431 1.00 74.06 349 GLY A O 1
ATOM 2882 N N . LYS A 1 350 ? -22.353 -3.287 2.795 1.00 72.19 350 LYS A N 1
ATOM 2883 C CA . LYS A 1 350 ? -21.596 -2.200 3.432 1.00 72.19 350 LYS A CA 1
ATOM 2884 C C . LYS A 1 350 ? -20.267 -1.870 2.759 1.00 72.19 350 LYS A C 1
ATOM 2886 O O . LYS A 1 350 ? -19.669 -0.849 3.090 1.00 72.19 350 LYS A O 1
ATOM 2891 N N . LYS A 1 351 ? -19.808 -2.714 1.835 1.00 71.19 351 LYS A N 1
ATOM 2892 C CA . LYS A 1 351 ? -18.502 -2.628 1.167 1.00 71.19 351 LYS A CA 1
ATOM 2893 C C . LYS A 1 351 ? -17.326 -2.555 2.149 1.00 71.19 351 LYS A C 1
ATOM 2895 O O . LYS A 1 351 ? -16.351 -1.831 1.925 1.00 71.19 351 LYS A O 1
ATOM 2900 N N . ALA A 1 352 ? -17.428 -3.300 3.247 1.00 70.25 352 ALA A N 1
ATOM 2901 C CA . ALA A 1 352 ? -16.474 -3.290 4.351 1.00 70.25 352 ALA A CA 1
ATOM 2902 C C . ALA A 1 352 ? -16.365 -4.675 4.998 1.00 70.25 352 ALA A C 1
ATOM 2904 O O . ALA A 1 352 ? -17.328 -5.434 5.029 1.00 70.25 352 ALA A O 1
ATOM 2905 N N . PHE A 1 353 ? -15.204 -4.991 5.560 1.00 68.50 353 PHE A N 1
ATOM 2906 C CA . PHE A 1 353 ? -15.017 -6.146 6.427 1.00 68.50 353 PHE A CA 1
ATOM 2907 C C . PHE A 1 353 ? -15.676 -5.897 7.778 1.00 68.50 353 PHE A C 1
ATOM 2909 O O . PHE A 1 353 ? -15.471 -4.859 8.401 1.00 68.50 353 PHE A O 1
ATOM 2916 N N . ASN A 1 354 ? -16.465 -6.862 8.228 1.00 78.25 354 ASN A N 1
ATOM 2917 C CA . ASN A 1 354 ? -17.107 -6.891 9.529 1.00 78.25 354 ASN A CA 1
ATOM 2918 C C . ASN A 1 354 ? -16.232 -7.676 10.503 1.00 78.25 354 ASN A C 1
ATOM 2920 O O . ASN A 1 354 ? -16.327 -8.901 10.590 1.00 78.25 354 ASN A O 1
ATOM 2924 N N . ALA A 1 355 ? -15.365 -6.968 11.210 1.00 77.00 355 ALA A N 1
ATOM 2925 C CA . ALA A 1 355 ? -14.500 -7.526 12.229 1.00 77.00 355 ALA A CA 1
ATOM 2926 C C . ALA A 1 355 ? -15.080 -7.354 13.628 1.00 77.00 355 ALA A C 1
ATOM 2928 O O . ALA A 1 355 ? -15.980 -6.557 13.880 1.00 77.00 355 ALA A O 1
ATOM 2929 N N . THR A 1 356 ? -14.548 -8.120 14.568 1.00 80.62 356 THR A N 1
ATOM 2930 C CA . THR A 1 356 ? -14.809 -7.959 15.990 1.00 80.62 356 THR A CA 1
ATOM 2931 C C . THR A 1 356 ? -13.508 -7.594 16.678 1.00 80.62 356 THR A C 1
ATOM 2933 O O . THR A 1 356 ? -12.510 -8.305 16.571 1.00 80.62 356 THR A O 1
ATOM 2936 N N . LEU A 1 357 ? -13.541 -6.468 17.376 1.00 79.06 357 LEU A N 1
ATOM 2937 C CA . LEU A 1 357 ? -12.501 -6.014 18.272 1.00 79.06 357 LEU A CA 1
ATOM 2938 C C . LEU A 1 357 ? -12.694 -6.656 19.642 1.00 79.06 357 LEU A C 1
ATOM 2940 O O . LEU A 1 357 ? -13.802 -6.633 20.174 1.00 79.06 357 LEU A O 1
ATOM 2944 N N . TYR A 1 358 ? -11.614 -7.166 20.215 1.00 81.69 358 TYR A N 1
ATOM 2945 C CA . TYR A 1 358 ? -11.526 -7.719 21.556 1.00 81.69 358 TYR A CA 1
ATOM 2946 C C . TYR A 1 358 ? -10.563 -6.862 22.370 1.00 81.69 358 TYR A C 1
ATOM 2948 O O . TYR A 1 358 ? -9.381 -6.765 22.052 1.00 81.69 358 TYR A O 1
ATOM 2956 N N . TRP A 1 359 ? -11.059 -6.250 23.439 1.00 85.19 359 TRP A N 1
ATOM 2957 C CA . TRP A 1 359 ? -10.257 -5.465 24.365 1.00 85.19 359 TRP A CA 1
ATOM 2958 C C . TRP A 1 359 ? -10.282 -6.109 25.743 1.00 85.19 359 TRP A C 1
ATOM 2960 O O . TRP A 1 359 ? -11.271 -6.039 26.472 1.00 85.19 359 TRP A O 1
ATOM 2970 N N . THR A 1 360 ? -9.179 -6.761 26.092 1.00 86.06 360 THR A N 1
ATOM 2971 C CA . THR A 1 360 ? -8.990 -7.381 27.400 1.00 86.06 360 THR A CA 1
ATOM 2972 C C . THR A 1 360 ? -8.336 -6.384 28.341 1.00 86.06 360 THR A C 1
ATOM 2974 O O . THR A 1 360 ? -7.265 -5.856 28.050 1.00 86.06 360 THR A O 1
ATOM 2977 N N . LEU A 1 361 ? -8.949 -6.156 29.496 1.00 87.31 361 LEU A N 1
ATOM 2978 C CA . LEU A 1 361 ? -8.472 -5.258 30.540 1.00 87.31 361 LEU A CA 1
ATOM 2979 C C . LEU A 1 361 ? -8.347 -6.008 31.857 1.00 87.31 361 LEU A C 1
ATOM 2981 O O . LEU A 1 361 ? -9.082 -6.950 32.132 1.00 87.31 361 LEU A O 1
ATOM 2985 N N . THR A 1 362 ? -7.402 -5.581 32.684 1.00 88.12 362 THR A N 1
ATOM 2986 C CA . THR A 1 362 ? -7.261 -6.031 34.070 1.00 88.12 362 THR A CA 1
ATOM 2987 C C . THR A 1 362 ? -7.374 -4.818 34.974 1.00 88.12 362 THR A C 1
ATOM 2989 O O . THR A 1 362 ? -6.646 -3.852 34.758 1.00 88.12 362 THR A O 1
ATOM 2992 N N . ASP A 1 363 ? -8.273 -4.837 35.951 1.00 88.44 363 ASP A N 1
ATOM 2993 C CA . ASP A 1 363 ? -8.470 -3.735 36.891 1.00 88.44 363 ASP A CA 1
ATOM 2994 C C . ASP A 1 363 ? -7.430 -3.739 38.029 1.00 88.44 363 ASP A C 1
ATOM 2996 O O . ASP A 1 363 ? -6.496 -4.546 38.071 1.00 88.44 363 ASP A O 1
ATOM 3000 N N . ARG A 1 364 ? -7.592 -2.812 38.980 1.00 85.88 364 ARG A N 1
ATOM 3001 C CA . ARG A 1 364 ? -6.712 -2.670 40.153 1.00 85.88 364 ARG A CA 1
ATOM 3002 C C . ARG A 1 364 ? -6.814 -3.825 41.148 1.00 85.88 364 ARG A C 1
ATOM 3004 O O . ARG A 1 364 ? -5.882 -4.023 41.921 1.00 85.88 364 ARG A O 1
ATOM 3011 N N . ASN A 1 365 ? -7.903 -4.584 41.108 1.00 86.31 365 ASN A N 1
ATOM 3012 C CA . ASN A 1 365 ? -8.122 -5.767 41.932 1.00 86.31 365 ASN A CA 1
ATOM 3013 C C . ASN A 1 365 ? -7.546 -7.033 41.271 1.00 86.31 365 ASN A C 1
ATOM 3015 O O . ASN A 1 365 ? -7.682 -8.130 41.813 1.00 86.31 365 ASN A O 1
ATOM 3019 N N . GLY A 1 366 ? -6.915 -6.900 40.097 1.00 88.06 366 GLY A N 1
ATOM 3020 C CA . GLY A 1 366 ? -6.403 -8.020 39.311 1.00 88.06 366 GLY A CA 1
ATOM 3021 C C . GLY A 1 366 ? -7.495 -8.803 38.578 1.00 88.06 366 GLY A C 1
ATOM 3022 O O . GLY A 1 366 ? -7.208 -9.876 38.047 1.00 88.06 366 GLY A O 1
ATOM 3023 N N . LYS A 1 367 ? -8.730 -8.292 38.547 1.00 93.12 367 LYS A N 1
ATOM 3024 C CA . LYS A 1 367 ? -9.878 -8.904 37.873 1.00 93.12 367 LYS A CA 1
ATOM 3025 C C . LYS A 1 367 ? -9.887 -8.517 36.409 1.00 93.12 367 LYS A C 1
ATOM 3027 O O . LYS A 1 367 ? -9.469 -7.411 36.062 1.00 93.12 367 LYS A O 1
ATOM 3032 N N . LYS A 1 368 ? -10.352 -9.413 35.540 1.00 92.50 368 LYS A N 1
ATOM 3033 C CA . LYS A 1 368 ? -10.354 -9.176 34.099 1.00 92.50 368 LYS A CA 1
ATOM 3034 C C . LYS A 1 368 ? -11.737 -8.819 33.582 1.00 92.50 368 LYS A C 1
ATOM 3036 O O . LYS A 1 368 ? -12.747 -9.285 34.099 1.00 92.50 368 LYS A O 1
ATOM 3041 N N . ALA A 1 369 ? -11.758 -8.031 32.517 1.00 93.00 369 ALA A N 1
ATOM 3042 C CA . ALA A 1 369 ? -12.914 -7.907 31.651 1.00 93.00 369 ALA A CA 1
ATOM 3043 C C . ALA A 1 369 ? -12.480 -7.948 30.190 1.00 93.00 369 ALA A C 1
ATOM 3045 O O . ALA A 1 369 ? -11.398 -7.478 29.842 1.00 93.00 369 ALA A O 1
ATOM 3046 N N . VAL A 1 370 ? -13.339 -8.497 29.340 1.00 91.81 370 VAL A N 1
ATOM 3047 C CA . VAL A 1 370 ? -13.184 -8.476 27.888 1.00 91.81 370 VAL A CA 1
ATOM 3048 C C . VAL A 1 370 ? -14.351 -7.700 27.304 1.00 91.81 370 VAL A C 1
ATOM 3050 O O . VAL A 1 370 ? -15.505 -8.108 27.443 1.00 91.81 370 VAL A O 1
ATOM 3053 N N . MET A 1 371 ? -14.053 -6.582 26.650 1.00 90.62 371 MET A N 1
ATOM 3054 C CA . MET A 1 371 ? -15.008 -5.873 25.811 1.00 90.62 371 MET A CA 1
ATOM 3055 C C . MET A 1 371 ? -14.899 -6.395 24.380 1.00 90.62 371 MET A C 1
ATOM 3057 O O . MET A 1 371 ? -13.808 -6.451 23.823 1.00 90.62 371 MET A O 1
ATOM 3061 N N . THR A 1 372 ? -16.023 -6.752 23.770 1.00 91.00 372 THR A N 1
ATOM 3062 C CA . THR A 1 372 ? -16.108 -7.060 22.342 1.00 91.00 372 THR A CA 1
ATOM 3063 C C . THR A 1 372 ? -16.938 -6.000 21.640 1.00 91.00 372 THR A C 1
ATOM 3065 O O . THR A 1 372 ? -18.033 -5.712 22.117 1.00 91.00 372 THR A O 1
ATOM 3068 N N . GLN A 1 373 ? -16.494 -5.471 20.505 1.00 85.62 373 GLN A N 1
ATOM 3069 C CA . GLN A 1 373 ? -17.289 -4.548 19.688 1.00 85.62 373 GLN A CA 1
ATOM 3070 C C . GLN A 1 373 ? -17.094 -4.871 18.212 1.00 85.62 373 GLN A C 1
ATOM 3072 O O . GLN A 1 373 ? -15.977 -5.152 17.781 1.00 85.62 373 GLN A O 1
ATOM 3077 N N . LYS A 1 374 ? -18.172 -4.854 17.424 1.00 84.75 374 LYS A N 1
ATOM 3078 C CA . LYS A 1 374 ? -18.042 -5.019 15.976 1.00 84.75 374 LYS A CA 1
ATOM 3079 C C . LYS A 1 374 ? -17.481 -3.742 15.363 1.00 84.75 374 LYS A C 1
ATOM 3081 O O . LYS A 1 374 ? -17.887 -2.645 15.736 1.00 84.75 374 LYS A O 1
ATOM 3086 N N . PHE A 1 375 ? -16.594 -3.902 14.399 1.00 74.25 375 PHE A N 1
ATOM 3087 C CA . PHE A 1 375 ? -15.982 -2.840 13.621 1.00 74.25 375 PHE A CA 1
ATOM 3088 C C . PHE A 1 375 ? -16.158 -3.144 12.144 1.00 74.25 375 PHE A C 1
ATOM 3090 O O . PHE A 1 375 ? -15.888 -4.254 11.692 1.00 74.25 375 PHE A O 1
ATOM 3097 N N . TYR A 1 376 ? -16.587 -2.140 11.391 1.00 71.62 376 TYR A N 1
ATOM 3098 C CA . TYR A 1 376 ? -16.517 -2.180 9.943 1.00 71.62 376 TYR A CA 1
ATOM 3099 C C . TYR A 1 376 ? -15.233 -1.490 9.512 1.00 71.62 376 TYR A C 1
ATOM 3101 O O . TYR A 1 376 ? -15.014 -0.336 9.870 1.00 71.62 376 TYR A O 1
ATOM 3109 N N . TYR A 1 377 ? -14.389 -2.181 8.756 1.00 62.62 377 TYR A N 1
ATOM 3110 C CA . TYR A 1 377 ? -13.220 -1.566 8.141 1.00 62.62 377 TYR A CA 1
ATOM 3111 C C . TYR A 1 377 ? -13.210 -1.817 6.639 1.00 62.62 377 TYR A C 1
ATOM 3113 O O . TYR A 1 377 ? -13.528 -2.902 6.160 1.00 62.62 377 TYR A O 1
ATOM 3121 N N . GLY A 1 378 ? -12.874 -0.797 5.863 1.00 55.22 378 GLY A N 1
ATOM 3122 C CA . GLY A 1 378 ? -12.950 -0.875 4.411 1.00 55.22 378 GLY A CA 1
ATOM 3123 C C . GLY A 1 378 ? -12.565 0.438 3.751 1.00 55.22 378 GLY A C 1
ATOM 3124 O O . GLY A 1 378 ? -11.935 1.302 4.351 1.00 55.22 378 GLY A O 1
ATOM 3125 N N . MET A 1 379 ? -13.024 0.616 2.517 1.00 51.25 379 MET A N 1
ATOM 3126 C CA . MET A 1 379 ? -12.690 1.763 1.661 1.00 51.25 379 MET A CA 1
ATOM 3127 C C . MET A 1 379 ? -13.080 3.136 2.236 1.00 51.25 379 MET A C 1
ATOM 3129 O O . MET A 1 379 ? -12.604 4.156 1.750 1.00 51.25 379 MET A O 1
ATOM 3133 N N . SER A 1 380 ? -13.957 3.174 3.246 1.00 45.47 380 SER A N 1
ATOM 3134 C CA . SER A 1 380 ? -14.452 4.402 3.893 1.00 45.47 380 SER A CA 1
ATOM 3135 C C . SER A 1 380 ? -13.857 4.656 5.287 1.00 45.47 380 SER A C 1
ATOM 3137 O O . SER A 1 380 ? -14.340 5.549 5.992 1.00 45.47 380 SER A O 1
ATOM 3139 N N . GLY A 1 381 ? -12.842 3.877 5.681 1.00 51.66 381 GLY A N 1
ATOM 3140 C CA . GLY A 1 381 ? -12.197 3.934 6.992 1.00 51.66 381 GLY A CA 1
ATOM 3141 C C . GLY A 1 381 ? -12.701 2.870 7.966 1.00 51.66 381 GLY A C 1
ATOM 3142 O O . GLY A 1 381 ? -13.264 1.851 7.558 1.00 51.66 381 GLY A O 1
ATOM 3143 N N . TYR A 1 382 ? -12.463 3.119 9.253 1.00 59.03 382 TYR A N 1
ATOM 3144 C CA . TYR A 1 382 ? -12.846 2.250 10.365 1.00 59.03 382 TYR A CA 1
ATOM 3145 C C . TYR A 1 382 ? -14.029 2.869 11.102 1.00 59.03 382 TYR A C 1
ATOM 3147 O O . TYR A 1 382 ? -13.962 4.025 11.515 1.00 59.03 382 TYR A O 1
ATOM 3155 N N . GLU A 1 383 ? -15.098 2.106 11.291 1.00 65.44 383 GLU A N 1
ATOM 3156 C CA . GLU A 1 383 ? -16.285 2.567 12.004 1.00 65.44 383 GLU A CA 1
ATOM 3157 C C . GLU A 1 383 ? -16.739 1.515 13.026 1.00 65.44 383 GLU A C 1
ATOM 3159 O O . GLU A 1 383 ? -17.065 0.383 12.638 1.00 65.44 383 GLU A O 1
ATOM 3164 N N . PRO A 1 384 ? -16.782 1.850 14.330 1.00 71.44 384 PRO A N 1
ATOM 3165 C CA . PRO A 1 384 ? -17.402 0.979 15.313 1.00 71.44 384 PRO A CA 1
ATOM 3166 C C . PRO A 1 384 ? -18.892 0.837 15.007 1.00 71.44 384 PRO A C 1
ATOM 3168 O O . PRO A 1 384 ? -19.623 1.813 14.836 1.00 71.44 384 PRO A O 1
ATOM 3171 N N . ALA A 1 385 ? -19.378 -0.398 14.980 1.00 79.75 385 ALA A N 1
ATOM 3172 C CA . ALA A 1 385 ? -20.799 -0.659 14.869 1.00 79.75 385 ALA A CA 1
ATOM 3173 C C . ALA A 1 385 ? -21.478 -0.276 16.192 1.00 79.75 385 ALA A C 1
ATOM 3175 O O . ALA A 1 385 ? -21.318 -0.952 17.216 1.00 79.75 385 ALA A O 1
ATOM 3176 N N . GLN A 1 386 ? -22.238 0.815 16.159 1.00 81.69 386 GLN A N 1
ATOM 3177 C CA . GLN A 1 386 ? -22.921 1.357 17.330 1.00 81.69 386 GLN A CA 1
ATOM 3178 C C . GLN A 1 386 ? -23.840 0.320 17.993 1.00 81.69 386 GLN A C 1
ATOM 3180 O O . GLN A 1 386 ? -24.510 -0.468 17.322 1.00 81.69 386 GLN A O 1
ATOM 3185 N N . GLY A 1 387 ? -23.831 0.292 19.329 1.00 82.31 387 GLY A N 1
ATOM 3186 C CA . GLY A 1 387 ? -24.647 -0.627 20.133 1.00 82.31 387 GLY A CA 1
ATOM 3187 C C . GLY A 1 387 ? -24.225 -2.103 20.091 1.00 82.31 387 GLY A C 1
ATOM 3188 O O . GLY A 1 387 ? -24.958 -2.957 20.582 1.00 82.31 387 GLY A O 1
ATOM 3189 N N . THR A 1 388 ? -23.063 -2.434 19.513 1.00 87.19 388 THR A N 1
ATOM 3190 C CA . THR A 1 388 ? -22.560 -3.823 19.468 1.00 87.19 388 THR A CA 1
ATOM 3191 C C . THR A 1 388 ? -21.561 -4.164 20.572 1.00 87.19 388 THR A C 1
ATOM 3193 O O . THR A 1 388 ? -21.134 -5.318 20.658 1.00 87.19 388 THR A O 1
ATOM 3196 N N . ALA A 1 389 ? -21.204 -3.189 21.415 1.00 89.00 389 ALA A N 1
ATOM 3197 C CA . ALA A 1 389 ? -20.309 -3.388 22.544 1.00 89.00 389 ALA A CA 1
ATOM 3198 C C . ALA A 1 389 ? -20.925 -4.366 23.560 1.00 89.00 389 ALA A C 1
ATOM 3200 O O . ALA A 1 389 ? -22.067 -4.216 23.995 1.00 89.00 389 ALA A O 1
ATOM 3201 N N . LYS A 1 390 ? -20.162 -5.388 23.939 1.00 92.38 390 LYS A N 1
ATOM 3202 C CA . LYS A 1 390 ? -20.501 -6.335 25.007 1.00 92.38 390 LYS A CA 1
ATOM 3203 C C . LYS A 1 390 ? -19.319 -6.449 25.943 1.00 92.38 390 LYS A C 1
ATOM 3205 O O . LYS A 1 390 ? -18.186 -6.464 25.481 1.00 92.38 390 LYS A O 1
ATOM 3210 N N . VAL A 1 391 ? -19.584 -6.568 27.238 1.00 93.81 391 VAL A N 1
ATOM 3211 C CA . VAL A 1 391 ? -18.545 -6.675 28.264 1.00 93.81 391 VAL A CA 1
ATOM 3212 C C . VAL A 1 391 ? -18.774 -7.939 29.067 1.00 93.81 391 VAL A C 1
ATOM 3214 O O . VAL A 1 391 ? -19.873 -8.164 29.571 1.00 93.81 391 VAL A O 1
ATOM 3217 N N . TYR A 1 392 ? -17.728 -8.746 29.180 1.00 93.69 392 TYR A N 1
ATOM 3218 C CA . TYR A 1 392 ? -17.689 -9.947 30.000 1.00 93.69 392 TYR A CA 1
ATOM 3219 C C . TYR A 1 392 ? -16.657 -9.712 31.094 1.00 93.69 392 TYR A C 1
ATOM 3221 O O . TYR A 1 392 ? -15.466 -9.649 30.798 1.00 93.69 392 TYR A O 1
ATOM 3229 N N . ALA A 1 393 ? -17.114 -9.517 32.326 1.00 94.50 393 ALA A N 1
ATOM 3230 C CA . ALA A 1 393 ? -16.267 -9.163 33.456 1.00 94.50 393 ALA A CA 1
ATOM 3231 C C . ALA A 1 393 ? -16.268 -10.270 34.516 1.00 94.50 393 ALA A C 1
ATOM 3233 O O . ALA A 1 393 ? -17.306 -10.875 34.790 1.00 94.50 393 ALA A O 1
ATOM 3234 N N . ASP A 1 394 ? -15.103 -10.521 35.109 1.00 94.50 394 ASP A N 1
ATOM 3235 C CA . ASP A 1 394 ? -14.960 -11.417 36.251 1.00 94.50 3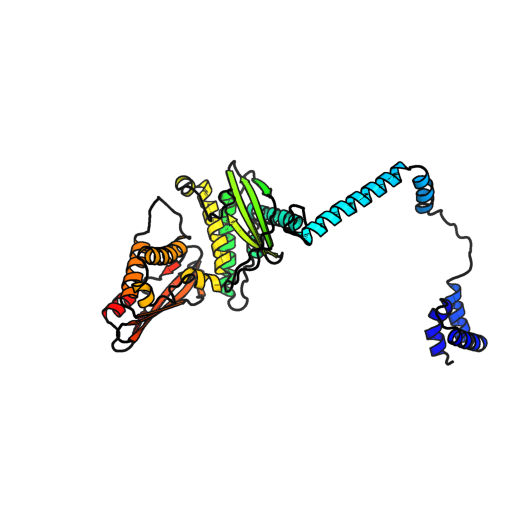94 ASP A CA 1
ATOM 3236 C C . ASP A 1 394 ? -15.733 -10.878 37.464 1.00 94.50 394 ASP A C 1
ATOM 3238 O O . ASP A 1 394 ? -15.878 -9.668 37.660 1.00 94.50 394 ASP A O 1
ATOM 3242 N N . GLU A 1 395 ? -16.157 -11.776 38.354 1.00 92.56 395 GLU A N 1
ATOM 3243 C CA . GLU A 1 395 ? -16.769 -11.369 39.617 1.00 92.56 395 GLU A CA 1
ATOM 3244 C C . GLU A 1 395 ? -15.805 -10.490 40.438 1.00 92.56 395 GLU A C 1
ATOM 3246 O O . GLU A 1 395 ? -14.662 -10.874 40.739 1.00 92.56 395 GLU A O 1
ATOM 3251 N N . GLY A 1 396 ? -16.290 -9.303 40.809 1.00 89.19 396 GLY A N 1
ATOM 3252 C CA . GLY A 1 396 ? -15.530 -8.292 41.544 1.00 89.19 396 GLY A CA 1
ATOM 3253 C C . GLY A 1 396 ? -14.720 -7.330 40.669 1.00 89.19 396 GLY A C 1
ATOM 3254 O O . GLY A 1 396 ? -13.915 -6.579 41.218 1.00 89.19 396 GLY A O 1
ATOM 3255 N N . PHE A 1 397 ? -14.905 -7.348 39.345 1.00 92.06 397 PHE A N 1
ATOM 3256 C CA . PHE A 1 397 ? -14.344 -6.334 38.453 1.00 92.06 397 PHE A CA 1
ATOM 3257 C C . PHE A 1 397 ? -14.910 -4.935 38.756 1.00 92.06 397 PHE A C 1
ATOM 3259 O O . PHE A 1 397 ? -16.074 -4.784 39.135 1.00 92.06 397 PHE A O 1
ATOM 3266 N N . ASP A 1 398 ? -14.079 -3.903 38.600 1.00 92.38 398 ASP A N 1
ATOM 3267 C CA . ASP A 1 398 ? -14.448 -2.506 38.834 1.00 92.38 398 ASP A CA 1
ATOM 3268 C C . ASP A 1 398 ? -15.686 -2.091 38.015 1.00 92.38 398 ASP A C 1
ATOM 3270 O O . ASP A 1 398 ? -15.650 -1.990 36.787 1.00 92.38 398 ASP A O 1
ATOM 3274 N N . GLN A 1 399 ? -16.786 -1.790 38.713 1.00 89.81 399 GLN A N 1
ATOM 3275 C CA . GLN A 1 399 ? -18.072 -1.451 38.095 1.00 89.81 399 GLN A CA 1
ATOM 3276 C C . GLN A 1 399 ? -18.035 -0.160 37.265 1.00 89.81 399 GLN A C 1
ATOM 3278 O O . GLN A 1 399 ? -18.773 -0.037 36.288 1.00 89.81 399 GLN A O 1
ATOM 3283 N N . LYS A 1 400 ? -17.190 0.819 37.622 1.00 87.06 400 LYS A N 1
ATOM 3284 C CA . LYS A 1 400 ? -17.055 2.056 36.837 1.00 87.06 400 LYS A CA 1
ATOM 3285 C C . LYS A 1 400 ? -16.331 1.772 35.529 1.00 87.06 400 LYS A C 1
ATOM 3287 O O . LYS A 1 400 ? -16.693 2.333 34.498 1.00 87.06 400 LYS A O 1
ATOM 3292 N N . LEU A 1 401 ? -15.316 0.912 35.571 1.00 84.75 401 LEU A N 1
ATOM 3293 C CA . LEU A 1 401 ? -14.602 0.469 34.380 1.00 84.75 401 LEU A CA 1
ATOM 3294 C C . LEU A 1 401 ? -15.500 -0.400 33.492 1.00 84.75 401 LEU A C 1
ATOM 3296 O O . LEU A 1 401 ? -15.516 -0.209 32.281 1.00 84.75 401 LEU A O 1
ATOM 3300 N N . GLU A 1 402 ? -16.300 -1.288 34.085 1.00 89.31 402 GLU A N 1
ATOM 3301 C CA . GLU A 1 402 ? -17.280 -2.101 33.361 1.00 89.31 402 GLU A CA 1
ATOM 3302 C C . GLU A 1 402 ? -18.304 -1.233 32.620 1.00 89.31 402 GLU A C 1
ATOM 3304 O O . GLU A 1 402 ? -18.589 -1.478 31.449 1.00 89.31 402 GLU A O 1
ATOM 3309 N N . GLN A 1 403 ? -18.827 -0.191 33.274 1.00 88.31 403 GLN A N 1
ATOM 3310 C CA . GLN A 1 403 ? -19.789 0.723 32.660 1.00 88.31 403 GLN A CA 1
ATOM 3311 C C . GLN A 1 403 ? -19.177 1.488 31.480 1.00 88.31 403 GLN A C 1
ATOM 3313 O O . GLN A 1 403 ? -19.784 1.531 30.413 1.00 88.31 403 GLN A O 1
ATOM 3318 N N . LYS A 1 404 ? -17.952 2.008 31.632 1.00 84.44 404 LYS A N 1
ATOM 3319 C CA . LYS A 1 404 ? -17.219 2.668 30.539 1.00 84.44 404 LYS A CA 1
ATOM 3320 C C . LYS A 1 404 ? -16.973 1.731 29.356 1.00 84.44 404 LYS A C 1
ATOM 3322 O O . LYS A 1 404 ? -17.062 2.148 28.211 1.00 84.44 404 LYS A O 1
ATOM 3327 N N . LEU A 1 405 ? -16.688 0.453 29.613 1.00 83.75 405 LEU A N 1
ATOM 3328 C CA . LEU A 1 405 ? -16.520 -0.531 28.542 1.00 83.75 405 LEU A CA 1
ATOM 3329 C C . LEU A 1 405 ? -17.833 -0.831 27.810 1.00 83.75 405 LEU A C 1
ATOM 3331 O O . LEU A 1 405 ? -17.814 -1.109 26.614 1.00 83.75 405 LEU A O 1
ATOM 3335 N N . LYS A 1 406 ? -18.977 -0.767 28.501 1.00 86.50 406 LYS A N 1
ATOM 3336 C CA . LYS A 1 406 ? -20.300 -0.969 27.885 1.00 86.50 406 LYS A CA 1
ATOM 3337 C C . LYS A 1 406 ? -20.712 0.185 26.974 1.00 86.50 406 LYS A C 1
ATOM 3339 O O . LYS A 1 406 ? -21.505 -0.042 26.066 1.00 86.50 406 LYS A O 1
ATOM 3344 N N . GLU A 1 407 ? -20.181 1.387 27.196 1.00 81.50 407 GLU A N 1
ATOM 3345 C CA . GLU A 1 407 ? -20.400 2.545 26.316 1.00 81.50 407 GLU A CA 1
ATOM 3346 C C . GLU A 1 407 ? -19.768 2.341 24.929 1.00 81.50 407 GLU A C 1
ATOM 3348 O O . GLU A 1 407 ? -20.281 2.876 23.948 1.00 81.50 407 GLU A O 1
ATOM 3353 N N . GLY A 1 408 ? -18.721 1.511 24.834 1.00 73.38 408 GLY A N 1
ATOM 3354 C CA . GLY A 1 408 ? -18.021 1.220 23.584 1.00 73.38 408 GLY A CA 1
ATOM 3355 C C . GLY A 1 408 ? -17.272 2.425 23.005 1.00 73.38 408 GLY A C 1
ATOM 3356 O O . GLY A 1 408 ? -17.121 3.466 23.650 1.00 73.38 408 GLY A O 1
ATOM 3357 N N . PHE A 1 409 ? -16.778 2.248 21.780 1.00 64.94 409 PHE A N 1
ATOM 3358 C CA . PHE A 1 409 ? -16.150 3.293 20.970 1.00 64.94 409 PHE A CA 1
ATOM 3359 C C . PHE A 1 409 ? -17.170 4.136 20.212 1.00 64.94 409 PHE A C 1
ATOM 3361 O O . PHE A 1 409 ? -18.055 3.541 19.544 1.00 64.94 409 PHE A O 1
#